Protein AF-A0A7X7MQQ0-F1 (afdb_monomer_lite)

Structure (mmCIF, N/CA/C/O backbone):
data_AF-A0A7X7MQQ0-F1
#
_entry.id   AF-A0A7X7MQQ0-F1
#
loop_
_atom_site.group_PDB
_atom_site.id
_atom_site.type_symbol
_atom_site.label_atom_id
_atom_site.label_alt_id
_atom_site.label_comp_id
_atom_site.label_asym_id
_atom_site.label_entity_id
_atom_site.label_seq_id
_atom_site.pdbx_PDB_ins_code
_atom_site.Cartn_x
_atom_site.Cartn_y
_atom_site.Cartn_z
_atom_site.occupancy
_atom_site.B_iso_or_equiv
_atom_site.auth_seq_id
_atom_site.auth_comp_id
_atom_site.auth_asym_id
_atom_site.auth_atom_id
_atom_site.pdbx_PDB_model_num
ATOM 1 N N . ALA A 1 1 ? -3.704 1.666 -28.938 1.00 82.69 1 ALA A N 1
ATOM 2 C CA . ALA A 1 1 ? -3.281 2.000 -30.309 1.00 82.69 1 ALA A CA 1
ATOM 3 C C . ALA A 1 1 ? -4.364 2.803 -31.024 1.00 82.69 1 ALA A C 1
ATOM 5 O O . ALA A 1 1 ? -5.468 2.305 -31.227 1.00 82.69 1 ALA A O 1
ATOM 6 N N . GLN A 1 2 ? -4.058 4.047 -31.368 1.00 89.06 2 GLN A N 1
ATOM 7 C CA . GLN A 1 2 ? -4.846 4.929 -32.228 1.00 89.06 2 GLN A CA 1
ATOM 8 C C . GLN A 1 2 ? -4.188 5.029 -33.611 1.00 89.06 2 GLN A C 1
ATOM 10 O O . GLN A 1 2 ? -2.982 4.825 -33.748 1.00 89.06 2 GLN A O 1
ATOM 15 N N . THR A 1 3 ? -4.960 5.360 -34.647 1.00 94.00 3 THR A N 1
ATOM 16 C CA . THR A 1 3 ? -4.417 5.617 -35.990 1.00 94.00 3 THR A CA 1
ATOM 17 C C . THR A 1 3 ? -4.877 6.972 -36.496 1.00 94.00 3 THR A C 1
ATOM 19 O O . THR A 1 3 ? -6.075 7.226 -36.605 1.00 94.00 3 THR A O 1
ATOM 22 N N . VAL A 1 4 ? -3.920 7.832 -36.834 1.00 94.88 4 VAL A N 1
ATOM 23 C CA . VAL A 1 4 ? -4.172 9.116 -37.494 1.00 94.88 4 VAL A CA 1
ATOM 24 C C . VAL A 1 4 ? -4.028 8.934 -38.999 1.00 94.88 4 VAL A C 1
ATOM 26 O O . VAL A 1 4 ? -3.077 8.308 -39.457 1.00 94.88 4 VAL A O 1
ATOM 29 N N . THR A 1 5 ? -4.955 9.481 -39.784 1.00 96.69 5 THR A N 1
ATOM 30 C CA . THR A 1 5 ? -4.912 9.396 -41.251 1.00 96.69 5 THR A CA 1
ATOM 31 C C . THR A 1 5 ? -4.538 10.732 -41.889 1.00 96.69 5 THR A C 1
ATOM 33 O O . THR A 1 5 ? -5.113 11.755 -41.521 1.00 96.69 5 THR A O 1
ATOM 36 N N . ALA A 1 6 ? -3.657 10.722 -42.889 1.00 96.38 6 ALA A N 1
ATOM 37 C CA . ALA A 1 6 ? -3.277 11.897 -43.678 1.00 96.38 6 ALA A CA 1
ATOM 38 C C . ALA A 1 6 ? -3.317 11.596 -45.186 1.00 96.38 6 ALA A C 1
ATOM 40 O O . ALA A 1 6 ? -3.135 10.455 -45.598 1.00 96.38 6 ALA A O 1
ATOM 41 N N . SER A 1 7 ? -3.544 12.609 -46.026 1.00 96.94 7 SER A N 1
ATOM 42 C CA . SER A 1 7 ? -3.535 12.441 -47.491 1.00 96.94 7 SER A CA 1
ATOM 43 C C . SER A 1 7 ? -2.137 12.493 -48.111 1.00 96.94 7 SER A C 1
ATOM 45 O O . SER A 1 7 ? -1.930 11.961 -49.192 1.00 96.94 7 SER A O 1
ATOM 47 N N . ALA A 1 8 ? -1.194 13.151 -47.441 1.00 96.62 8 ALA A N 1
ATOM 48 C CA . ALA A 1 8 ? 0.235 13.199 -47.742 1.00 96.62 8 ALA A CA 1
ATOM 49 C C . ALA A 1 8 ? 0.970 13.616 -46.458 1.00 96.62 8 ALA A C 1
ATOM 51 O O . ALA A 1 8 ? 0.350 14.225 -45.578 1.00 96.62 8 ALA A O 1
ATOM 52 N N . LEU A 1 9 ? 2.261 13.304 -46.337 1.00 96.81 9 LEU A N 1
ATOM 53 C CA . LEU A 1 9 ? 3.051 13.646 -45.152 1.00 96.81 9 LEU A CA 1
ATOM 54 C C . LEU A 1 9 ? 4.480 14.048 -45.532 1.00 96.81 9 LEU A C 1
ATOM 56 O O . LEU A 1 9 ? 5.204 13.265 -46.137 1.00 96.81 9 LEU A O 1
ATOM 60 N N . THR A 1 10 ? 4.906 15.236 -45.109 1.00 95.62 10 THR A N 1
ATOM 61 C CA . THR A 1 10 ? 6.304 15.676 -45.205 1.00 95.62 10 THR A CA 1
ATOM 62 C C . THR A 1 10 ? 6.862 15.864 -43.799 1.00 95.62 10 THR A C 1
ATOM 64 O O . THR A 1 10 ? 6.270 16.587 -42.999 1.00 95.62 10 THR A O 1
ATOM 67 N N . LEU A 1 11 ? 7.985 15.211 -43.496 1.00 95.12 11 LEU A N 1
ATOM 68 C CA . LEU A 1 11 ? 8.671 15.273 -42.207 1.00 95.12 11 LEU A CA 1
ATOM 69 C C . LEU A 1 11 ? 10.053 15.917 -42.373 1.00 95.12 11 LEU A C 1
ATOM 71 O O . LEU A 1 11 ? 10.972 15.318 -42.937 1.00 95.12 11 LEU A O 1
ATOM 75 N N . GLY A 1 12 ? 10.185 17.134 -41.850 1.00 91.69 12 GLY A N 1
ATOM 76 C CA . GLY A 1 12 ? 11.399 17.944 -41.941 1.00 91.69 12 GLY A CA 1
ATOM 77 C C . GLY A 1 12 ? 11.562 18.623 -43.303 1.00 91.69 12 GLY A C 1
ATOM 78 O O . GLY A 1 12 ? 10.682 18.553 -44.162 1.00 91.69 12 GLY A O 1
ATOM 79 N N . ASP A 1 13 ? 12.705 19.274 -43.491 1.00 89.56 13 ASP A N 1
ATOM 80 C CA . ASP A 1 13 ? 13.108 19.953 -44.726 1.00 89.56 13 ASP A CA 1
ATOM 81 C C . ASP A 1 13 ? 14.509 19.457 -45.131 1.00 89.56 13 ASP A C 1
ATOM 83 O O . ASP A 1 13 ? 15.316 19.096 -44.280 1.00 89.56 13 ASP A O 1
ATOM 87 N N . ALA A 1 14 ? 14.810 19.405 -46.430 1.00 86.00 14 ALA A N 1
ATOM 88 C CA . ALA A 1 14 ? 16.118 18.976 -46.930 1.00 86.00 14 ALA A CA 1
ATOM 89 C C . ALA A 1 14 ? 17.255 19.965 -46.601 1.00 86.00 14 ALA A C 1
ATOM 91 O O . ALA A 1 14 ? 18.427 19.591 -46.646 1.00 86.00 14 ALA A O 1
ATOM 92 N N . LEU A 1 15 ? 16.920 21.230 -46.339 1.00 89.94 15 LEU A N 1
ATOM 93 C CA . LEU A 1 15 ? 17.858 22.319 -46.070 1.00 89.94 15 LEU A CA 1
ATOM 94 C C . LEU A 1 15 ? 17.912 22.715 -44.586 1.00 89.94 15 LEU A C 1
ATOM 96 O O . LEU A 1 15 ? 18.807 23.472 -44.207 1.00 89.94 15 LEU A O 1
ATOM 100 N N . ASP A 1 16 ? 16.987 22.219 -43.759 1.00 87.12 16 ASP A N 1
ATOM 101 C CA . ASP A 1 16 ? 16.933 22.471 -42.315 1.00 87.12 16 ASP A CA 1
ATOM 102 C C . ASP A 1 16 ? 17.266 21.190 -41.542 1.00 87.12 16 ASP A C 1
ATOM 104 O O . ASP A 1 16 ? 16.622 20.156 -41.698 1.00 87.12 16 ASP A O 1
ATOM 108 N N . THR A 1 17 ? 18.278 21.262 -40.680 1.00 85.50 17 THR A N 1
ATOM 109 C CA . THR A 1 17 ? 18.683 20.134 -39.831 1.00 85.50 17 THR A CA 1
ATOM 110 C C . THR A 1 17 ? 17.803 19.972 -38.592 1.00 85.50 17 THR A C 1
ATOM 112 O O . THR A 1 17 ? 17.996 19.023 -37.832 1.00 85.50 17 THR A O 1
ATOM 115 N N . THR A 1 18 ? 16.879 20.903 -38.342 1.00 92.25 18 THR A N 1
ATOM 116 C CA . THR A 1 18 ? 15.917 20.813 -37.241 1.00 92.25 18 THR A CA 1
ATOM 117 C C . THR A 1 18 ? 14.952 19.659 -37.515 1.00 92.25 18 THR A C 1
ATOM 119 O O . THR A 1 18 ? 14.263 19.670 -38.538 1.00 92.25 18 THR A O 1
ATOM 122 N N . PRO A 1 19 ? 14.887 18.640 -36.642 1.00 93.00 19 PRO A N 1
ATOM 123 C CA . PRO A 1 19 ? 14.064 17.477 -36.915 1.00 93.00 19 PRO A CA 1
ATOM 124 C C . PRO A 1 19 ? 12.572 17.793 -36.771 1.00 93.00 19 PRO A C 1
ATOM 126 O O . PRO A 1 19 ? 12.159 18.537 -35.883 1.00 93.00 19 PRO A O 1
ATOM 129 N N . ALA A 1 20 ? 11.744 17.158 -37.600 1.00 94.94 20 ALA A N 1
ATOM 130 C CA . ALA A 1 20 ? 10.319 17.041 -37.320 1.00 94.94 20 ALA A CA 1
ATOM 131 C C . ALA A 1 20 ? 10.100 16.062 -36.160 1.00 94.94 20 ALA A C 1
ATOM 133 O O . ALA A 1 20 ? 10.592 14.934 -36.198 1.00 94.94 20 ALA A O 1
ATOM 134 N N . GLU A 1 21 ? 9.345 16.476 -35.146 1.00 95.12 21 GLU A N 1
ATOM 135 C CA . GLU A 1 21 ? 9.120 15.685 -33.935 1.00 95.12 21 GLU A CA 1
ATOM 136 C C . GLU A 1 21 ? 7.756 14.993 -33.956 1.00 95.12 21 GLU A C 1
ATOM 138 O O . GLU A 1 21 ? 6.725 15.605 -34.247 1.00 95.12 21 GLU A O 1
ATOM 143 N N . LEU A 1 22 ? 7.749 13.703 -33.616 1.00 93.69 22 LEU A N 1
ATOM 144 C CA . LEU A 1 22 ? 6.551 12.876 -33.586 1.00 93.69 22 LEU A CA 1
ATOM 145 C C . LEU A 1 22 ? 6.312 12.221 -32.217 1.00 93.69 22 LEU A C 1
ATOM 147 O O . LEU A 1 22 ? 7.133 11.474 -31.692 1.00 93.69 22 LEU A O 1
ATOM 151 N N . VAL A 1 23 ? 5.118 12.513 -31.704 1.00 91.69 23 VAL A N 1
ATOM 152 C CA . VAL A 1 23 ? 4.389 12.021 -30.521 1.00 91.69 23 VAL A CA 1
ATOM 153 C C . VAL A 1 23 ? 3.842 10.584 -30.543 1.00 91.69 23 VAL A C 1
ATOM 155 O O . VAL A 1 23 ? 2.726 10.455 -31.038 1.00 91.69 23 VAL A O 1
ATOM 158 N N . PHE A 1 24 ? 4.502 9.522 -30.055 1.00 90.69 24 PHE A N 1
ATOM 159 C CA . PHE A 1 24 ? 3.933 8.158 -30.126 1.00 90.69 24 PHE A CA 1
ATOM 160 C C . PHE A 1 24 ? 3.724 7.483 -28.761 1.00 90.69 24 PHE A C 1
ATOM 162 O O . PHE A 1 24 ? 4.649 7.367 -27.956 1.00 90.69 24 PHE A O 1
ATOM 169 N N . GLY A 1 25 ? 2.503 6.985 -28.532 1.00 90.25 25 GLY A N 1
ATOM 170 C CA . GLY A 1 25 ? 2.163 6.120 -27.404 1.00 90.25 25 GLY A CA 1
ATOM 171 C C . GLY A 1 25 ? 2.444 4.641 -27.694 1.00 90.25 25 GLY A C 1
ATOM 172 O O . GLY A 1 25 ? 2.063 4.125 -28.748 1.00 90.25 25 GLY A O 1
ATOM 173 N N . ILE A 1 26 ? 3.076 3.955 -26.739 1.00 89.19 26 ILE A N 1
ATOM 174 C CA . ILE A 1 26 ? 3.373 2.517 -26.745 1.00 89.19 26 ILE A CA 1
ATOM 175 C C . ILE A 1 26 ? 2.622 1.818 -25.605 1.00 89.19 26 ILE A C 1
ATOM 177 O O . ILE A 1 26 ? 2.741 2.176 -24.430 1.00 89.19 26 ILE A O 1
ATOM 181 N N . ASP A 1 27 ? 1.875 0.776 -25.949 1.00 85.56 27 ASP A N 1
ATOM 182 C CA . ASP A 1 27 ? 1.227 -0.147 -25.022 1.00 85.56 27 ASP A CA 1
ATOM 183 C C . ASP A 1 27 ? 2.164 -1.323 -24.726 1.00 85.56 27 ASP A C 1
ATOM 185 O O . ASP A 1 27 ? 2.187 -2.334 -25.432 1.00 85.56 27 ASP A O 1
ATOM 189 N N . THR A 1 28 ? 2.973 -1.156 -23.684 1.00 74.38 28 THR A N 1
ATOM 190 C CA . THR A 1 28 ? 4.052 -2.073 -23.305 1.00 74.38 28 THR A CA 1
ATOM 191 C C . THR A 1 28 ? 3.611 -3.511 -22.994 1.00 74.38 28 THR A C 1
ATOM 193 O O . THR A 1 28 ? 4.309 -4.409 -23.454 1.00 74.38 28 THR A O 1
ATOM 196 N N . PRO A 1 29 ? 2.474 -3.800 -22.321 1.00 68.44 29 PRO A N 1
ATOM 197 C CA . PRO A 1 29 ? 2.042 -5.187 -22.135 1.00 68.44 29 PRO A CA 1
ATOM 198 C C . PRO A 1 29 ? 1.673 -5.921 -23.430 1.00 68.44 29 PRO A C 1
ATOM 200 O O . PRO A 1 29 ? 1.697 -7.147 -23.448 1.00 68.44 29 PRO A O 1
ATOM 203 N N . ASN A 1 30 ? 1.303 -5.198 -24.492 1.00 74.56 30 ASN A N 1
ATOM 204 C CA . ASN A 1 30 ? 0.773 -5.798 -25.721 1.00 74.56 30 ASN A CA 1
ATOM 205 C C . ASN A 1 30 ? 1.675 -5.586 -26.945 1.00 74.56 30 ASN A C 1
ATOM 207 O O . ASN A 1 30 ? 1.306 -6.009 -28.039 1.00 74.56 30 ASN A O 1
ATOM 211 N N . ALA A 1 31 ? 2.810 -4.897 -26.781 1.00 76.94 31 ALA A N 1
ATOM 212 C CA . ALA A 1 31 ? 3.683 -4.460 -27.871 1.00 76.94 31 ALA A CA 1
ATOM 213 C C . ALA A 1 31 ? 2.908 -3.783 -29.025 1.00 76.94 31 ALA A C 1
ATOM 215 O O . ALA A 1 31 ? 3.219 -3.963 -30.202 1.00 76.94 31 ALA A O 1
ATOM 216 N N . THR A 1 32 ? 1.873 -2.999 -28.696 1.00 87.00 32 THR A N 1
ATOM 217 C CA . THR A 1 32 ? 1.128 -2.206 -29.689 1.00 87.00 32 THR A CA 1
ATOM 218 C C . THR A 1 32 ? 1.475 -0.730 -29.574 1.00 87.00 32 THR A C 1
ATOM 220 O O . THR A 1 32 ? 1.936 -0.267 -28.534 1.00 87.00 32 THR A O 1
ATOM 223 N N . ASN A 1 33 ? 1.264 0.028 -30.647 1.00 92.62 33 ASN A N 1
ATOM 224 C CA . ASN A 1 33 ? 1.614 1.442 -30.703 1.00 92.62 33 ASN A CA 1
ATOM 225 C C . ASN A 1 33 ? 0.582 2.260 -31.478 1.00 92.62 33 ASN A C 1
ATOM 227 O O . ASN A 1 33 ? -0.178 1.720 -32.284 1.00 92.62 33 ASN A O 1
ATOM 231 N N . ASP A 1 34 ? 0.571 3.568 -31.239 1.00 93.00 34 ASP A N 1
ATOM 232 C CA . ASP A 1 34 ? -0.137 4.525 -32.091 1.00 93.00 34 ASP A CA 1
ATOM 233 C C . ASP A 1 34 ? 0.525 4.620 -33.472 1.00 93.00 34 ASP A C 1
ATOM 235 O O . ASP A 1 34 ? 1.710 4.338 -33.607 1.00 93.00 34 ASP A O 1
ATOM 239 N N . GLN A 1 35 ? -0.233 4.953 -34.519 1.00 94.75 35 GLN A N 1
ATOM 240 C CA . GLN A 1 35 ? 0.219 4.849 -35.914 1.00 94.75 35 GLN A CA 1
ATOM 241 C C . GLN A 1 35 ? -0.243 6.041 -36.753 1.00 94.75 35 GLN A C 1
ATOM 243 O O . GLN A 1 35 ? -1.293 6.629 -36.485 1.00 94.75 35 GLN A O 1
ATOM 248 N N . ILE A 1 36 ? 0.487 6.345 -37.829 1.00 96.69 36 ILE A N 1
ATOM 249 C CA . ILE A 1 36 ? 0.027 7.263 -38.880 1.00 96.69 36 ILE A CA 1
ATOM 250 C C . ILE A 1 36 ? -0.136 6.485 -40.189 1.00 96.69 36 ILE A C 1
ATOM 252 O O . ILE A 1 36 ? 0.784 5.810 -40.649 1.00 96.69 36 ILE A O 1
ATOM 256 N N . ALA A 1 37 ? -1.310 6.589 -40.802 1.00 97.44 37 ALA A N 1
ATOM 257 C CA . ALA A 1 37 ? -1.619 6.021 -42.108 1.00 97.44 37 ALA A CA 1
ATOM 258 C C . ALA A 1 37 ? -1.755 7.139 -43.151 1.00 97.44 37 ALA A C 1
ATOM 260 O O . ALA A 1 37 ? -2.551 8.062 -42.988 1.00 97.44 37 ALA A O 1
ATOM 261 N N . VAL A 1 38 ? -0.994 7.055 -44.237 1.00 98.12 38 VAL A N 1
ATOM 262 C CA . VAL A 1 38 ? -0.916 8.080 -45.281 1.00 98.12 38 VAL A CA 1
ATOM 263 C C . VAL A 1 38 ? -1.476 7.525 -46.590 1.00 98.12 38 VAL A C 1
ATOM 265 O O . VAL A 1 38 ? -0.971 6.544 -47.123 1.00 98.12 38 VAL A O 1
ATOM 268 N N . SER A 1 39 ? -2.531 8.128 -47.136 1.00 97.56 39 SER A N 1
ATOM 269 C CA . SER A 1 39 ? -3.151 7.651 -48.385 1.00 97.56 39 SER A CA 1
ATOM 270 C C . SER A 1 39 ? -2.449 8.133 -49.665 1.00 97.56 39 SER A C 1
ATOM 272 O O . SER A 1 39 ? -2.859 7.776 -50.771 1.00 97.56 39 SER A O 1
ATOM 274 N N . GLY A 1 40 ? -1.378 8.913 -49.531 1.00 96.19 40 GLY A N 1
ATOM 275 C CA . GLY A 1 40 ? -0.560 9.428 -50.628 1.00 96.19 40 GLY A CA 1
ATOM 276 C C . GLY A 1 40 ? 0.930 9.345 -50.319 1.00 96.19 40 GLY A C 1
ATOM 277 O O . GLY A 1 40 ? 1.375 8.395 -49.671 1.00 96.19 40 GLY A O 1
ATOM 278 N N . ASP A 1 41 ? 1.693 10.317 -50.814 1.00 97.56 41 ASP A N 1
ATOM 279 C CA . ASP A 1 41 ? 3.153 10.318 -50.716 1.00 97.56 41 ASP A CA 1
ATOM 280 C C . ASP A 1 41 ? 3.653 10.678 -49.304 1.00 97.56 41 ASP A C 1
ATOM 282 O O . ASP A 1 41 ? 3.053 11.496 -48.595 1.00 97.56 41 ASP A O 1
ATOM 286 N N . VAL A 1 42 ? 4.789 10.087 -48.925 1.00 97.69 42 VAL A N 1
ATOM 287 C CA . VAL A 1 42 ? 5.565 10.417 -47.727 1.00 97.69 42 VAL A CA 1
ATOM 288 C C . VAL A 1 42 ? 6.954 10.895 -48.135 1.00 97.69 42 VAL A C 1
ATOM 290 O O . VAL A 1 42 ? 7.683 10.194 -48.831 1.00 97.69 42 VAL A O 1
ATOM 293 N N . THR A 1 43 ? 7.362 12.052 -47.629 1.00 95.88 43 THR A N 1
ATOM 294 C CA . THR A 1 43 ? 8.736 12.552 -47.753 1.00 95.88 43 THR A CA 1
ATOM 295 C C . THR A 1 43 ? 9.308 12.746 -46.355 1.00 95.88 43 THR A C 1
ATOM 297 O O . THR A 1 43 ? 8.670 13.374 -45.515 1.00 95.88 43 THR A O 1
ATOM 300 N N . ALA A 1 44 ? 10.502 12.220 -46.084 1.00 94.88 44 ALA A N 1
ATOM 301 C CA . ALA A 1 44 ? 11.180 12.397 -44.803 1.00 94.88 44 ALA A CA 1
ATOM 302 C C . ALA A 1 44 ? 12.637 12.807 -45.024 1.00 94.88 44 ALA A C 1
ATOM 304 O O . ALA A 1 44 ? 13.337 12.195 -45.831 1.00 94.88 44 ALA A O 1
ATOM 305 N N . HIS A 1 45 ? 13.071 13.838 -44.302 1.00 93.12 45 HIS A N 1
ATOM 306 C CA . HIS A 1 45 ? 14.439 14.353 -44.342 1.00 93.12 45 HIS A CA 1
ATOM 307 C C . HIS A 1 45 ? 15.135 14.143 -42.998 1.00 93.12 45 HIS A C 1
ATOM 309 O O . HIS A 1 45 ? 16.077 13.363 -42.909 1.00 93.12 45 HIS A O 1
ATOM 315 N N . HIS A 1 46 ? 14.629 14.790 -41.949 1.00 92.00 46 HIS A N 1
ATOM 316 C CA . HIS A 1 46 ? 15.095 14.640 -40.573 1.00 92.00 46 HIS A CA 1
ATOM 317 C C . HIS A 1 46 ? 13.870 14.536 -39.667 1.00 92.00 46 HIS A C 1
ATOM 319 O O . HIS A 1 46 ? 13.134 15.508 -39.497 1.00 92.00 46 HIS A O 1
ATOM 325 N N . ALA A 1 47 ? 13.625 13.353 -39.110 1.00 95.38 47 ALA A N 1
ATOM 326 C CA . ALA A 1 47 ? 12.465 13.077 -38.278 1.00 95.38 47 ALA A CA 1
ATOM 327 C C . ALA A 1 47 ? 12.864 12.293 -37.026 1.00 95.38 47 ALA A C 1
ATOM 329 O O . ALA A 1 47 ? 13.645 11.339 -37.081 1.00 95.38 47 ALA A O 1
ATOM 330 N N . VAL A 1 48 ? 12.303 12.686 -35.888 1.00 95.88 48 VAL A N 1
ATOM 331 C CA . VAL A 1 48 ? 12.549 12.027 -34.608 1.00 95.88 48 VAL A CA 1
ATOM 332 C C . VAL A 1 48 ? 11.249 11.607 -33.945 1.00 95.88 48 VAL A C 1
ATOM 334 O O . VAL A 1 48 ? 10.256 12.334 -33.950 1.00 95.88 48 VAL A O 1
ATOM 337 N N . PHE A 1 49 ? 11.264 10.417 -33.355 1.00 95.00 49 PHE A N 1
ATOM 338 C CA . PHE A 1 49 ? 10.135 9.865 -32.618 1.00 95.00 49 PHE A CA 1
ATOM 339 C C . PHE A 1 49 ? 10.395 9.943 -31.118 1.00 95.00 49 PHE A C 1
ATOM 341 O O . PHE A 1 49 ? 11.416 9.456 -30.630 1.00 95.00 49 PHE A O 1
ATOM 348 N N . HIS A 1 50 ? 9.445 10.516 -30.386 1.00 93.81 50 HIS A N 1
ATOM 349 C CA . HIS A 1 50 ? 9.363 10.385 -28.941 1.00 93.81 50 HIS A CA 1
ATOM 350 C C . HIS A 1 50 ? 8.416 9.236 -28.610 1.00 93.81 50 HIS A C 1
ATOM 352 O O . HIS A 1 50 ? 7.234 9.273 -28.956 1.00 93.81 50 HIS A O 1
ATOM 358 N N . LEU A 1 51 ? 8.946 8.217 -27.940 1.00 92.75 51 LEU A N 1
ATOM 359 C CA . LEU A 1 51 ? 8.201 7.027 -27.549 1.00 92.75 51 LEU A CA 1
ATOM 360 C C . LEU A 1 51 ? 7.844 7.133 -26.072 1.00 92.75 51 LEU A C 1
ATOM 362 O O . LEU A 1 51 ? 8.736 7.203 -25.226 1.00 92.75 51 LEU A O 1
ATOM 366 N N . PHE A 1 52 ? 6.557 7.150 -25.752 1.00 90.81 52 PHE A N 1
ATOM 367 C CA . PHE A 1 52 ? 6.092 7.183 -24.370 1.00 90.81 52 PHE A CA 1
ATOM 368 C C . PHE A 1 52 ? 5.178 6.012 -24.073 1.00 90.81 52 PHE A C 1
ATOM 370 O O . PHE A 1 52 ? 4.419 5.552 -24.922 1.00 90.81 52 PHE A O 1
ATOM 377 N N . TRP A 1 53 ? 5.225 5.547 -22.833 1.00 88.38 53 TRP A N 1
ATOM 378 C CA . TRP A 1 53 ? 4.269 4.568 -22.347 1.00 88.38 53 TRP A CA 1
ATOM 379 C C . TRP A 1 53 ? 2.845 5.142 -22.412 1.00 88.38 53 TRP A C 1
ATOM 381 O O . TRP A 1 53 ? 2.629 6.289 -22.039 1.00 88.38 53 TRP A O 1
ATOM 391 N N . GLN A 1 54 ? 1.857 4.348 -22.838 1.00 78.50 54 GLN A N 1
ATOM 392 C CA . GLN A 1 54 ? 0.478 4.772 -23.154 1.00 78.50 54 GLN A CA 1
ATOM 393 C C . GLN A 1 54 ? -0.284 5.547 -22.061 1.00 78.50 54 GLN A C 1
ATOM 395 O O . GLN A 1 54 ? -1.365 6.075 -22.306 1.00 78.50 54 GLN A O 1
ATOM 400 N N . SER A 1 55 ? 0.225 5.581 -20.832 1.00 71.38 55 SER A N 1
ATOM 401 C CA . SER A 1 55 ? -0.374 6.300 -19.701 1.00 71.38 55 SER A CA 1
ATOM 402 C C . SER A 1 55 ? 0.586 7.305 -19.064 1.00 71.38 55 SER A C 1
ATOM 404 O O . SER A 1 55 ? 0.372 7.732 -17.932 1.00 71.38 55 SER A O 1
ATOM 406 N N . SER A 1 56 ? 1.644 7.688 -19.778 1.00 79.88 56 SER A N 1
ATOM 407 C CA . SER A 1 56 ? 2.646 8.635 -19.315 1.00 79.88 56 SER A CA 1
ATOM 408 C C . SER A 1 56 ? 3.071 9.579 -20.434 1.00 79.88 56 SER A C 1
ATOM 410 O O . SER A 1 56 ? 3.165 9.195 -21.591 1.00 79.88 56 SER A O 1
ATOM 412 N N . ALA A 1 57 ? 3.351 10.828 -20.073 1.00 75.75 57 ALA A N 1
ATOM 413 C CA . ALA A 1 57 ? 3.972 11.809 -20.965 1.00 75.75 57 ALA A CA 1
ATOM 414 C C . ALA A 1 57 ? 5.468 12.006 -20.657 1.00 75.75 57 ALA A C 1
ATOM 416 O O . ALA A 1 57 ? 6.119 12.862 -21.248 1.00 75.75 57 ALA A O 1
ATOM 417 N N . THR A 1 58 ? 6.002 11.266 -19.682 1.00 80.69 58 THR A N 1
ATOM 418 C CA . THR A 1 58 ? 7.372 11.439 -19.177 1.00 80.69 58 THR A CA 1
ATOM 419 C C . THR A 1 58 ? 8.149 10.132 -19.112 1.00 80.69 58 THR A C 1
ATOM 421 O O . THR A 1 58 ? 9.371 10.148 -19.217 1.00 80.69 58 THR A O 1
ATOM 424 N N . GLU A 1 59 ? 7.467 8.996 -18.962 1.00 84.62 59 GLU A N 1
ATOM 425 C CA . GLU A 1 59 ? 8.100 7.681 -18.919 1.00 84.62 59 GLU A CA 1
ATOM 426 C C . GLU A 1 59 ? 8.152 7.081 -20.325 1.00 84.62 59 GLU A C 1
ATOM 428 O O . GLU A 1 59 ? 7.130 6.790 -20.947 1.00 84.62 59 GLU A O 1
ATOM 433 N N . ASN A 1 60 ? 9.369 6.879 -20.819 1.00 86.88 60 ASN A N 1
ATOM 434 C CA . ASN A 1 60 ? 9.670 6.300 -22.125 1.00 86.88 60 ASN A CA 1
ATOM 435 C C . ASN A 1 60 ? 9.839 4.775 -22.055 1.00 86.88 60 ASN A C 1
ATOM 437 O O . ASN A 1 60 ? 10.772 4.238 -22.639 1.00 86.88 60 ASN A O 1
ATOM 441 N N . ILE A 1 61 ? 8.980 4.080 -21.300 1.00 86.12 61 ILE A N 1
ATOM 442 C CA . ILE A 1 61 ? 9.024 2.614 -21.186 1.00 86.12 61 ILE A CA 1
ATOM 443 C C . ILE A 1 61 ? 8.555 2.014 -22.511 1.00 86.12 61 ILE A C 1
ATOM 445 O O . ILE A 1 61 ? 7.414 2.236 -22.916 1.00 86.12 61 ILE A O 1
ATOM 449 N N . VAL A 1 62 ? 9.430 1.254 -23.171 1.00 85.69 62 VAL A N 1
ATOM 450 C CA . VAL A 1 62 ? 9.163 0.621 -24.467 1.00 85.69 62 VAL A CA 1
ATOM 451 C C . VAL A 1 62 ? 9.572 -0.846 -24.377 1.00 85.69 62 VAL A C 1
ATOM 453 O O . VAL A 1 62 ? 10.738 -1.161 -24.142 1.00 85.69 62 VAL A O 1
ATOM 456 N N . ALA A 1 63 ? 8.600 -1.744 -24.540 1.00 84.94 63 ALA A N 1
ATOM 457 C CA . ALA A 1 63 ? 8.858 -3.178 -24.570 1.00 84.94 63 ALA A CA 1
ATOM 458 C C . ALA A 1 63 ? 9.684 -3.546 -25.812 1.00 84.94 63 ALA A C 1
ATOM 460 O O . ALA A 1 63 ? 9.637 -2.843 -26.826 1.00 84.94 63 ALA A O 1
ATOM 461 N N . ASN A 1 64 ? 10.405 -4.664 -25.748 1.00 89.38 64 ASN A N 1
ATOM 462 C CA . ASN A 1 64 ? 11.078 -5.186 -26.937 1.00 89.38 64 ASN A CA 1
ATOM 463 C C . ASN A 1 64 ? 10.030 -5.669 -27.940 1.00 89.38 64 ASN A C 1
ATOM 465 O O . ASN A 1 64 ? 8.938 -6.093 -27.551 1.00 89.38 64 ASN A O 1
ATOM 469 N N . GLY A 1 65 ? 10.348 -5.562 -29.223 1.00 90.12 65 GLY A N 1
ATOM 470 C CA . GLY A 1 65 ? 9.462 -5.970 -30.300 1.00 90.12 65 GLY A CA 1
ATOM 471 C C . GLY A 1 65 ? 9.499 -5.044 -31.506 1.00 90.12 65 GLY A C 1
ATOM 472 O O . GLY A 1 65 ? 10.289 -4.105 -31.599 1.00 90.12 65 GLY A O 1
ATOM 473 N N . ARG A 1 66 ? 8.602 -5.334 -32.450 1.00 92.81 66 ARG A N 1
ATOM 474 C CA . ARG A 1 66 ? 8.537 -4.679 -33.755 1.00 92.81 66 ARG A CA 1
ATOM 475 C C . ARG A 1 66 ? 7.249 -3.870 -33.897 1.00 92.81 66 ARG A C 1
ATOM 477 O O . ARG A 1 66 ? 6.151 -4.421 -33.859 1.00 92.81 66 ARG A O 1
ATOM 484 N N . TYR A 1 67 ? 7.395 -2.570 -34.119 1.00 94.25 67 TYR A N 1
ATOM 485 C CA . TYR A 1 67 ? 6.318 -1.582 -34.122 1.00 94.25 67 TYR A CA 1
ATOM 486 C C . TYR A 1 67 ? 6.182 -0.927 -35.497 1.00 94.25 67 TYR A C 1
ATOM 488 O O . TYR A 1 67 ? 7.155 -0.412 -36.043 1.00 94.25 67 TYR A O 1
ATOM 496 N N . ALA A 1 68 ? 4.977 -0.912 -36.068 1.00 95.06 68 ALA A N 1
ATOM 497 C CA . ALA A 1 68 ? 4.708 -0.163 -37.299 1.00 95.06 68 ALA A CA 1
ATOM 498 C C . ALA A 1 68 ? 4.351 1.277 -36.946 1.00 95.06 68 ALA A C 1
ATOM 500 O O . ALA A 1 68 ? 3.309 1.496 -36.336 1.00 95.06 68 ALA A O 1
ATOM 501 N N . LEU A 1 69 ? 5.163 2.254 -37.342 1.00 95.81 69 LEU A N 1
ATOM 502 C CA . LEU A 1 69 ? 4.953 3.658 -36.976 1.00 95.81 69 LEU A CA 1
ATOM 503 C C . LEU A 1 69 ? 4.181 4.427 -38.054 1.00 95.81 69 LEU A C 1
ATOM 505 O O . LEU A 1 69 ? 3.190 5.098 -37.757 1.00 95.81 69 LEU A O 1
ATOM 509 N N . LEU A 1 70 ? 4.612 4.298 -39.312 1.00 96.81 70 LEU A N 1
ATOM 510 C CA . LEU A 1 70 ? 4.022 4.971 -40.473 1.00 96.81 70 LEU A CA 1
ATOM 511 C C . LEU A 1 70 ? 3.674 3.941 -41.547 1.00 96.81 70 LEU A C 1
ATOM 513 O O . LEU A 1 70 ? 4.475 3.048 -41.804 1.00 96.81 70 LEU A O 1
ATOM 517 N N . ARG A 1 71 ? 2.531 4.092 -42.219 1.00 97.19 71 ARG A N 1
ATOM 518 C CA . ARG A 1 71 ? 2.182 3.335 -43.436 1.00 97.19 71 ARG A CA 1
ATOM 519 C C . ARG A 1 71 ? 1.774 4.281 -44.548 1.00 97.19 71 ARG A C 1
ATOM 521 O O . ARG A 1 71 ? 1.098 5.264 -44.253 1.00 97.19 71 ARG A O 1
ATOM 528 N N . TRP A 1 72 ? 2.115 3.979 -45.797 1.00 97.94 72 TRP A N 1
ATOM 529 C CA . TRP A 1 72 ? 1.712 4.797 -46.943 1.00 97.94 72 TRP A CA 1
ATOM 530 C C . TRP A 1 72 ? 1.277 3.989 -48.167 1.00 97.94 72 TRP A C 1
ATOM 532 O O . TRP A 1 72 ? 1.618 2.820 -48.316 1.00 97.94 72 TRP A O 1
ATOM 542 N N . SER A 1 73 ? 0.500 4.610 -49.057 1.00 97.50 73 SER A N 1
ATOM 543 C CA . SER A 1 73 ? 0.114 4.007 -50.345 1.00 97.50 73 SER A CA 1
ATOM 544 C C . SER A 1 73 ? 0.733 4.679 -51.572 1.00 97.50 73 SER A C 1
ATOM 546 O O . SER A 1 73 ? 0.678 4.095 -52.652 1.00 97.50 73 SER A O 1
ATOM 548 N N . GLY A 1 74 ? 1.298 5.883 -51.429 1.00 95.12 74 GLY A N 1
ATOM 549 C CA . GLY A 1 74 ? 2.022 6.579 -52.495 1.00 95.12 74 GLY A CA 1
ATOM 550 C C . GLY A 1 74 ? 3.513 6.233 -52.553 1.00 95.12 74 GLY A C 1
ATOM 551 O O . GLY A 1 74 ? 3.952 5.162 -52.137 1.00 95.12 74 GLY A O 1
ATOM 552 N N . SER A 1 75 ? 4.296 7.171 -53.072 1.00 95.88 75 SER A N 1
ATOM 553 C CA . SER A 1 75 ? 5.760 7.192 -53.018 1.00 95.88 75 SER A CA 1
ATOM 554 C C . SER A 1 75 ? 6.216 7.423 -51.575 1.00 95.88 75 SER A C 1
ATOM 556 O O . SER A 1 75 ? 5.593 8.200 -50.858 1.00 95.88 75 SER A O 1
ATOM 558 N N . GLY A 1 76 ? 7.309 6.801 -51.140 1.00 95.81 76 GLY A N 1
ATOM 559 C CA . GLY A 1 76 ? 7.833 6.992 -49.786 1.00 95.81 76 GLY A CA 1
ATOM 560 C C . GLY A 1 76 ? 9.354 6.924 -49.715 1.00 95.81 76 GLY A C 1
ATOM 561 O O . GLY A 1 76 ? 10.001 6.646 -50.731 1.00 95.81 76 GLY A O 1
ATOM 562 N N . PRO A 1 77 ? 9.940 7.142 -48.524 1.00 95.56 77 PRO A N 1
ATOM 563 C CA . PRO A 1 77 ? 11.361 6.918 -48.292 1.00 95.56 77 PRO A CA 1
ATOM 564 C C . PRO A 1 77 ? 11.742 5.479 -48.654 1.00 95.56 77 PRO A C 1
ATOM 566 O O . PRO A 1 77 ? 11.036 4.542 -48.294 1.00 95.56 77 PRO A O 1
ATOM 569 N N . SER A 1 78 ? 12.861 5.294 -49.357 1.00 92.81 78 SER A N 1
ATOM 570 C CA . SER A 1 78 ? 13.386 3.960 -49.690 1.00 92.81 78 SER A CA 1
ATOM 571 C C . SER A 1 78 ? 14.328 3.398 -48.623 1.00 92.81 78 SER A C 1
ATOM 573 O O . SER A 1 78 ? 14.631 2.209 -48.639 1.00 92.81 78 SER A O 1
ATOM 575 N N . THR A 1 79 ? 14.823 4.250 -47.723 1.00 94.81 79 THR A N 1
ATOM 576 C CA . THR A 1 79 ? 15.660 3.882 -46.575 1.00 94.81 79 THR A CA 1
ATOM 577 C C . THR A 1 79 ? 15.118 4.538 -45.311 1.00 94.81 79 THR A C 1
ATOM 579 O O . THR A 1 79 ? 14.261 5.424 -45.367 1.00 94.81 79 THR A O 1
ATOM 582 N N . ALA A 1 80 ? 15.612 4.088 -44.160 1.00 96.50 80 ALA A N 1
ATOM 583 C CA . ALA A 1 80 ? 15.202 4.599 -42.861 1.00 96.50 80 ALA A CA 1
ATOM 584 C C . ALA A 1 80 ? 16.146 5.677 -42.287 1.00 96.50 80 ALA A C 1
ATOM 586 O O . ALA A 1 80 ? 15.968 6.091 -41.145 1.00 96.50 80 ALA A O 1
ATOM 587 N N . ASP A 1 81 ? 17.127 6.150 -43.064 1.00 95.12 81 ASP A N 1
ATOM 588 C CA . ASP A 1 81 ? 18.224 7.008 -42.576 1.00 95.12 81 ASP A CA 1
ATOM 589 C C . ASP A 1 81 ? 17.752 8.369 -42.031 1.00 95.12 81 ASP A C 1
ATOM 591 O O . ASP A 1 81 ? 18.453 9.012 -41.254 1.00 95.12 81 ASP A O 1
ATOM 595 N N . ALA A 1 82 ? 16.552 8.800 -42.425 1.00 94.50 82 ALA A N 1
ATOM 596 C CA . ALA A 1 82 ? 15.924 10.039 -41.974 1.00 94.50 82 ALA A CA 1
ATOM 597 C C . ALA A 1 82 ? 15.324 9.955 -40.556 1.00 94.50 82 ALA A C 1
ATOM 599 O O . ALA A 1 82 ? 14.874 10.977 -40.036 1.00 94.50 82 ALA A O 1
ATOM 600 N N . PHE A 1 83 ? 15.261 8.765 -39.946 1.00 96.69 83 PHE A N 1
ATOM 601 C CA . PHE A 1 83 ? 14.503 8.516 -38.719 1.00 96.69 83 PHE A CA 1
ATOM 602 C C . PHE A 1 83 ? 15.399 8.140 -37.539 1.00 96.69 83 PHE A C 1
ATOM 604 O O . PHE A 1 83 ? 16.310 7.323 -37.655 1.00 96.69 83 PHE A O 1
ATOM 611 N N . SER A 1 84 ? 15.104 8.694 -36.364 1.00 95.75 84 SER A N 1
ATOM 612 C CA . SER A 1 84 ? 15.730 8.273 -35.105 1.00 95.75 84 SER A CA 1
ATOM 613 C C . SER A 1 84 ? 14.778 8.406 -33.911 1.00 95.75 84 SER A C 1
ATOM 615 O O . SER A 1 84 ? 13.692 8.977 -34.021 1.00 95.75 84 SER A O 1
ATOM 617 N N . VAL A 1 85 ? 15.160 7.847 -32.761 1.00 96.12 85 VAL A N 1
ATOM 618 C CA . VAL A 1 85 ? 14.418 7.999 -31.499 1.00 96.12 85 VAL A CA 1
ATOM 619 C C . VAL A 1 85 ? 15.016 9.161 -30.710 1.00 96.12 85 VAL A C 1
ATOM 621 O O . VAL A 1 85 ? 16.215 9.169 -30.440 1.00 96.12 85 VAL A O 1
ATOM 624 N N . ALA A 1 86 ? 14.187 10.131 -30.322 1.00 94.69 86 ALA A N 1
ATOM 625 C CA . ALA A 1 86 ? 14.618 11.319 -29.578 1.00 94.69 86 ALA A CA 1
ATOM 626 C C . ALA A 1 86 ? 14.857 11.047 -28.085 1.00 94.69 86 ALA A C 1
ATOM 628 O O . ALA A 1 86 ? 15.626 11.750 -27.433 1.00 94.69 86 ALA A O 1
ATOM 629 N N . ASN A 1 87 ? 14.188 10.039 -27.526 1.00 93.12 87 ASN A N 1
ATOM 630 C CA . ASN A 1 87 ? 14.236 9.692 -26.108 1.00 93.12 87 ASN A CA 1
ATOM 631 C C . ASN A 1 87 ? 14.640 8.220 -25.882 1.00 93.12 87 ASN A C 1
ATOM 633 O O . ASN A 1 87 ? 13.886 7.473 -25.252 1.00 93.12 87 ASN A O 1
ATOM 637 N N . PRO A 1 88 ? 15.808 7.771 -26.380 1.00 92.38 88 PRO A N 1
ATOM 638 C CA . PRO A 1 88 ? 16.213 6.378 -26.253 1.00 92.38 88 PRO A CA 1
ATOM 639 C C . PRO A 1 88 ? 16.414 6.003 -24.782 1.00 92.38 88 PRO A C 1
ATOM 641 O O . PRO A 1 88 ? 17.052 6.725 -24.013 1.00 92.38 88 PRO A O 1
ATOM 644 N N . GLN A 1 89 ? 15.888 4.848 -24.382 1.00 91.12 89 GLN A N 1
ATOM 645 C CA . GLN A 1 89 ? 16.216 4.275 -23.079 1.00 91.12 89 GLN A CA 1
ATOM 646 C C . GLN A 1 89 ? 17.655 3.731 -23.054 1.00 91.12 89 GLN A C 1
ATOM 648 O O . GLN A 1 89 ? 18.067 3.063 -24.009 1.00 91.12 89 GLN A O 1
ATOM 653 N N . PRO A 1 90 ? 18.412 3.940 -21.960 1.00 90.12 90 PRO A N 1
ATOM 654 C CA . PRO A 1 90 ? 19.722 3.319 -21.790 1.00 90.12 90 PRO A CA 1
ATOM 655 C C . PRO A 1 90 ? 19.638 1.793 -21.902 1.00 90.12 90 PRO A C 1
ATOM 657 O O . PRO A 1 90 ? 18.748 1.174 -21.323 1.00 90.12 90 PRO A O 1
ATOM 660 N N . GLY A 1 91 ? 20.575 1.182 -22.630 1.00 92.00 91 GLY A N 1
ATOM 661 C CA . GLY A 1 91 ? 20.641 -0.273 -22.806 1.00 92.00 91 GLY A CA 1
ATOM 662 C C . GLY A 1 91 ? 19.623 -0.871 -23.783 1.00 92.00 91 GLY A C 1
ATOM 663 O O . GLY A 1 91 ? 19.572 -2.092 -23.897 1.00 92.00 91 GLY A O 1
ATOM 664 N N . LYS A 1 92 ? 18.856 -0.047 -24.507 1.00 93.50 92 LYS A N 1
ATOM 665 C CA . LYS A 1 92 ? 18.036 -0.476 -25.649 1.00 93.50 92 LYS A CA 1
ATOM 666 C C . LYS A 1 92 ? 18.733 -0.175 -26.977 1.00 93.50 92 LYS A C 1
ATOM 668 O O . LYS A 1 92 ? 19.467 0.807 -27.089 1.00 93.50 92 LYS A O 1
ATOM 673 N N . ALA A 1 93 ? 18.459 -0.997 -27.980 1.00 94.38 93 ALA A N 1
ATOM 674 C CA . ALA A 1 93 ? 18.767 -0.753 -29.380 1.00 94.38 93 ALA A CA 1
ATOM 675 C C . ALA A 1 93 ? 17.476 -0.422 -30.139 1.00 94.38 93 ALA A C 1
ATOM 677 O O . ALA A 1 93 ? 16.427 -0.998 -29.864 1.00 94.38 93 ALA A O 1
ATOM 678 N N . TYR A 1 94 ? 17.568 0.514 -31.084 1.00 95.06 94 TYR A N 1
ATOM 679 C CA . TYR A 1 94 ? 16.452 0.976 -31.906 1.00 95.06 94 TYR A CA 1
ATOM 680 C C . TYR A 1 94 ? 16.875 0.907 -33.367 1.00 95.06 94 TYR A C 1
ATOM 682 O O . TYR A 1 94 ? 17.821 1.590 -33.765 1.00 95.06 94 TYR A O 1
ATOM 690 N N . VAL A 1 95 ? 16.193 0.085 -34.159 1.00 96.75 95 VAL A N 1
ATOM 691 C CA . VAL A 1 95 ? 16.507 -0.115 -35.575 1.00 96.75 95 VAL A CA 1
ATOM 692 C C . VAL A 1 95 ? 15.280 0.215 -36.407 1.00 96.75 95 VAL A C 1
ATOM 694 O O . VAL A 1 95 ? 14.244 -0.436 -36.298 1.00 96.75 95 VAL A O 1
ATOM 697 N N . PHE A 1 96 ? 15.395 1.234 -37.257 1.00 97.56 96 PHE A N 1
ATOM 698 C CA . PHE A 1 96 ? 14.346 1.553 -38.216 1.00 97.56 96 PHE A CA 1
ATOM 699 C C . PHE A 1 96 ? 14.561 0.793 -39.523 1.00 97.56 96 PHE A C 1
ATOM 701 O O . PHE A 1 96 ? 15.677 0.713 -40.037 1.00 97.56 96 PHE A O 1
ATOM 708 N N . THR A 1 97 ? 13.477 0.275 -40.092 1.00 98.00 97 THR A N 1
ATOM 709 C CA . THR A 1 97 ? 13.471 -0.366 -41.412 1.00 98.00 97 THR A CA 1
ATOM 710 C C . THR A 1 97 ? 12.274 0.104 -42.225 1.00 98.00 97 THR A C 1
ATOM 712 O O . THR A 1 97 ? 11.222 0.432 -41.676 1.00 98.00 97 THR A O 1
ATOM 715 N N . VAL A 1 98 ? 12.434 0.148 -43.548 1.00 97.81 98 VAL A N 1
ATOM 716 C CA . VAL A 1 98 ? 11.325 0.384 -44.476 1.00 97.81 98 VAL A CA 1
ATOM 717 C C . VAL A 1 98 ? 11.057 -0.902 -45.248 1.00 97.81 98 VAL A C 1
ATOM 719 O O . VAL A 1 98 ? 11.932 -1.393 -45.956 1.00 97.81 98 VAL A O 1
ATOM 722 N N . GLU A 1 99 ? 9.849 -1.439 -45.103 1.00 96.94 99 GLU A N 1
ATOM 723 C CA . GLU A 1 99 ? 9.382 -2.656 -45.776 1.00 96.94 99 GLU A CA 1
ATOM 724 C C . GLU A 1 99 ? 7.915 -2.467 -46.170 1.00 96.94 99 GLU A C 1
ATOM 726 O O . GLU A 1 99 ? 7.130 -1.971 -45.363 1.00 96.94 99 GLU A O 1
ATOM 731 N N . ASP A 1 100 ? 7.548 -2.840 -47.400 1.00 94.69 100 ASP A N 1
ATOM 732 C CA . ASP A 1 100 ? 6.163 -2.824 -47.895 1.00 94.69 100 ASP A CA 1
ATOM 733 C C . ASP A 1 100 ? 5.405 -1.521 -47.578 1.00 94.69 100 ASP A C 1
ATOM 735 O O . ASP A 1 100 ? 4.311 -1.518 -47.007 1.00 94.69 100 ASP A O 1
ATOM 739 N N . ASN A 1 101 ? 6.022 -0.385 -47.924 1.00 96.56 101 ASN A N 1
ATOM 740 C CA . ASN A 1 101 ? 5.509 0.962 -47.653 1.00 96.56 101 ASN A CA 1
ATOM 741 C C . ASN A 1 101 ? 5.143 1.219 -46.177 1.00 96.56 101 ASN A C 1
ATOM 743 O O . ASN A 1 101 ? 4.196 1.947 -45.861 1.00 96.56 101 ASN A O 1
ATOM 747 N N . THR A 1 102 ? 5.883 0.602 -45.260 1.00 97.69 102 THR A N 1
ATOM 748 C CA . THR A 1 102 ? 5.735 0.777 -43.818 1.00 97.69 102 THR A CA 1
ATOM 749 C C . THR A 1 102 ? 7.087 1.108 -43.198 1.00 97.69 102 THR A C 1
ATOM 751 O O . THR A 1 102 ? 8.081 0.431 -43.461 1.00 97.69 102 THR A O 1
ATOM 754 N N . LEU A 1 103 ? 7.115 2.134 -42.345 1.00 97.88 103 LEU A N 1
ATOM 755 C CA . LEU A 1 103 ? 8.235 2.395 -41.449 1.00 97.88 103 LEU A CA 1
ATOM 756 C C . LEU A 1 103 ? 8.045 1.555 -40.188 1.00 97.88 103 LEU A C 1
ATOM 758 O O . LEU A 1 103 ? 7.120 1.791 -39.402 1.00 97.88 103 LEU A O 1
ATOM 762 N N . TRP A 1 104 ? 8.942 0.600 -40.001 1.00 97.00 104 TRP A N 1
ATOM 763 C CA . TRP A 1 104 ? 9.019 -0.240 -38.821 1.00 97.00 104 TRP A CA 1
ATOM 764 C C . TRP A 1 104 ? 10.116 0.252 -37.886 1.00 97.00 104 TRP A C 1
ATOM 766 O O . TRP A 1 104 ? 11.165 0.712 -38.333 1.00 97.00 104 TRP A O 1
ATOM 776 N N . LEU A 1 105 ? 9.877 0.097 -36.590 1.00 96.06 105 LEU A N 1
ATOM 777 C CA . LEU A 1 105 ? 10.865 0.233 -35.534 1.00 96.06 105 LEU A CA 1
ATOM 778 C C . LEU A 1 105 ? 10.980 -1.104 -34.807 1.00 96.06 105 LEU A C 1
ATOM 780 O O . LEU A 1 105 ? 10.004 -1.580 -34.233 1.00 96.06 105 LEU A O 1
ATOM 784 N N . GLU A 1 106 ? 12.165 -1.692 -34.824 1.00 95.25 106 GLU A N 1
ATOM 785 C CA . GLU A 1 106 ? 12.529 -2.825 -33.980 1.00 95.25 106 GLU A CA 1
ATOM 786 C C . GLU A 1 106 ? 13.258 -2.305 -32.738 1.00 95.25 106 GLU A C 1
ATOM 788 O O . GLU A 1 106 ? 14.158 -1.464 -32.834 1.00 95.25 106 GLU A O 1
ATOM 793 N N . VAL A 1 107 ? 12.802 -2.752 -31.570 1.00 93.81 107 VAL A N 1
ATOM 794 C CA . VAL A 1 107 ? 13.347 -2.390 -30.263 1.00 93.81 107 VAL A CA 1
ATOM 795 C C . VAL A 1 107 ? 13.820 -3.657 -29.579 1.00 93.81 107 VAL A C 1
ATOM 797 O O . VAL A 1 107 ? 13.013 -4.550 -29.338 1.00 93.81 107 VAL A O 1
ATOM 800 N N . ASP A 1 108 ? 15.094 -3.689 -29.210 1.00 93.00 108 ASP A N 1
ATOM 801 C CA . ASP A 1 108 ? 15.726 -4.828 -28.544 1.00 93.00 108 ASP A CA 1
ATOM 802 C C . ASP A 1 108 ? 16.608 -4.376 -27.378 1.00 93.00 108 ASP A C 1
ATOM 804 O O . ASP A 1 108 ? 16.924 -3.193 -27.212 1.00 93.00 108 ASP A O 1
ATOM 808 N N . GLY A 1 109 ? 17.070 -5.337 -26.577 1.00 92.75 109 GLY A N 1
ATOM 809 C CA . GLY A 1 109 ? 18.207 -5.116 -25.689 1.00 92.75 109 GLY A CA 1
ATOM 810 C C . GLY A 1 109 ? 19.485 -4.854 -26.495 1.00 92.75 109 GLY A C 1
ATOM 811 O O . GLY A 1 109 ? 19.760 -5.523 -27.491 1.00 92.75 109 GLY A O 1
ATOM 812 N N . ALA A 1 110 ? 20.299 -3.887 -26.072 1.00 93.56 110 ALA A N 1
ATOM 813 C CA . ALA A 1 110 ? 21.568 -3.608 -26.738 1.00 93.56 110 ALA A CA 1
ATOM 814 C C . ALA A 1 110 ? 22.507 -4.830 -26.690 1.00 93.56 110 ALA A C 1
ATOM 816 O O . ALA A 1 110 ? 22.761 -5.386 -25.622 1.00 93.56 110 ALA A O 1
ATOM 817 N N . SER A 1 111 ? 23.071 -5.216 -27.840 1.00 91.50 111 SER A N 1
ATOM 818 C CA . SER A 1 111 ? 23.973 -6.374 -27.954 1.00 91.50 111 SER A CA 1
ATOM 819 C C . SER A 1 111 ? 25.426 -6.079 -27.567 1.00 91.50 111 SER A C 1
ATOM 821 O O . SER A 1 111 ? 26.228 -6.999 -27.421 1.00 91.50 111 SER A O 1
ATOM 823 N N . SER A 1 112 ? 25.787 -4.803 -27.394 1.00 93.00 112 SER A N 1
ATOM 824 C CA . SER A 1 112 ? 27.125 -4.372 -26.980 1.00 93.00 112 SER A CA 1
ATOM 825 C C . SER A 1 112 ? 27.086 -3.009 -26.284 1.00 93.00 112 SER A C 1
ATOM 827 O O . SER A 1 112 ? 26.126 -2.253 -26.426 1.00 93.00 112 SER A O 1
ATOM 829 N N . GLY A 1 113 ? 28.130 -2.691 -25.514 1.00 92.75 113 GLY A N 1
ATOM 830 C CA . GLY A 1 113 ? 28.341 -1.351 -24.947 1.00 92.75 113 GLY A CA 1
ATOM 831 C C . GLY A 1 113 ? 27.411 -0.949 -23.794 1.00 92.75 113 GLY A C 1
ATOM 832 O O . GLY A 1 113 ? 27.559 0.149 -23.267 1.00 92.75 113 GLY A O 1
ATOM 833 N N . ALA A 1 114 ? 26.494 -1.822 -23.367 1.00 95.94 114 ALA A N 1
ATOM 834 C CA . ALA A 1 114 ? 25.572 -1.581 -22.258 1.00 95.94 114 ALA A CA 1
ATOM 835 C C . ALA A 1 114 ? 25.427 -2.816 -21.358 1.00 95.94 114 ALA A C 1
ATOM 837 O O . ALA A 1 114 ? 25.595 -3.947 -21.817 1.00 95.94 114 ALA A O 1
ATOM 838 N N . HIS A 1 115 ? 25.096 -2.616 -20.079 1.00 97.62 115 HIS A N 1
ATOM 839 C CA . HIS A 1 115 ? 24.956 -3.706 -19.106 1.00 97.62 115 HIS A CA 1
ATOM 840 C C . HIS A 1 115 ? 23.615 -4.435 -19.255 1.00 97.62 115 HIS A C 1
ATOM 842 O O . HIS A 1 115 ? 22.723 -4.320 -18.416 1.00 97.62 115 HIS A O 1
ATOM 848 N N . VAL A 1 116 ? 23.472 -5.171 -20.354 1.00 97.94 116 VAL A N 1
ATOM 849 C CA . VAL A 1 116 ? 22.298 -5.989 -20.677 1.00 97.94 116 VAL A CA 1
ATOM 850 C C . VAL A 1 116 ? 22.664 -7.460 -20.533 1.00 97.94 116 VAL A C 1
ATOM 852 O O . VAL A 1 116 ? 23.677 -7.899 -21.082 1.00 97.94 116 VAL A O 1
ATOM 855 N N . TRP A 1 117 ? 21.863 -8.213 -19.783 1.00 98.00 117 TRP A N 1
ATOM 856 C CA . TRP A 1 117 ? 22.014 -9.659 -19.652 1.00 98.00 117 TRP A CA 1
ATOM 857 C C . TRP A 1 117 ? 21.594 -10.367 -20.945 1.00 98.00 117 TRP A C 1
ATOM 859 O O . TRP A 1 117 ? 20.477 -10.178 -21.429 1.00 98.00 117 TRP A O 1
ATOM 869 N N . THR A 1 118 ? 22.469 -11.206 -21.497 1.00 96.62 118 THR A N 1
ATOM 870 C CA . THR A 1 118 ? 22.281 -11.855 -22.809 1.00 96.62 118 THR A CA 1
ATOM 871 C C . THR A 1 118 ? 22.159 -13.377 -22.730 1.00 96.62 118 THR A C 1
ATOM 873 O O . THR A 1 118 ? 21.959 -14.030 -23.752 1.00 96.62 118 THR A O 1
ATOM 876 N N . ALA A 1 119 ? 22.278 -13.973 -21.541 1.00 97.12 119 ALA A N 1
ATOM 877 C CA . ALA A 1 119 ? 22.250 -15.426 -21.387 1.00 97.12 119 ALA A CA 1
ATOM 878 C C . ALA A 1 119 ? 20.830 -15.992 -21.299 1.00 97.12 119 ALA A C 1
ATOM 880 O O . ALA A 1 119 ? 20.060 -15.551 -20.450 1.00 97.12 119 ALA A O 1
ATOM 881 N N . ALA A 1 120 ? 20.551 -17.056 -22.058 1.00 97.12 120 ALA A N 1
ATOM 882 C CA . ALA A 1 120 ? 19.223 -17.669 -22.125 1.00 97.12 120 ALA A CA 1
ATOM 883 C C . ALA A 1 120 ? 18.833 -18.578 -20.946 1.00 97.12 120 ALA A C 1
ATOM 885 O O . ALA A 1 120 ? 17.645 -18.762 -20.691 1.00 97.12 120 ALA A O 1
ATOM 886 N N . ASP A 1 121 ? 19.813 -19.105 -20.209 1.00 96.69 121 ASP A N 1
ATOM 887 C CA . ASP A 1 121 ? 19.597 -20.130 -19.172 1.00 96.69 121 ASP A CA 1
ATOM 888 C C . ASP A 1 121 ? 19.979 -19.642 -17.759 1.00 96.69 121 ASP A C 1
ATOM 890 O O . ASP A 1 121 ? 20.235 -20.436 -16.853 1.00 96.69 121 ASP A O 1
ATOM 894 N N . GLY A 1 122 ? 20.096 -18.324 -17.567 1.00 97.12 122 GLY A N 1
ATOM 895 C CA . GLY A 1 122 ? 20.664 -17.739 -16.349 1.00 97.12 122 GLY A CA 1
ATOM 896 C C . GLY A 1 122 ? 22.186 -17.915 -16.251 1.00 97.12 122 GLY A C 1
ATOM 897 O O . GLY A 1 122 ? 22.891 -18.047 -17.263 1.00 97.12 122 GLY A O 1
ATOM 898 N N . GLY A 1 123 ? 22.722 -17.842 -15.030 1.00 97.81 123 GLY A N 1
ATOM 899 C CA . GLY A 1 123 ? 24.161 -17.967 -14.776 1.00 97.81 123 GLY A CA 1
ATOM 900 C C . GLY A 1 123 ? 24.671 -17.108 -13.622 1.00 97.81 123 GLY A C 1
ATOM 901 O O . GLY A 1 123 ? 23.928 -16.764 -12.709 1.00 97.81 123 GLY A O 1
ATOM 902 N N . THR A 1 124 ? 25.957 -16.773 -13.661 1.00 97.44 124 THR A N 1
ATOM 903 C CA . THR A 1 124 ? 26.643 -16.008 -12.612 1.00 97.44 124 THR A CA 1
ATOM 904 C C . THR A 1 124 ? 26.827 -14.553 -13.032 1.00 97.44 124 THR A C 1
ATOM 906 O O . THR A 1 124 ? 27.221 -14.288 -14.164 1.00 97.44 124 THR A O 1
ATOM 909 N N . TRP A 1 125 ? 26.576 -13.609 -12.123 1.00 97.88 125 TRP A N 1
ATOM 910 C CA . TRP A 1 125 ? 26.669 -12.170 -12.381 1.00 97.88 125 TRP A CA 1
ATOM 911 C C . TRP A 1 125 ? 28.059 -11.744 -12.868 1.00 97.88 125 TRP A C 1
ATOM 913 O O . TRP A 1 125 ? 28.161 -10.949 -13.800 1.00 97.88 125 TRP A O 1
ATOM 923 N N . SER A 1 126 ? 29.130 -12.264 -12.263 1.00 96.75 126 SER A N 1
ATOM 924 C CA . SER A 1 126 ? 30.510 -11.910 -12.626 1.00 96.75 126 SER A CA 1
ATOM 925 C C . SER A 1 126 ? 30.992 -12.463 -13.979 1.00 96.75 126 SER A C 1
ATOM 927 O O . SER A 1 126 ? 32.043 -12.036 -14.464 1.00 96.75 126 SER A O 1
ATOM 929 N N . ASP A 1 127 ? 30.248 -13.377 -14.617 1.00 97.62 127 ASP A N 1
ATOM 930 C CA . ASP A 1 127 ? 30.633 -13.970 -15.901 1.00 97.62 127 ASP A CA 1
ATOM 931 C C . ASP A 1 127 ? 30.405 -12.980 -17.051 1.00 97.62 127 ASP A C 1
ATOM 933 O O . ASP A 1 127 ? 29.284 -12.768 -17.517 1.00 97.62 127 ASP A O 1
ATOM 937 N N . ALA A 1 128 ? 31.496 -12.392 -17.544 1.00 96.81 128 ALA A N 1
ATOM 938 C CA . ALA A 1 128 ? 31.453 -11.405 -18.615 1.00 96.81 128 ALA A CA 1
ATOM 939 C C . ALA A 1 128 ? 30.846 -11.934 -19.927 1.00 96.81 128 ALA A C 1
ATOM 941 O O . ALA A 1 128 ? 30.322 -11.138 -20.701 1.00 96.81 128 ALA A O 1
ATOM 942 N N . GLY A 1 129 ? 30.868 -13.251 -20.167 1.00 96.88 129 GLY A N 1
ATOM 943 C CA . GLY A 1 129 ? 30.267 -13.864 -21.355 1.00 96.88 129 GLY A CA 1
ATOM 944 C C . GLY A 1 129 ? 28.735 -13.867 -21.351 1.00 96.88 129 GLY A C 1
ATOM 945 O O . GLY A 1 129 ? 28.128 -14.212 -22.362 1.00 96.88 129 GLY A O 1
ATOM 946 N N . LYS A 1 130 ? 28.103 -13.496 -20.230 1.00 97.56 130 LYS A N 1
ATOM 947 C CA . LYS A 1 130 ? 26.642 -13.425 -20.073 1.00 97.56 130 LYS A CA 1
ATOM 948 C C . LYS A 1 130 ? 26.066 -12.017 -20.239 1.00 97.56 130 LYS A C 1
ATOM 950 O O . LYS A 1 130 ? 24.864 -11.826 -20.056 1.00 97.56 130 LYS A O 1
ATOM 955 N N . TRP A 1 131 ? 26.910 -11.041 -20.570 1.00 98.06 131 TRP A N 1
ATOM 956 C CA . TRP A 1 131 ? 26.532 -9.639 -20.707 1.00 98.06 131 TRP A CA 1
ATOM 957 C C . TRP A 1 131 ? 26.942 -9.080 -22.069 1.00 98.06 131 TRP A C 1
ATOM 959 O O . TRP A 1 131 ? 28.004 -9.411 -22.589 1.00 98.06 131 TRP A O 1
ATOM 969 N N . ALA A 1 132 ? 26.156 -8.142 -22.595 1.00 97.44 132 ALA A N 1
ATOM 970 C CA . ALA A 1 132 ? 26.567 -7.287 -23.713 1.00 97.44 132 ALA A CA 1
ATOM 971 C C . ALA A 1 132 ? 27.776 -6.397 -23.344 1.00 97.44 132 ALA A C 1
ATOM 973 O O . ALA A 1 132 ? 28.666 -6.142 -24.157 1.00 97.44 132 ALA A O 1
ATOM 974 N N . LEU A 1 133 ? 27.820 -5.941 -22.091 1.00 97.25 133 LEU A N 1
ATOM 975 C CA . LEU A 1 133 ? 28.977 -5.351 -21.426 1.00 97.25 133 LEU A CA 1
ATOM 976 C C . LEU A 1 133 ? 28.877 -5.669 -19.933 1.00 97.25 133 LEU A C 1
ATOM 978 O O . LEU A 1 133 ? 27.940 -5.229 -19.269 1.00 97.25 133 LEU A O 1
ATOM 982 N N . ALA A 1 134 ? 29.835 -6.411 -19.386 1.00 96.44 134 ALA A N 1
ATOM 983 C CA . ALA A 1 134 ? 29.787 -6.817 -17.984 1.00 96.44 134 ALA A CA 1
ATOM 984 C C . ALA A 1 134 ? 29.795 -5.599 -17.035 1.00 96.44 134 ALA A C 1
ATOM 986 O O . ALA A 1 134 ? 30.674 -4.743 -17.169 1.00 96.44 134 ALA A O 1
ATOM 987 N N . PRO A 1 135 ? 28.871 -5.509 -16.059 1.00 95.62 135 PRO A N 1
ATOM 988 C CA . PRO A 1 135 ? 28.876 -4.430 -15.070 1.00 95.62 135 PRO A CA 1
ATOM 989 C C . PRO A 1 135 ? 29.982 -4.594 -14.014 1.00 95.62 135 PRO A C 1
ATOM 991 O O . PRO A 1 135 ? 30.305 -3.643 -13.306 1.00 95.62 135 PRO A O 1
ATOM 994 N N . GLY A 1 136 ? 30.576 -5.787 -13.878 1.00 95.00 136 GLY A N 1
ATOM 995 C CA . GLY A 1 136 ? 31.540 -6.083 -12.817 1.00 95.00 136 GLY A CA 1
ATOM 996 C C . GLY A 1 136 ? 30.918 -5.891 -11.429 1.00 95.00 136 GLY A C 1
ATOM 997 O O . GLY A 1 136 ? 29.799 -6.344 -11.182 1.00 95.00 136 GLY A O 1
ATOM 998 N N . ALA A 1 137 ? 31.632 -5.201 -10.535 1.00 95.50 137 ALA A N 1
ATOM 999 C CA . ALA A 1 137 ? 31.105 -4.772 -9.233 1.00 95.50 137 ALA A CA 1
ATOM 1000 C C . ALA A 1 137 ? 30.120 -3.587 -9.339 1.00 95.50 137 ALA A C 1
ATOM 1002 O O . ALA A 1 137 ? 29.540 -3.167 -8.341 1.00 95.50 137 ALA A O 1
ATOM 1003 N N . GLY A 1 138 ? 29.913 -3.043 -10.539 1.00 95.38 138 GLY A N 1
ATOM 1004 C CA . GLY A 1 138 ? 29.037 -1.907 -10.773 1.00 95.38 138 GLY A CA 1
ATOM 1005 C C . GLY A 1 138 ? 29.570 -0.589 -10.205 1.00 95.38 138 GLY A C 1
ATOM 1006 O O . GLY A 1 138 ? 30.692 -0.497 -9.703 1.00 95.38 138 GLY A O 1
ATOM 1007 N N . ALA A 1 139 ? 28.761 0.457 -10.333 1.00 95.81 139 ALA A N 1
ATOM 1008 C CA . ALA A 1 139 ? 29.075 1.806 -9.880 1.00 95.81 139 ALA A CA 1
ATOM 1009 C C . ALA A 1 139 ? 27.781 2.593 -9.643 1.00 95.81 139 ALA A C 1
ATOM 1011 O O . ALA A 1 139 ? 26.716 2.226 -10.146 1.00 95.81 139 ALA A O 1
ATOM 1012 N N . ALA A 1 140 ? 27.880 3.695 -8.902 1.00 96.38 140 ALA A N 1
ATOM 1013 C CA . ALA A 1 140 ? 26.759 4.605 -8.731 1.00 96.38 140 ALA A CA 1
ATOM 1014 C C . ALA A 1 140 ? 26.284 5.139 -10.098 1.00 96.38 140 ALA A C 1
ATOM 1016 O O . ALA A 1 140 ? 27.101 5.488 -10.952 1.00 96.38 140 ALA A O 1
ATOM 1017 N N . GLY A 1 141 ? 24.970 5.153 -10.325 1.00 95.25 141 GLY A N 1
ATOM 1018 C CA . GLY A 1 141 ? 24.363 5.558 -11.599 1.00 95.25 141 GLY A CA 1
ATOM 1019 C C . GLY A 1 141 ? 24.438 4.509 -12.718 1.00 95.25 141 GLY A C 1
ATOM 1020 O O . GLY A 1 141 ? 23.902 4.736 -13.803 1.00 95.25 141 GLY A O 1
ATOM 1021 N N . ALA A 1 142 ? 25.063 3.346 -12.485 1.00 96.12 142 ALA A N 1
ATOM 1022 C CA . ALA A 1 142 ? 25.113 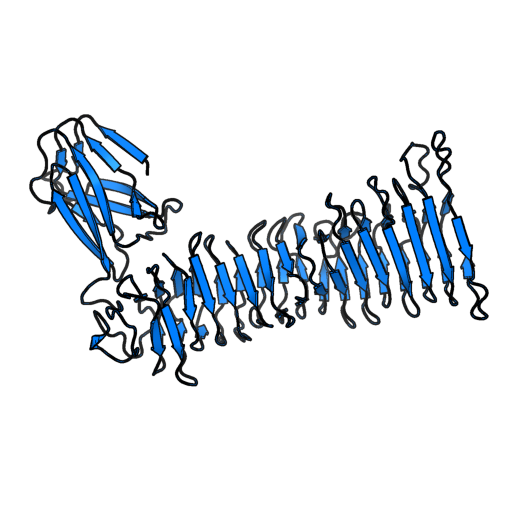2.283 -13.487 1.00 96.12 142 ALA A CA 1
ATOM 1023 C C . ALA A 1 142 ? 23.701 1.767 -13.805 1.00 96.12 142 ALA A C 1
ATOM 1025 O O . ALA A 1 142 ? 22.905 1.501 -12.904 1.00 96.12 142 ALA A O 1
ATOM 1026 N N . THR A 1 143 ? 23.396 1.608 -15.093 1.00 96.12 143 THR A N 1
ATOM 1027 C CA . THR A 1 143 ? 22.126 1.030 -15.549 1.00 96.12 143 THR A CA 1
ATOM 1028 C C . THR A 1 143 ? 22.328 -0.422 -15.931 1.00 96.12 143 THR A C 1
ATOM 1030 O O . THR A 1 143 ? 23.160 -0.701 -16.788 1.00 96.12 143 THR A O 1
ATOM 1033 N N . VAL A 1 144 ? 21.550 -1.322 -15.335 1.00 97.94 144 VAL A N 1
ATOM 1034 C CA . VAL A 1 144 ? 21.565 -2.763 -15.605 1.00 97.94 144 VAL A CA 1
ATOM 1035 C C . VAL A 1 144 ? 20.203 -3.199 -16.139 1.00 97.94 144 VAL A C 1
ATOM 1037 O O . VAL A 1 144 ? 19.164 -2.767 -15.636 1.00 97.94 144 VAL A O 1
ATOM 1040 N N . ARG A 1 145 ? 20.192 -4.063 -17.156 1.00 97.12 145 ARG A N 1
ATOM 1041 C CA . ARG A 1 145 ? 18.966 -4.573 -17.774 1.00 97.12 145 ARG A CA 1
ATOM 1042 C C . ARG A 1 145 ? 18.935 -6.095 -17.839 1.00 97.12 145 ARG A C 1
ATOM 1044 O O . ARG A 1 145 ? 19.881 -6.729 -18.302 1.00 97.12 145 ARG A O 1
ATOM 1051 N N . PHE A 1 146 ? 17.801 -6.645 -17.435 1.00 97.00 146 PHE A N 1
ATOM 1052 C CA . PHE A 1 146 ? 17.395 -8.029 -17.624 1.00 97.00 146 PHE A CA 1
ATOM 1053 C C . PHE A 1 146 ? 16.232 -8.053 -18.619 1.00 97.00 146 PHE A C 1
ATOM 1055 O O . PHE A 1 146 ? 15.065 -7.946 -18.240 1.00 97.00 146 PHE A O 1
ATOM 1062 N N . ASP A 1 147 ? 16.564 -8.136 -19.902 1.00 94.44 147 ASP A N 1
ATOM 1063 C CA . ASP A 1 147 ? 15.590 -8.134 -20.996 1.00 94.44 147 ASP A CA 1
ATOM 1064 C C . ASP A 1 147 ? 15.175 -9.580 -21.359 1.00 94.44 147 ASP A C 1
ATOM 1066 O O . ASP A 1 147 ? 15.388 -10.520 -20.591 1.00 94.44 147 ASP A O 1
ATOM 1070 N N . ASP A 1 148 ? 14.554 -9.790 -22.508 1.00 90.88 148 ASP A N 1
ATOM 1071 C CA . ASP A 1 148 ? 13.907 -11.027 -22.961 1.00 90.88 148 ASP A CA 1
ATOM 1072 C C . ASP A 1 148 ? 14.871 -12.118 -23.467 1.00 90.88 148 ASP A C 1
ATOM 1074 O O . ASP A 1 148 ? 14.488 -12.985 -24.247 1.00 90.88 148 ASP A O 1
ATOM 1078 N N . SER A 1 149 ? 16.121 -12.129 -22.989 1.00 92.88 149 SER A N 1
ATOM 1079 C CA . SER A 1 149 ? 17.117 -13.128 -23.397 1.00 92.88 149 SER A CA 1
ATOM 1080 C C . SER A 1 149 ? 16.851 -14.530 -22.841 1.00 92.88 149 SER A C 1
ATOM 1082 O O . SER A 1 149 ? 17.270 -15.506 -23.462 1.00 92.88 149 SER A O 1
ATOM 1084 N N . LEU A 1 150 ? 16.154 -14.653 -21.703 1.00 96.19 150 LEU A N 1
ATOM 1085 C CA . LEU A 1 150 ? 15.818 -15.945 -21.097 1.00 96.19 150 LEU A CA 1
ATOM 1086 C C . LEU A 1 150 ? 14.867 -16.775 -21.962 1.00 96.19 150 LEU A C 1
ATOM 1088 O O . LEU A 1 150 ? 13.800 -16.301 -22.343 1.00 96.19 150 LEU A O 1
ATOM 1092 N N . ALA A 1 151 ? 15.188 -18.057 -22.148 1.00 96.88 151 ALA A N 1
ATOM 1093 C CA . ALA A 1 151 ? 14.307 -19.025 -22.805 1.00 96.88 151 ALA A CA 1
ATOM 1094 C C . ALA A 1 151 ? 13.238 -19.612 -21.858 1.00 96.88 151 ALA A C 1
ATOM 1096 O O . ALA A 1 151 ? 12.189 -20.065 -22.316 1.00 96.88 151 ALA A O 1
ATOM 1097 N N . ALA A 1 152 ? 13.497 -19.600 -20.548 1.00 97.88 152 ALA A N 1
ATOM 1098 C CA . ALA A 1 152 ? 12.587 -20.002 -19.475 1.00 97.88 152 ALA A CA 1
ATOM 1099 C C . ALA A 1 152 ? 12.971 -19.283 -18.168 1.00 97.88 152 ALA A C 1
ATOM 1101 O O . ALA A 1 152 ? 14.036 -18.670 -18.096 1.00 97.88 152 ALA A O 1
ATOM 1102 N N . ASP A 1 153 ? 12.127 -19.365 -17.135 1.00 98.50 153 ASP A N 1
ATOM 1103 C CA . ASP A 1 153 ? 12.437 -18.839 -15.798 1.00 98.50 153 ASP A CA 1
ATOM 1104 C C . ASP A 1 153 ? 13.816 -19.321 -15.316 1.00 98.50 153 ASP A C 1
ATOM 1106 O O . ASP A 1 153 ? 14.096 -20.523 -15.306 1.00 98.50 153 ASP A O 1
ATOM 1110 N N . ALA A 1 154 ? 14.680 -18.394 -14.899 1.00 98.44 154 ALA A N 1
ATOM 1111 C CA . ALA A 1 154 ? 16.053 -18.718 -14.522 1.00 98.44 154 ALA A CA 1
ATOM 1112 C C . ALA A 1 154 ? 16.627 -17.772 -13.461 1.00 98.44 154 ALA A C 1
ATOM 1114 O O . ALA A 1 154 ? 16.134 -16.665 -13.215 1.00 98.44 154 ALA A O 1
ATOM 1115 N N . SER A 1 155 ? 17.720 -18.218 -12.840 1.00 98.06 155 SER A N 1
ATOM 1116 C CA . SER A 1 155 ? 18.423 -17.462 -11.807 1.00 98.06 155 SER A CA 1
ATOM 1117 C C . SER A 1 155 ? 19.706 -16.825 -12.327 1.00 98.06 155 SER A C 1
ATOM 1119 O O . SER A 1 155 ? 20.475 -17.440 -13.069 1.00 98.06 155 SER A O 1
ATOM 1121 N N . VAL A 1 156 ? 19.967 -15.611 -11.853 1.00 98.38 156 VAL A N 1
ATOM 1122 C CA . VAL A 1 156 ? 21.263 -14.942 -11.946 1.00 98.38 156 VAL A CA 1
ATOM 1123 C C . VAL A 1 156 ? 21.858 -14.911 -10.542 1.00 98.38 156 VAL A C 1
ATOM 1125 O O . VAL A 1 156 ? 21.275 -14.345 -9.618 1.00 98.38 156 VAL A O 1
ATOM 1128 N N . LEU A 1 157 ? 22.996 -15.572 -10.351 1.00 97.81 157 LEU A N 1
ATOM 1129 C CA . LEU A 1 157 ? 23.686 -15.637 -9.068 1.00 97.81 157 LEU A CA 1
ATOM 1130 C C . LEU A 1 157 ? 24.541 -14.388 -8.867 1.00 97.81 157 LEU A C 1
ATOM 1132 O O . LEU A 1 157 ? 25.533 -14.198 -9.565 1.00 97.81 157 LEU A O 1
ATOM 1136 N N . LEU A 1 158 ? 24.188 -13.575 -7.874 1.00 97.75 158 LEU A N 1
ATOM 1137 C CA . LEU A 1 158 ? 25.000 -12.476 -7.374 1.00 97.75 158 LEU A CA 1
ATOM 1138 C C . LEU A 1 158 ? 26.135 -13.038 -6.499 1.00 97.75 158 LEU A C 1
ATOM 1140 O O . LEU A 1 158 ? 26.028 -13.187 -5.277 1.00 97.75 158 LEU A O 1
ATOM 1144 N N . ASP A 1 159 ? 27.226 -13.411 -7.159 1.00 96.88 159 ASP A N 1
ATOM 1145 C CA . ASP A 1 159 ? 28.404 -14.056 -6.575 1.00 96.88 159 ASP A CA 1
ATOM 1146 C C . ASP A 1 159 ? 29.434 -13.076 -5.994 1.00 96.88 159 ASP A C 1
ATOM 1148 O O . ASP A 1 159 ? 30.381 -13.497 -5.329 1.00 96.88 159 ASP A O 1
ATOM 1152 N N . GLN A 1 160 ? 29.190 -11.776 -6.149 1.00 95.81 160 GLN A N 1
ATOM 1153 C CA . GLN A 1 160 ? 29.944 -10.682 -5.542 1.00 95.81 160 GLN A CA 1
ATOM 1154 C C . GLN A 1 160 ? 29.013 -9.517 -5.190 1.00 95.81 160 GLN A C 1
ATOM 1156 O O . GLN A 1 160 ? 27.915 -9.420 -5.731 1.00 95.81 160 GLN A O 1
ATOM 1161 N N . ASN A 1 161 ? 29.454 -8.601 -4.325 1.00 96.81 161 ASN A N 1
ATOM 1162 C CA . ASN A 1 161 ? 28.750 -7.328 -4.144 1.00 96.81 161 ASN A CA 1
ATOM 1163 C C . ASN A 1 161 ? 28.679 -6.564 -5.473 1.00 96.81 161 ASN A C 1
ATOM 1165 O O . ASN A 1 161 ? 29.673 -6.504 -6.203 1.00 96.81 161 ASN A O 1
ATOM 1169 N N . ALA A 1 162 ? 27.531 -5.951 -5.751 1.00 97.56 162 ALA A N 1
ATOM 1170 C CA . ALA A 1 162 ? 27.342 -5.112 -6.929 1.00 97.56 162 ALA A CA 1
ATOM 1171 C C . ALA A 1 162 ? 26.622 -3.806 -6.579 1.00 97.56 162 ALA A C 1
ATOM 1173 O O . ALA A 1 162 ? 25.837 -3.767 -5.632 1.00 97.56 162 ALA A O 1
ATOM 1174 N N . THR A 1 163 ? 26.851 -2.761 -7.372 1.00 97.75 163 THR A N 1
ATOM 1175 C CA . THR A 1 163 ? 26.151 -1.473 -7.270 1.00 97.75 163 THR A CA 1
ATOM 1176 C C . THR A 1 163 ? 25.469 -1.123 -8.589 1.00 97.75 163 THR A C 1
ATOM 1178 O O . THR A 1 163 ? 26.101 -1.156 -9.644 1.00 97.75 163 THR A O 1
ATOM 1181 N N . ALA A 1 164 ? 24.194 -0.747 -8.536 1.00 97.50 164 ALA A N 1
ATOM 1182 C CA . ALA A 1 164 ? 23.452 -0.233 -9.684 1.00 97.50 164 ALA A CA 1
ATOM 1183 C C . ALA A 1 164 ? 22.636 1.002 -9.284 1.00 97.50 164 ALA A C 1
ATOM 1185 O O . ALA A 1 164 ? 22.100 1.065 -8.182 1.00 97.50 164 ALA A O 1
ATOM 1186 N N . GLY A 1 165 ? 22.514 1.974 -10.185 1.00 97.31 165 GLY A N 1
ATOM 1187 C CA . GLY A 1 165 ? 21.594 3.101 -10.026 1.00 97.31 165 GLY A CA 1
ATOM 1188 C C . GLY A 1 165 ? 20.202 2.785 -10.545 1.00 97.31 165 GLY A C 1
ATOM 1189 O O . GLY A 1 165 ? 19.207 3.067 -9.877 1.00 97.31 165 GLY A O 1
ATOM 1190 N N . LEU A 1 166 ? 20.137 2.151 -11.717 1.00 96.56 166 LEU A N 1
ATOM 1191 C CA . LEU A 1 166 ? 18.892 1.790 -12.384 1.00 96.56 166 LEU A CA 1
ATOM 1192 C C . LEU A 1 166 ? 18.910 0.310 -12.760 1.00 96.56 166 LEU A C 1
ATOM 1194 O O . LEU A 1 166 ? 19.893 -0.188 -13.309 1.00 96.56 166 LEU A O 1
ATOM 1198 N N . LEU A 1 167 ? 17.806 -0.379 -12.498 1.00 97.88 167 LEU A N 1
ATOM 1199 C CA . LEU A 1 167 ? 17.610 -1.779 -12.833 1.00 97.88 167 LEU A CA 1
ATOM 1200 C C . LEU A 1 167 ? 16.302 -1.949 -13.603 1.00 97.88 167 LEU A C 1
ATOM 1202 O O . LEU A 1 167 ? 15.257 -1.477 -13.162 1.00 97.88 167 LEU A O 1
ATOM 1206 N N . PHE A 1 168 ? 16.348 -2.644 -14.734 1.00 96.88 168 PHE A N 1
ATOM 1207 C CA . PHE A 1 168 ? 15.174 -2.898 -15.565 1.00 96.88 168 PHE A CA 1
ATOM 1208 C C . PHE A 1 168 ? 14.957 -4.393 -15.751 1.00 96.88 168 PHE A C 1
ATOM 1210 O O . PHE A 1 168 ? 15.913 -5.130 -15.989 1.00 96.88 168 PHE A O 1
ATOM 1217 N N . PHE A 1 169 ? 13.697 -4.817 -15.691 1.00 96.56 169 PHE A N 1
ATOM 1218 C CA . PHE A 1 169 ? 13.266 -6.159 -16.059 1.00 96.56 169 PHE A CA 1
ATOM 1219 C C . PHE A 1 169 ? 12.213 -6.078 -17.159 1.00 96.56 169 PHE A C 1
ATOM 1221 O O . PHE A 1 169 ? 11.163 -5.463 -16.975 1.00 96.56 169 PHE A O 1
ATOM 1228 N N . ASN A 1 170 ? 12.499 -6.703 -18.293 1.00 93.50 170 ASN A N 1
ATOM 1229 C CA . ASN A 1 170 ? 11.657 -6.694 -19.480 1.00 93.50 170 ASN A CA 1
ATOM 1230 C C . ASN A 1 170 ? 11.599 -8.094 -20.087 1.00 93.50 170 ASN A C 1
ATOM 1232 O O . ASN A 1 170 ? 12.089 -8.329 -21.187 1.00 93.50 170 ASN A O 1
ATOM 1236 N N . SER A 1 171 ? 11.055 -9.042 -19.332 1.00 93.25 171 SER A N 1
ATOM 1237 C CA . SER A 1 171 ? 10.897 -10.417 -19.791 1.00 93.25 171 SER A CA 1
ATOM 1238 C C . SER A 1 171 ? 9.623 -11.013 -19.225 1.00 93.25 171 SER A C 1
ATOM 1240 O O . SER A 1 171 ? 9.260 -10.752 -18.081 1.00 93.25 171 SER A O 1
ATOM 1242 N N . THR A 1 172 ? 8.941 -11.836 -20.014 1.00 93.50 172 THR A N 1
ATOM 1243 C CA . THR A 1 172 ? 7.828 -12.654 -19.521 1.00 93.50 172 THR A CA 1
ATOM 1244 C C . THR A 1 172 ? 8.315 -13.823 -18.671 1.00 93.50 172 THR A C 1
ATOM 1246 O O . THR A 1 172 ? 7.574 -14.283 -17.804 1.00 93.50 172 THR A O 1
ATOM 1249 N N . ASN A 1 173 ? 9.550 -14.278 -18.903 1.00 97.25 173 ASN A N 1
ATOM 1250 C CA . ASN A 1 173 ? 10.211 -15.297 -18.099 1.00 97.25 173 ASN A CA 1
ATOM 1251 C C . ASN A 1 173 ? 10.782 -14.659 -16.828 1.00 97.25 173 ASN A C 1
ATOM 1253 O O . ASN A 1 173 ? 11.421 -13.600 -16.863 1.00 97.25 173 ASN A O 1
ATOM 1257 N N . ALA A 1 174 ? 10.553 -15.303 -15.690 1.00 98.12 174 ALA A N 1
ATOM 1258 C CA . ALA A 1 174 ? 10.972 -14.796 -14.399 1.00 98.12 174 ALA A CA 1
ATOM 1259 C C . ALA A 1 174 ? 12.500 -14.822 -14.274 1.00 98.12 174 ALA A C 1
ATOM 1261 O O . ALA A 1 174 ? 13.155 -15.855 -14.408 1.00 98.12 174 ALA A O 1
ATOM 1262 N N . TYR A 1 175 ? 13.049 -13.667 -13.915 1.00 98.62 175 TYR A N 1
ATOM 1263 C CA . TYR A 1 175 ? 14.416 -13.566 -13.421 1.00 98.62 175 TYR A CA 1
ATOM 1264 C C . TYR A 1 175 ? 14.392 -13.689 -11.905 1.00 98.62 175 TYR A C 1
ATOM 1266 O O . TYR A 1 175 ? 13.648 -12.966 -11.233 1.00 98.62 175 TYR A O 1
ATOM 1274 N N . THR A 1 176 ? 15.251 -14.553 -11.375 1.00 98.50 176 THR A N 1
ATOM 1275 C CA . THR A 1 176 ? 15.580 -14.583 -9.950 1.00 98.50 176 THR A CA 1
ATOM 1276 C C . THR A 1 176 ? 17.014 -14.110 -9.746 1.00 98.50 176 THR A C 1
ATOM 1278 O O . THR A 1 176 ? 17.956 -14.851 -10.013 1.00 98.50 176 THR A O 1
ATOM 1281 N N . LEU A 1 177 ? 17.211 -12.892 -9.241 1.00 98.06 177 LEU A N 1
ATOM 1282 C CA . LEU A 1 177 ? 18.534 -12.455 -8.792 1.00 98.06 177 LEU A CA 1
ATOM 1283 C C . LEU A 1 177 ? 18.792 -13.045 -7.401 1.00 98.06 177 LEU A C 1
ATOM 1285 O O . LEU A 1 177 ? 18.315 -12.526 -6.390 1.00 98.06 177 LEU A O 1
ATOM 1289 N N . SER A 1 178 ? 19.487 -14.177 -7.354 1.00 96.62 178 SER A N 1
ATOM 1290 C CA . SER A 1 178 ? 19.791 -14.912 -6.121 1.00 96.62 178 SER A CA 1
ATOM 1291 C C . SER A 1 178 ? 21.099 -14.435 -5.496 1.00 96.62 178 SER A C 1
ATOM 1293 O O . SER A 1 178 ? 22.065 -14.213 -6.218 1.00 96.62 178 SER A O 1
ATOM 1295 N N . GLY A 1 179 ? 21.161 -14.308 -4.169 1.00 91.25 179 GLY A N 1
ATOM 1296 C CA . GLY A 1 179 ? 22.404 -13.974 -3.466 1.00 91.25 179 GLY A CA 1
ATOM 1297 C C . GLY A 1 179 ? 23.296 -15.191 -3.215 1.00 91.25 179 GLY A C 1
ATOM 1298 O O . GLY A 1 179 ? 22.804 -16.303 -3.030 1.00 91.25 179 GLY A O 1
ATOM 1299 N N . ASN A 1 180 ? 24.610 -14.971 -3.144 1.00 88.50 180 ASN A N 1
ATOM 1300 C CA . ASN A 1 180 ? 25.562 -15.921 -2.569 1.00 88.50 180 ASN A CA 1
ATOM 1301 C C . ASN A 1 180 ? 26.001 -15.430 -1.177 1.00 88.50 180 ASN A C 1
ATOM 1303 O O . ASN A 1 180 ? 26.820 -14.520 -1.051 1.00 88.50 180 ASN A O 1
ATOM 1307 N N . GLY A 1 181 ? 25.419 -15.992 -0.115 1.00 87.25 181 GLY A N 1
ATOM 1308 C CA . GLY A 1 181 ? 25.695 -15.553 1.255 1.00 87.25 181 GLY A CA 1
ATOM 1309 C C . GLY A 1 181 ? 25.253 -14.106 1.515 1.00 87.25 181 GLY A C 1
ATOM 1310 O O . GLY A 1 181 ? 24.089 -13.769 1.329 1.00 87.25 181 GLY A O 1
ATOM 1311 N N . MET A 1 182 ? 26.184 -13.263 1.974 1.00 85.19 182 MET A N 1
ATOM 1312 C CA . MET A 1 182 ? 25.942 -11.858 2.350 1.00 85.19 182 MET A CA 1
ATOM 1313 C C . MET A 1 182 ? 26.178 -10.862 1.203 1.00 85.19 182 MET A C 1
ATOM 1315 O O . MET A 1 182 ? 26.165 -9.655 1.442 1.00 85.19 182 MET A O 1
ATOM 1319 N N . ASN A 1 183 ? 26.421 -11.341 -0.022 1.00 94.00 183 ASN A N 1
ATOM 1320 C CA . ASN A 1 183 ? 26.609 -10.459 -1.170 1.00 94.00 183 ASN A CA 1
ATOM 1321 C C . ASN A 1 183 ? 25.347 -9.636 -1.426 1.00 94.00 183 ASN A C 1
ATOM 1323 O O . ASN A 1 183 ? 24.273 -10.202 -1.636 1.00 94.00 183 ASN A O 1
ATOM 1327 N N . ALA A 1 184 ? 25.488 -8.314 -1.421 1.00 95.31 184 ALA A N 1
ATOM 1328 C CA . ALA A 1 184 ? 24.375 -7.389 -1.554 1.00 95.31 184 ALA A CA 1
ATOM 1329 C C . ALA A 1 184 ? 24.395 -6.654 -2.898 1.00 95.31 184 ALA A C 1
ATOM 1331 O O . ALA A 1 184 ? 25.459 -6.323 -3.431 1.00 95.31 184 ALA A O 1
ATOM 1332 N N . LEU A 1 185 ? 23.199 -6.347 -3.403 1.00 97.81 185 LEU A N 1
ATOM 1333 C CA . LEU A 1 185 ? 23.003 -5.355 -4.453 1.00 97.81 185 LEU A CA 1
ATOM 1334 C C . LEU A 1 185 ? 22.771 -3.988 -3.795 1.00 97.81 185 LEU A C 1
ATOM 1336 O O . LEU A 1 185 ? 21.745 -3.762 -3.154 1.00 97.81 185 LEU A O 1
ATOM 1340 N N . SER A 1 186 ? 23.725 -3.076 -3.948 1.00 97.62 186 SER A N 1
ATOM 1341 C CA . SER A 1 186 ? 23.576 -1.684 -3.524 1.00 97.62 186 SER A CA 1
ATOM 1342 C C . SER A 1 186 ? 22.839 -0.890 -4.598 1.00 97.62 186 SER A C 1
ATOM 1344 O O . SER A 1 186 ? 23.233 -0.912 -5.764 1.00 97.62 186 SER A O 1
ATOM 1346 N N . LEU A 1 187 ? 21.783 -0.179 -4.205 1.00 98.00 187 LEU A N 1
ATOM 1347 C CA . LEU A 1 187 ? 21.045 0.728 -5.077 1.00 98.00 187 LEU A CA 1
ATOM 1348 C C . LEU A 1 187 ? 21.497 2.164 -4.809 1.00 98.00 187 LEU A C 1
ATOM 1350 O O . LEU A 1 187 ? 21.243 2.718 -3.734 1.00 98.00 187 LEU A O 1
ATOM 1354 N N . ASP A 1 188 ? 22.205 2.729 -5.785 1.00 96.25 188 ASP A N 1
ATOM 1355 C CA . ASP A 1 188 ? 22.811 4.057 -5.721 1.00 96.25 188 ASP A CA 1
ATOM 1356 C C . ASP A 1 188 ? 22.879 4.692 -7.109 1.00 96.25 188 ASP A C 1
ATOM 1358 O O . ASP A 1 188 ? 23.593 4.221 -7.995 1.00 96.25 188 ASP A O 1
ATOM 1362 N N . ASN A 1 189 ? 22.149 5.788 -7.300 1.00 95.62 189 ASN A N 1
ATOM 1363 C CA . ASN A 1 189 ? 22.145 6.524 -8.560 1.00 95.62 189 ASN A CA 1
ATOM 1364 C C . ASN A 1 189 ? 23.205 7.640 -8.620 1.00 95.62 189 ASN A C 1
ATOM 1366 O O . ASN A 1 189 ? 23.290 8.349 -9.618 1.00 95.62 189 ASN A O 1
ATOM 1370 N N . GLY A 1 190 ? 24.014 7.811 -7.566 1.00 87.00 190 GLY A N 1
ATOM 1371 C CA . GLY A 1 190 ? 25.171 8.711 -7.543 1.00 87.00 190 GLY A CA 1
ATOM 1372 C C . GLY A 1 190 ? 24.849 10.206 -7.612 1.00 87.00 190 GLY A C 1
ATOM 1373 O O . GLY A 1 190 ? 25.749 11.011 -7.851 1.00 87.00 190 GLY A O 1
ATOM 1374 N N . GLY A 1 191 ? 23.586 10.599 -7.427 1.00 82.94 191 GLY A N 1
ATOM 1375 C CA . GLY A 1 191 ? 23.121 11.970 -7.625 1.00 82.94 191 GLY A CA 1
ATOM 1376 C C . GLY A 1 191 ? 21.851 12.307 -6.845 1.00 82.94 191 GLY A C 1
ATOM 1377 O O . GLY A 1 191 ? 21.496 11.643 -5.877 1.00 82.94 191 GLY A O 1
ATOM 1378 N N . THR A 1 192 ? 21.171 13.379 -7.259 1.00 85.88 192 THR A N 1
ATOM 1379 C CA . THR A 1 192 ? 19.934 13.869 -6.622 1.00 85.88 192 THR A CA 1
ATOM 1380 C C . THR A 1 192 ? 18.668 13.196 -7.148 1.00 85.88 192 THR A C 1
ATOM 1382 O O . THR A 1 192 ? 17.607 13.337 -6.544 1.00 85.88 192 THR A O 1
ATOM 1385 N N . THR A 1 193 ? 18.756 12.489 -8.275 1.00 92.25 193 THR A N 1
ATOM 1386 C CA . THR A 1 193 ? 17.653 11.705 -8.828 1.00 92.25 193 THR A CA 1
ATOM 1387 C C . THR A 1 193 ? 17.597 10.335 -8.154 1.00 92.25 193 THR A C 1
ATOM 1389 O O . THR A 1 193 ? 18.641 9.690 -8.022 1.00 92.25 193 THR A O 1
ATOM 1392 N N . PRO A 1 194 ? 16.403 9.857 -7.760 1.00 95.31 194 PRO A N 1
ATOM 1393 C CA . PRO A 1 194 ? 16.253 8.525 -7.189 1.00 95.31 194 PRO A CA 1
ATOM 1394 C C . PRO A 1 194 ? 16.822 7.431 -8.095 1.00 95.31 194 PRO A C 1
ATOM 1396 O O . PRO A 1 194 ? 16.744 7.527 -9.324 1.00 95.31 194 PRO A O 1
ATOM 1399 N N . GLY A 1 195 ? 17.352 6.373 -7.480 1.00 96.81 195 GLY A N 1
ATOM 1400 C CA . GLY A 1 195 ? 17.554 5.106 -8.181 1.00 96.81 195 GLY A CA 1
ATOM 1401 C C . GLY A 1 195 ? 16.212 4.486 -8.559 1.00 96.81 195 GLY A C 1
ATOM 1402 O O . GLY A 1 195 ? 15.160 4.936 -8.099 1.00 96.81 195 GLY A O 1
ATOM 1403 N N . ALA A 1 196 ? 16.218 3.449 -9.390 1.00 97.00 196 ALA A N 1
ATOM 1404 C CA . ALA A 1 196 ? 14.971 2.795 -9.772 1.00 97.00 196 ALA A CA 1
ATOM 1405 C C . ALA A 1 196 ? 15.124 1.302 -10.048 1.00 97.00 196 ALA A C 1
ATOM 1407 O O . ALA A 1 196 ? 16.116 0.866 -10.625 1.00 97.00 196 ALA A O 1
ATOM 1408 N N . ILE A 1 197 ? 14.080 0.543 -9.711 1.00 98.50 197 ILE A N 1
ATOM 1409 C CA . ILE A 1 197 ? 13.821 -0.782 -10.273 1.00 98.50 197 ILE A CA 1
ATOM 1410 C C . ILE A 1 197 ? 12.516 -0.714 -11.066 1.00 98.50 197 ILE A C 1
ATOM 1412 O O . ILE A 1 197 ? 11.433 -0.552 -10.499 1.00 98.50 197 ILE A O 1
ATOM 1416 N N . GLN A 1 198 ? 12.622 -0.848 -12.380 1.00 96.12 198 GLN A N 1
ATOM 1417 C CA . GLN A 1 198 ? 11.511 -0.811 -13.321 1.00 96.12 198 GLN A CA 1
ATOM 1418 C C . GLN A 1 198 ? 11.162 -2.232 -13.767 1.00 96.12 198 GLN A C 1
ATOM 1420 O O . GLN A 1 198 ? 12.025 -2.951 -14.267 1.00 96.12 198 GLN A O 1
ATOM 1425 N N . ILE A 1 199 ? 9.891 -2.619 -13.621 1.00 96.19 199 ILE A N 1
ATOM 1426 C CA . ILE A 1 199 ? 9.378 -3.876 -14.182 1.00 96.19 199 ILE A CA 1
ATOM 1427 C C . ILE A 1 199 ? 8.472 -3.527 -15.355 1.00 96.19 199 ILE A C 1
ATOM 1429 O O . ILE A 1 199 ? 7.411 -2.927 -15.176 1.00 96.19 199 ILE A O 1
ATOM 1433 N N . GLU A 1 200 ? 8.943 -3.838 -16.556 1.00 92.50 200 GLU A N 1
ATOM 1434 C CA . GLU A 1 200 ? 8.279 -3.562 -17.830 1.00 92.50 200 GLU A CA 1
ATOM 1435 C C . GLU A 1 200 ? 7.376 -4.731 -18.235 1.00 92.50 200 GLU A C 1
ATOM 1437 O O . GLU A 1 200 ? 6.324 -4.507 -18.821 1.00 92.50 200 GLU A O 1
ATOM 1442 N N . GLN A 1 201 ? 7.745 -5.966 -17.880 1.00 91.31 201 GLN A N 1
ATOM 1443 C CA . GLN A 1 201 ? 6.979 -7.187 -18.148 1.00 91.31 201 GLN A CA 1
ATOM 1444 C C . GLN A 1 201 ? 7.217 -8.226 -17.047 1.00 91.31 201 GLN A C 1
ATOM 1446 O O . GLN A 1 201 ? 8.138 -8.076 -16.254 1.00 91.31 201 GLN A O 1
ATOM 1451 N N . GLY A 1 202 ? 6.378 -9.262 -16.994 1.00 94.50 202 GLY A N 1
ATOM 1452 C CA . GLY A 1 202 ? 6.607 -10.433 -16.148 1.00 94.50 202 GLY A CA 1
ATOM 1453 C C . GLY A 1 202 ? 6.520 -10.199 -14.638 1.00 94.50 202 GLY A C 1
ATOM 1454 O O . GLY A 1 202 ? 5.957 -9.223 -14.132 1.00 94.50 202 GLY A O 1
ATOM 1455 N N . ARG A 1 203 ? 7.024 -11.185 -13.896 1.00 97.94 203 ARG A N 1
ATOM 1456 C CA . ARG A 1 203 ? 7.073 -11.198 -12.432 1.00 97.94 203 ARG A CA 1
ATOM 1457 C C . ARG A 1 203 ? 8.457 -11.671 -12.011 1.00 97.94 203 ARG A C 1
ATOM 1459 O O . ARG A 1 203 ? 8.830 -12.800 -12.311 1.00 97.94 203 ARG A O 1
ATOM 1466 N N . HIS A 1 204 ? 9.213 -10.817 -11.328 1.00 98.75 204 HIS A N 1
ATOM 1467 C CA . HIS A 1 204 ? 10.629 -11.064 -11.034 1.00 98.75 204 HIS A CA 1
ATOM 1468 C C . HIS A 1 204 ? 10.897 -11.091 -9.536 1.00 98.75 204 HIS A C 1
ATOM 1470 O O . HIS A 1 204 ? 10.155 -10.513 -8.739 1.00 98.75 204 HIS A O 1
ATOM 1476 N N . THR A 1 205 ? 11.983 -11.759 -9.155 1.00 98.62 205 THR A N 1
ATOM 1477 C CA . THR A 1 205 ? 12.366 -11.940 -7.757 1.00 98.62 205 THR A CA 1
ATOM 1478 C C . THR A 1 205 ? 13.802 -11.491 -7.522 1.00 98.62 205 THR A C 1
ATOM 1480 O O . THR A 1 205 ? 14.720 -11.903 -8.226 1.00 98.62 205 THR A O 1
ATOM 1483 N N . LEU A 1 206 ? 14.021 -10.701 -6.474 1.00 98.31 206 LEU A N 1
ATOM 1484 C CA . LEU A 1 206 ? 15.340 -10.439 -5.908 1.00 98.31 206 LEU A CA 1
ATOM 1485 C C . LEU A 1 206 ? 15.411 -11.168 -4.566 1.00 98.31 206 LEU A C 1
ATOM 1487 O O . LEU A 1 206 ? 14.696 -10.843 -3.620 1.00 98.31 206 LEU A O 1
ATOM 1491 N N . SER A 1 207 ? 16.261 -12.189 -4.506 1.00 96.62 207 SER A N 1
ATOM 1492 C CA . SER A 1 207 ? 16.562 -12.964 -3.294 1.00 96.62 207 SER A CA 1
ATOM 1493 C C . SER A 1 207 ? 18.000 -12.742 -2.808 1.00 96.62 207 SER A C 1
ATOM 1495 O O . SER A 1 207 ? 18.480 -13.472 -1.945 1.00 96.62 207 SER A O 1
ATOM 1497 N N . ALA A 1 208 ? 18.707 -11.756 -3.363 1.00 96.69 208 ALA A N 1
ATOM 1498 C CA . ALA A 1 208 ? 19.932 -11.209 -2.788 1.00 96.69 208 ALA A CA 1
ATOM 1499 C C . ALA A 1 208 ? 19.588 -10.043 -1.839 1.00 96.69 208 ALA A C 1
ATOM 1501 O O . ALA A 1 208 ? 18.668 -9.283 -2.158 1.00 96.69 208 ALA A O 1
ATOM 1502 N N . PRO A 1 209 ? 20.295 -9.872 -0.704 1.00 97.12 209 PRO A N 1
ATOM 1503 C CA . PRO A 1 209 ? 20.160 -8.683 0.133 1.00 97.12 209 PRO A CA 1
ATOM 1504 C C . PRO A 1 209 ? 20.302 -7.385 -0.672 1.00 97.12 209 PRO A C 1
ATOM 1506 O O . PRO A 1 209 ? 21.130 -7.298 -1.582 1.00 97.12 209 PRO A O 1
ATOM 1509 N N . ILE A 1 210 ? 19.519 -6.367 -0.318 1.00 98.12 210 ILE A N 1
ATOM 1510 C CA . ILE A 1 210 ? 19.554 -5.052 -0.975 1.00 98.12 210 ILE A CA 1
ATOM 1511 C C . ILE A 1 210 ? 20.001 -3.995 0.029 1.00 98.12 210 ILE A C 1
ATOM 1513 O O . ILE A 1 210 ? 19.495 -3.948 1.150 1.00 98.12 210 ILE A O 1
ATOM 1517 N N . ALA A 1 211 ? 20.916 -3.120 -0.382 1.00 97.75 211 ALA A N 1
ATOM 1518 C CA . ALA A 1 211 ? 21.324 -1.949 0.389 1.00 97.75 211 ALA A CA 1
ATOM 1519 C C . ALA A 1 211 ? 20.869 -0.661 -0.313 1.00 97.75 211 ALA A C 1
ATOM 1521 O O . ALA A 1 211 ? 21.316 -0.357 -1.414 1.00 97.75 211 ALA A O 1
ATOM 1522 N N . LEU A 1 212 ? 19.991 0.111 0.328 1.00 98.25 212 LEU A N 1
ATOM 1523 C CA . LEU A 1 212 ? 19.523 1.406 -0.163 1.00 98.25 212 LEU A CA 1
ATOM 1524 C C . LEU A 1 212 ? 20.470 2.515 0.303 1.00 98.25 212 LEU A C 1
ATOM 1526 O O . LEU A 1 212 ? 20.540 2.811 1.502 1.00 98.25 212 LEU A O 1
ATOM 1530 N N . LEU A 1 213 ? 21.183 3.142 -0.636 1.00 96.44 213 LEU A N 1
ATOM 1531 C CA . LEU A 1 213 ? 22.073 4.274 -0.337 1.00 96.44 213 LEU A CA 1
ATOM 1532 C C . LEU A 1 213 ? 21.379 5.638 -0.507 1.00 96.44 213 LEU A C 1
ATOM 1534 O O . LEU A 1 213 ? 21.835 6.631 0.053 1.00 96.44 213 LEU A O 1
ATOM 1538 N N . GLY A 1 214 ? 20.238 5.671 -1.200 1.00 95.75 214 GLY A N 1
ATOM 1539 C CA . GLY A 1 214 ? 19.373 6.839 -1.375 1.00 95.75 214 GLY A CA 1
ATOM 1540 C C . GLY A 1 214 ? 17.924 6.433 -1.666 1.00 95.75 214 GLY A C 1
ATOM 1541 O O . GLY A 1 214 ? 17.568 5.261 -1.535 1.00 95.75 214 GLY A O 1
ATOM 1542 N N . GLU A 1 215 ? 17.077 7.392 -2.049 1.00 97.75 215 GLU A N 1
ATOM 1543 C CA . GLU A 1 215 ? 15.707 7.089 -2.492 1.00 97.75 215 GLU A CA 1
ATOM 1544 C C . GLU A 1 215 ? 15.734 6.183 -3.731 1.00 97.75 215 GLU A C 1
ATOM 1546 O O . GLU A 1 215 ? 16.491 6.423 -4.674 1.00 97.75 215 GLU A O 1
ATOM 1551 N N . THR A 1 216 ? 14.910 5.136 -3.723 1.00 98.50 216 THR A N 1
ATOM 1552 C CA . THR A 1 216 ? 14.738 4.219 -4.853 1.00 98.50 216 THR A CA 1
ATOM 1553 C C . THR A 1 216 ? 13.263 4.083 -5.215 1.00 98.50 216 THR A C 1
ATOM 1555 O O . THR A 1 216 ? 12.436 3.662 -4.401 1.00 98.50 216 THR A O 1
ATOM 1558 N N . ASP A 1 217 ? 12.940 4.378 -6.469 1.00 98.25 217 ASP A N 1
ATOM 1559 C CA . ASP A 1 217 ? 11.630 4.128 -7.052 1.00 98.25 217 ASP A CA 1
ATOM 1560 C C . ASP A 1 217 ? 11.477 2.645 -7.428 1.00 98.25 217 ASP A C 1
ATOM 1562 O O . ASP A 1 217 ? 12.274 2.086 -8.177 1.00 98.25 217 ASP A O 1
ATOM 1566 N N . ILE A 1 218 ? 10.398 2.007 -6.985 1.00 98.69 218 ILE A N 1
ATOM 1567 C CA . ILE A 1 218 ? 10.008 0.667 -7.428 1.00 98.69 218 ILE A CA 1
ATOM 1568 C C . ILE A 1 218 ? 8.784 0.805 -8.324 1.00 98.69 218 ILE A C 1
ATOM 1570 O O . ILE A 1 218 ? 7.720 1.228 -7.865 1.00 98.69 218 ILE A O 1
ATOM 1574 N N . LYS A 1 219 ? 8.937 0.471 -9.607 1.00 96.56 219 LYS A N 1
ATOM 1575 C CA . LYS A 1 219 ? 8.014 0.873 -10.675 1.00 96.56 219 LYS A CA 1
ATOM 1576 C C . LYS A 1 219 ? 7.448 -0.295 -11.501 1.00 96.56 219 LYS A C 1
ATOM 1578 O O . LYS A 1 219 ? 7.596 -0.306 -12.722 1.00 96.56 219 LYS A O 1
ATOM 1583 N N . PRO A 1 220 ? 6.781 -1.292 -10.903 1.00 96.06 220 PRO A N 1
ATOM 1584 C CA . PRO A 1 220 ? 6.114 -2.324 -11.686 1.00 96.06 220 PRO A CA 1
ATOM 1585 C C . PRO A 1 220 ? 4.877 -1.767 -12.401 1.00 96.06 220 PRO A C 1
ATOM 1587 O O . PRO A 1 220 ? 4.018 -1.146 -11.768 1.00 96.06 220 PRO A O 1
ATOM 1590 N N . ILE A 1 221 ? 4.761 -1.979 -13.715 1.00 92.50 221 ILE A N 1
ATOM 1591 C CA . ILE A 1 221 ? 3.559 -1.599 -14.476 1.00 92.50 221 ILE A CA 1
ATOM 1592 C C . ILE A 1 221 ? 2.381 -2.547 -14.193 1.00 92.50 221 ILE A C 1
ATOM 1594 O O . ILE A 1 221 ? 2.541 -3.597 -13.567 1.00 92.50 221 ILE A O 1
ATOM 1598 N N . ALA A 1 222 ? 1.177 -2.187 -14.645 1.00 91.44 222 ALA A N 1
ATOM 1599 C CA . ALA A 1 222 ? -0.021 -3.010 -14.461 1.00 91.44 222 ALA A CA 1
ATOM 1600 C C . ALA A 1 222 ? 0.195 -4.463 -14.935 1.00 91.44 222 ALA A C 1
ATOM 1602 O O . ALA A 1 222 ? 0.743 -4.697 -16.007 1.00 91.44 222 ALA A O 1
ATOM 1603 N N . GLY A 1 223 ? -0.232 -5.439 -14.128 1.00 92.38 223 GLY A N 1
ATOM 1604 C CA . GLY A 1 223 ? -0.079 -6.873 -14.420 1.00 92.38 223 GLY A CA 1
ATOM 1605 C C . GLY A 1 223 ? 1.281 -7.481 -14.045 1.00 92.38 223 GLY A C 1
ATOM 1606 O O . GLY A 1 223 ? 1.383 -8.704 -13.945 1.00 92.38 223 GLY A O 1
ATOM 1607 N N . THR A 1 224 ? 2.288 -6.653 -13.756 1.00 95.88 224 THR A N 1
ATOM 1608 C CA . THR A 1 224 ? 3.641 -7.091 -13.369 1.00 95.88 224 THR A CA 1
ATOM 1609 C C . THR A 1 224 ? 3.858 -7.050 -11.857 1.00 95.88 224 THR A C 1
ATOM 1611 O O . THR A 1 224 ? 3.092 -6.417 -11.118 1.00 95.88 224 THR A O 1
ATOM 1614 N N . ALA A 1 225 ? 4.901 -7.734 -11.380 1.00 98.38 225 ALA A N 1
ATOM 1615 C CA . ALA A 1 225 ? 5.259 -7.733 -9.964 1.00 98.38 225 ALA A CA 1
ATOM 1616 C C . ALA A 1 225 ? 6.769 -7.837 -9.718 1.00 98.38 225 ALA A C 1
ATOM 1618 O O . ALA A 1 225 ? 7.498 -8.469 -10.485 1.00 98.38 225 ALA A O 1
ATOM 1619 N N . LEU A 1 226 ? 7.207 -7.271 -8.592 1.00 98.88 226 LEU A N 1
ATOM 1620 C CA . LEU A 1 226 ? 8.542 -7.466 -8.032 1.00 98.88 226 LEU A CA 1
ATOM 1621 C C . LEU A 1 226 ? 8.450 -8.061 -6.628 1.00 98.88 226 LEU A C 1
ATOM 1623 O O . LEU A 1 226 ? 7.811 -7.475 -5.754 1.00 98.88 226 LEU A O 1
ATOM 1627 N N . SER A 1 227 ? 9.125 -9.182 -6.392 1.00 98.69 227 SER A N 1
ATOM 1628 C CA . SER A 1 227 ? 9.278 -9.776 -5.062 1.00 98.69 227 SER A CA 1
ATOM 1629 C C . SER A 1 227 ? 10.681 -9.546 -4.512 1.00 98.69 227 SER A C 1
ATOM 1631 O O . SER A 1 227 ? 11.664 -9.959 -5.123 1.00 98.69 227 SER A O 1
ATOM 1633 N N . LEU A 1 228 ? 10.776 -8.909 -3.345 1.00 98.38 228 LEU A N 1
ATOM 1634 C CA . LEU A 1 228 ? 12.011 -8.753 -2.577 1.00 98.38 228 LEU A CA 1
ATOM 1635 C C . LEU A 1 228 ? 11.981 -9.758 -1.420 1.00 98.38 228 LEU A C 1
ATOM 1637 O O . LEU A 1 228 ? 11.326 -9.537 -0.398 1.00 98.38 228 LEU A O 1
ATOM 1641 N N . ASN A 1 229 ? 12.656 -10.890 -1.613 1.00 96.00 229 ASN A N 1
ATOM 1642 C CA . ASN A 1 229 ? 12.592 -12.058 -0.724 1.00 96.00 229 ASN A CA 1
ATOM 1643 C C . ASN A 1 229 ? 13.821 -12.200 0.187 1.00 96.00 229 ASN A C 1
ATOM 1645 O O . ASN A 1 229 ? 13.923 -13.162 0.944 1.00 96.00 229 ASN A O 1
ATOM 1649 N N . ALA A 1 230 ? 14.739 -11.237 0.138 1.00 95.81 230 ALA A N 1
ATOM 1650 C CA . ALA A 1 230 ? 15.849 -11.095 1.072 1.00 95.81 230 ALA A CA 1
ATOM 1651 C C . ALA A 1 230 ? 15.795 -9.717 1.754 1.00 95.81 230 ALA A C 1
ATOM 1653 O O . ALA A 1 230 ? 15.126 -8.818 1.236 1.00 95.81 230 ALA A O 1
ATOM 1654 N N . PRO A 1 231 ? 16.466 -9.535 2.908 1.00 95.69 231 PRO A N 1
ATOM 1655 C CA . PRO A 1 231 ? 16.416 -8.281 3.650 1.00 95.69 231 PRO A CA 1
ATOM 1656 C C . PRO A 1 231 ? 16.840 -7.073 2.812 1.00 95.69 231 PRO A C 1
ATOM 1658 O O . PRO A 1 231 ? 17.906 -7.070 2.189 1.00 95.69 231 PRO A O 1
ATOM 1661 N N . VAL A 1 232 ? 16.022 -6.025 2.860 1.00 98.12 232 VAL A N 1
ATOM 1662 C CA . VAL A 1 232 ? 16.357 -4.687 2.372 1.00 98.12 232 VAL A CA 1
ATOM 1663 C C . VAL A 1 232 ? 16.810 -3.842 3.562 1.00 98.12 232 VAL A C 1
ATOM 1665 O O . VAL A 1 232 ? 16.077 -3.693 4.542 1.00 98.12 232 VAL A O 1
ATOM 1668 N N . GLY A 1 233 ? 18.017 -3.288 3.492 1.00 97.81 233 GLY A N 1
ATOM 1669 C CA . GLY A 1 233 ? 18.606 -2.430 4.522 1.00 97.81 233 GLY A CA 1
ATOM 1670 C C . GLY A 1 233 ? 19.122 -1.110 3.954 1.00 97.81 233 GLY A C 1
ATOM 1671 O O . GLY A 1 233 ? 18.983 -0.837 2.766 1.00 97.81 233 GLY A O 1
ATOM 1672 N N . GLY A 1 234 ? 19.750 -0.296 4.802 1.00 97.62 234 GLY A N 1
ATOM 1673 C CA . GLY A 1 234 ? 20.368 0.975 4.408 1.00 97.62 234 GLY A CA 1
ATOM 1674 C C . GLY A 1 234 ? 19.598 2.214 4.870 1.00 97.62 234 GLY A C 1
ATOM 1675 O O . GLY A 1 234 ? 18.570 2.125 5.535 1.00 97.62 234 GLY A O 1
ATOM 1676 N N . ILE A 1 235 ? 20.135 3.389 4.554 1.00 96.12 235 ILE A N 1
ATOM 1677 C CA . ILE A 1 235 ? 19.564 4.676 4.988 1.00 96.12 235 ILE A CA 1
ATOM 1678 C C . ILE A 1 235 ? 18.520 5.227 4.010 1.00 96.12 235 ILE A C 1
ATOM 1680 O O . ILE A 1 235 ? 17.784 6.149 4.353 1.00 96.12 235 ILE A O 1
ATOM 1684 N N . GLY A 1 236 ? 18.478 4.685 2.791 1.00 97.06 236 GLY A N 1
ATOM 1685 C CA . GLY A 1 236 ? 17.579 5.129 1.735 1.00 97.06 236 GLY A CA 1
ATOM 1686 C C . GLY A 1 236 ? 16.106 4.802 1.988 1.00 97.06 236 GLY A C 1
ATOM 1687 O O . GLY A 1 236 ? 15.752 4.012 2.869 1.00 97.06 236 GLY A O 1
ATOM 1688 N N . SER A 1 237 ? 15.247 5.434 1.191 1.00 98.00 237 SER A N 1
ATOM 1689 C CA . SER A 1 237 ? 13.797 5.230 1.171 1.00 98.00 237 SER A CA 1
ATOM 1690 C C . SER A 1 237 ? 13.366 4.418 -0.052 1.00 98.00 237 SER A C 1
ATOM 1692 O O . SER A 1 237 ? 14.068 4.359 -1.063 1.00 98.00 237 SER A O 1
ATOM 1694 N N . LEU A 1 238 ? 12.179 3.816 0.026 1.00 98.75 238 LEU A N 1
ATOM 1695 C CA . LEU A 1 238 ? 11.504 3.206 -1.120 1.00 98.75 238 LEU A CA 1
ATOM 1696 C C . LEU A 1 238 ? 10.275 4.020 -1.520 1.00 98.75 238 LEU A C 1
ATOM 1698 O O . LEU A 1 238 ? 9.469 4.405 -0.673 1.00 98.75 238 LEU A O 1
ATOM 1702 N N . VAL A 1 239 ? 10.065 4.213 -2.818 1.00 98.62 239 VAL A N 1
ATOM 1703 C CA . VAL A 1 239 ? 8.828 4.799 -3.346 1.00 98.62 239 VAL A CA 1
ATOM 1704 C C . VAL A 1 239 ? 8.183 3.811 -4.302 1.00 98.62 239 VAL A C 1
ATOM 1706 O O . VAL A 1 239 ? 8.665 3.567 -5.406 1.00 98.62 239 VAL A O 1
ATOM 1709 N N . LYS A 1 240 ? 7.062 3.227 -3.885 1.00 98.50 240 LYS A N 1
ATOM 1710 C CA . LYS A 1 240 ? 6.285 2.316 -4.719 1.00 98.50 240 LYS A CA 1
ATOM 1711 C C . LYS A 1 240 ? 5.392 3.116 -5.666 1.00 98.50 240 LYS A C 1
ATOM 1713 O O . LYS A 1 240 ? 4.438 3.766 -5.236 1.00 98.50 240 LYS A O 1
ATOM 1718 N N . ARG A 1 241 ? 5.693 3.035 -6.961 1.00 95.94 241 ARG A N 1
ATOM 1719 C CA . ARG A 1 241 ? 4.971 3.682 -8.066 1.00 95.94 241 ARG A CA 1
ATOM 1720 C C . ARG A 1 241 ? 4.394 2.646 -9.024 1.00 95.94 241 ARG A C 1
ATOM 1722 O O . ARG A 1 241 ? 4.640 1.447 -8.877 1.00 95.94 241 ARG A O 1
ATOM 1729 N N . ASN A 1 242 ? 3.656 3.144 -10.012 1.00 93.81 242 ASN A N 1
ATOM 1730 C CA . ASN A 1 242 ? 2.982 2.382 -11.058 1.00 93.81 242 ASN A CA 1
ATOM 1731 C C . ASN A 1 242 ? 1.987 1.338 -10.514 1.00 93.81 242 ASN A C 1
ATOM 1733 O O . ASN A 1 242 ? 1.957 1.006 -9.327 1.00 93.81 242 ASN A O 1
ATOM 1737 N N . ALA A 1 243 ? 1.094 0.868 -11.381 1.00 93.25 243 ALA A N 1
ATOM 1738 C CA . ALA A 1 243 ? -0.074 0.091 -10.967 1.00 93.25 243 ALA A CA 1
ATOM 1739 C C . ALA A 1 243 ? 0.233 -1.366 -10.564 1.00 93.25 243 ALA A C 1
ATOM 1741 O O . ALA A 1 243 ? -0.637 -2.028 -10.005 1.00 93.25 243 ALA A O 1
ATOM 1742 N N . GLY A 1 244 ? 1.437 -1.876 -10.843 1.00 95.94 244 GLY A N 1
ATOM 1743 C CA . GLY A 1 244 ? 1.845 -3.242 -10.508 1.00 95.94 244 GLY A CA 1
ATOM 1744 C C . GLY A 1 244 ? 2.083 -3.465 -9.014 1.00 95.94 244 GLY A C 1
ATOM 1745 O O . GLY A 1 244 ? 1.863 -2.581 -8.180 1.00 95.94 244 GLY A O 1
ATOM 1746 N N . GLU A 1 245 ? 2.564 -4.653 -8.663 1.00 98.38 245 GLU A N 1
ATOM 1747 C CA . GLU A 1 245 ? 2.710 -5.095 -7.271 1.00 98.38 245 GLU A CA 1
ATOM 1748 C C . GLU A 1 245 ? 4.178 -5.089 -6.810 1.00 98.38 245 GLU A C 1
ATOM 1750 O O . GLU A 1 245 ? 5.065 -5.569 -7.513 1.00 98.38 245 GLU A O 1
ATOM 1755 N N . LEU A 1 246 ? 4.437 -4.572 -5.606 1.00 98.81 246 LEU A N 1
ATOM 1756 C CA . LEU A 1 246 ? 5.681 -4.820 -4.870 1.00 98.81 246 LEU A CA 1
ATOM 1757 C C . LEU A 1 246 ? 5.375 -5.742 -3.695 1.00 98.81 246 LEU A C 1
ATOM 1759 O O . LEU A 1 246 ? 4.519 -5.425 -2.874 1.00 98.81 246 LEU A O 1
ATOM 1763 N N . ILE A 1 247 ? 6.098 -6.851 -3.600 1.00 98.62 247 ILE A N 1
ATOM 1764 C CA . ILE A 1 247 ? 5.975 -7.833 -2.528 1.00 98.62 247 ILE A CA 1
ATOM 1765 C C . ILE A 1 247 ? 7.248 -7.782 -1.684 1.00 98.62 247 ILE A C 1
ATOM 1767 O O . ILE A 1 247 ? 8.340 -8.023 -2.196 1.00 98.62 247 ILE A O 1
ATOM 1771 N N . LEU A 1 248 ? 7.109 -7.496 -0.391 1.00 98.56 248 LEU A N 1
ATOM 1772 C CA . LEU A 1 248 ? 8.170 -7.663 0.599 1.00 98.56 248 LEU A CA 1
ATOM 1773 C C . LEU A 1 248 ? 7.950 -9.001 1.314 1.00 98.56 248 LEU A C 1
ATOM 1775 O O . LEU A 1 248 ? 6.895 -9.234 1.913 1.00 98.56 248 LEU A O 1
ATOM 1779 N N . GLY A 1 249 ? 8.935 -9.892 1.208 1.00 96.38 249 GLY A N 1
ATOM 1780 C CA . GLY A 1 249 ? 8.892 -11.248 1.764 1.00 96.38 249 GLY A CA 1
ATOM 1781 C C . GLY A 1 249 ? 9.851 -11.493 2.929 1.00 96.38 249 GLY A C 1
ATOM 1782 O O . GLY A 1 249 ? 9.855 -12.587 3.484 1.00 96.38 249 GLY A O 1
ATOM 1783 N N . ALA A 1 250 ? 10.661 -10.498 3.303 1.00 95.12 250 ALA A N 1
ATOM 1784 C CA . ALA A 1 250 ? 11.673 -10.599 4.352 1.00 95.12 250 ALA A CA 1
ATOM 1785 C C . ALA A 1 250 ? 11.533 -9.496 5.414 1.00 95.12 250 ALA A C 1
ATOM 1787 O O . ALA A 1 250 ? 10.849 -8.489 5.215 1.00 95.12 250 ALA A O 1
ATOM 1788 N N . ALA A 1 251 ? 12.213 -9.678 6.549 1.00 94.88 251 ALA A N 1
ATOM 1789 C CA . ALA A 1 251 ? 12.376 -8.633 7.552 1.00 94.88 251 ALA A CA 1
ATOM 1790 C C . ALA A 1 251 ? 13.349 -7.565 7.029 1.00 94.88 251 ALA A C 1
ATOM 1792 O O . ALA A 1 251 ? 14.520 -7.855 6.778 1.00 94.88 251 ALA A O 1
ATOM 1793 N N . ASN A 1 252 ? 12.862 -6.338 6.866 1.00 97.62 252 ASN A N 1
ATOM 1794 C CA . ASN A 1 252 ? 13.632 -5.219 6.340 1.00 97.62 252 ASN A CA 1
ATOM 1795 C C . ASN A 1 252 ? 14.079 -4.283 7.470 1.00 97.62 252 ASN A C 1
ATOM 1797 O O . ASN A 1 252 ? 13.463 -4.214 8.536 1.00 97.62 252 ASN A O 1
ATOM 1801 N N . THR A 1 253 ? 15.175 -3.568 7.232 1.00 97.19 253 THR A N 1
ATOM 1802 C CA . THR A 1 253 ? 15.841 -2.699 8.217 1.00 97.19 253 THR A CA 1
ATOM 1803 C C . THR A 1 253 ? 16.182 -1.318 7.667 1.00 97.19 253 THR A C 1
ATOM 1805 O O . THR A 1 253 ? 16.858 -0.543 8.343 1.00 97.19 253 THR A O 1
ATOM 1808 N N . PHE A 1 254 ? 15.733 -0.985 6.452 1.00 98.06 254 PHE A N 1
ATOM 1809 C CA . PHE A 1 254 ? 15.962 0.345 5.898 1.00 98.06 254 PHE A CA 1
ATOM 1810 C C . PHE A 1 254 ? 15.232 1.424 6.709 1.00 98.06 254 PHE A C 1
ATOM 1812 O O . PHE A 1 254 ? 14.113 1.217 7.192 1.00 98.06 254 PHE A O 1
ATOM 1819 N N . THR A 1 255 ? 15.875 2.580 6.874 1.00 97.56 255 THR A N 1
ATOM 1820 C CA . THR A 1 255 ? 15.418 3.621 7.810 1.00 97.56 255 THR A CA 1
ATOM 1821 C C . THR A 1 255 ? 14.752 4.818 7.131 1.00 97.56 255 THR A C 1
ATOM 1823 O O . THR A 1 255 ? 14.025 5.551 7.799 1.00 97.56 255 THR A O 1
ATOM 1826 N N . GLY A 1 256 ? 14.936 5.009 5.818 1.00 97.62 256 GLY A N 1
ATOM 1827 C CA . GLY A 1 256 ? 14.396 6.158 5.079 1.00 97.62 256 GLY A CA 1
ATOM 1828 C C . GLY A 1 256 ? 12.874 6.145 4.880 1.00 97.62 256 GLY A C 1
ATOM 1829 O O . GLY A 1 256 ? 12.304 7.147 4.455 1.00 97.62 256 GLY A O 1
ATOM 1830 N N . GLY A 1 257 ? 12.206 5.036 5.211 1.00 98.25 257 GLY A N 1
ATOM 1831 C CA . GLY A 1 257 ? 10.758 4.865 5.074 1.00 98.25 257 GLY A CA 1
ATOM 1832 C C . GLY A 1 257 ? 10.316 4.396 3.687 1.00 98.25 257 GLY A C 1
ATOM 1833 O O . GLY A 1 257 ? 11.126 4.206 2.777 1.00 98.25 257 GLY A O 1
ATOM 1834 N N . LEU A 1 258 ? 9.009 4.177 3.542 1.00 98.75 258 LEU A N 1
ATOM 1835 C CA . LEU A 1 258 ? 8.381 3.715 2.307 1.00 98.75 258 LEU A CA 1
ATOM 1836 C C . LEU A 1 258 ? 7.159 4.576 1.980 1.00 98.75 258 LEU A C 1
ATOM 1838 O O . LEU A 1 258 ? 6.279 4.758 2.818 1.00 98.75 258 LEU A O 1
ATOM 1842 N N . ARG A 1 259 ? 7.066 5.072 0.744 1.00 98.62 259 ARG A N 1
ATOM 1843 C CA . ARG A 1 259 ? 5.879 5.776 0.229 1.00 98.62 259 ARG A CA 1
ATOM 1844 C C . ARG A 1 259 ? 5.136 4.913 -0.785 1.00 98.62 259 ARG A C 1
ATOM 1846 O O . ARG A 1 259 ? 5.703 4.533 -1.808 1.00 98.62 259 ARG A O 1
ATOM 1853 N N . LEU A 1 260 ? 3.870 4.601 -0.516 1.00 98.62 260 LEU A N 1
ATOM 1854 C CA . LEU A 1 260 ? 2.974 3.907 -1.440 1.00 98.62 260 LEU A CA 1
ATOM 1855 C C . LEU A 1 260 ? 2.198 4.939 -2.263 1.00 98.62 260 LEU A C 1
ATOM 1857 O O . LEU A 1 260 ? 1.150 5.422 -1.838 1.00 98.62 260 LEU A O 1
ATOM 1861 N N . VAL A 1 261 ? 2.737 5.274 -3.437 1.00 97.81 261 VAL A N 1
ATOM 1862 C CA . VAL A 1 261 ? 2.192 6.292 -4.352 1.00 97.81 261 VAL A CA 1
ATOM 1863 C C . VAL A 1 261 ? 1.243 5.682 -5.384 1.00 97.81 261 VAL A C 1
ATOM 1865 O O . VAL A 1 261 ? 0.369 6.370 -5.895 1.00 97.81 261 VAL A O 1
ATOM 1868 N N . SER A 1 262 ? 1.399 4.403 -5.740 1.00 95.50 262 SER A N 1
ATOM 1869 C CA . SER A 1 262 ? 0.464 3.713 -6.639 1.00 95.50 262 SER A CA 1
ATOM 1870 C C . SER A 1 262 ? 0.603 2.187 -6.590 1.00 95.50 262 SER A C 1
ATOM 1872 O O . SER A 1 262 ? 1.615 1.645 -6.132 1.00 95.50 262 SER A O 1
ATOM 1874 N N . GLY A 1 263 ? -0.408 1.492 -7.114 1.00 96.31 263 GLY A N 1
ATOM 1875 C CA . GLY A 1 263 ? -0.472 0.033 -7.167 1.00 96.31 263 GLY A CA 1
ATOM 1876 C C . GLY A 1 263 ? -0.623 -0.599 -5.786 1.00 96.31 263 GLY A C 1
ATOM 1877 O O . GLY A 1 263 ? -1.220 -0.012 -4.886 1.00 96.31 263 GLY A O 1
ATOM 1878 N N . THR A 1 264 ? -0.080 -1.802 -5.623 1.00 98.00 264 THR A N 1
ATOM 1879 C CA . THR A 1 264 ? -0.182 -2.570 -4.375 1.00 98.00 264 THR A CA 1
ATOM 1880 C C . THR A 1 264 ? 1.191 -2.775 -3.750 1.00 98.00 264 THR A C 1
ATOM 1882 O O . THR A 1 264 ? 2.154 -3.120 -4.441 1.00 98.00 264 THR A O 1
ATOM 1885 N N . LEU A 1 265 ? 1.266 -2.584 -2.432 1.00 98.69 265 LEU A N 1
ATOM 1886 C CA . LEU A 1 265 ? 2.353 -3.091 -1.599 1.00 98.69 265 LEU A CA 1
ATOM 1887 C C . LEU A 1 265 ? 1.830 -4.288 -0.812 1.00 98.69 265 LEU A C 1
ATOM 1889 O O . LEU A 1 265 ? 0.878 -4.138 -0.051 1.00 98.69 265 LEU A O 1
ATOM 1893 N N . THR A 1 266 ? 2.475 -5.439 -0.950 1.00 98.50 266 THR A N 1
ATOM 1894 C CA . THR A 1 266 ? 2.140 -6.653 -0.208 1.00 98.50 266 THR A CA 1
ATOM 1895 C C . THR A 1 266 ? 3.257 -6.989 0.776 1.00 98.50 266 THR A C 1
ATOM 1897 O O . THR A 1 266 ? 4.405 -7.175 0.380 1.00 98.50 266 THR A O 1
ATOM 1900 N N . LEU A 1 267 ? 2.923 -7.109 2.059 1.00 98.25 267 LEU A N 1
ATOM 1901 C CA . LEU A 1 267 ? 3.786 -7.680 3.092 1.00 98.25 267 LEU A CA 1
ATOM 1902 C C . LEU A 1 267 ? 3.369 -9.133 3.312 1.00 98.25 267 LEU A C 1
ATOM 1904 O O . LEU A 1 267 ? 2.191 -9.413 3.549 1.00 98.25 267 LEU A O 1
ATOM 1908 N N . THR A 1 268 ? 4.318 -10.062 3.213 1.00 94.81 268 THR A N 1
ATOM 1909 C CA . THR A 1 268 ? 4.046 -11.494 3.395 1.00 94.81 268 THR A CA 1
ATOM 1910 C C . THR A 1 268 ? 4.929 -12.108 4.465 1.00 94.81 268 THR A C 1
ATOM 1912 O O . THR A 1 268 ? 6.061 -11.678 4.658 1.00 94.81 268 THR A O 1
ATOM 1915 N N . ASN A 1 269 ? 4.426 -13.142 5.144 1.00 85.12 269 ASN A N 1
ATOM 1916 C CA . ASN A 1 269 ? 5.227 -14.007 6.020 1.00 85.12 269 ASN A CA 1
ATOM 1917 C C . ASN A 1 269 ? 6.002 -13.250 7.119 1.00 85.12 269 ASN A C 1
ATOM 1919 O O . ASN A 1 269 ? 7.150 -13.575 7.410 1.00 85.12 269 ASN A O 1
ATOM 1923 N N . GLY A 1 270 ? 5.382 -12.236 7.730 1.00 90.06 270 GLY A N 1
ATOM 1924 C CA . GLY A 1 270 ? 6.018 -11.418 8.769 1.00 90.06 270 GLY A CA 1
ATOM 1925 C C . GLY A 1 270 ? 7.004 -10.365 8.253 1.00 90.06 270 GLY A C 1
ATOM 1926 O O . GLY A 1 270 ? 7.723 -9.760 9.046 1.00 90.06 270 GLY A O 1
ATOM 1927 N N . ALA A 1 271 ? 7.040 -10.111 6.941 1.00 96.00 271 ALA A N 1
ATOM 1928 C CA . ALA A 1 271 ? 7.782 -8.989 6.376 1.00 96.00 271 ALA A CA 1
ATOM 1929 C C . ALA A 1 271 ? 7.279 -7.641 6.913 1.00 96.00 271 ALA A C 1
ATOM 1931 O O . ALA A 1 271 ? 6.112 -7.497 7.284 1.00 96.00 271 ALA A O 1
ATOM 1932 N N . ASN A 1 272 ? 8.152 -6.637 6.890 1.00 95.81 272 ASN A N 1
ATOM 1933 C CA . ASN A 1 272 ? 7.856 -5.271 7.320 1.00 95.81 272 ASN A CA 1
ATOM 1934 C C . ASN A 1 272 ? 8.226 -4.251 6.226 1.00 95.81 272 ASN A C 1
ATOM 1936 O O . ASN A 1 272 ? 8.797 -4.610 5.196 1.00 95.81 272 ASN A O 1
ATOM 1940 N N . ALA A 1 273 ? 7.923 -2.974 6.458 1.00 96.88 273 ALA A N 1
ATOM 1941 C CA . ALA A 1 273 ? 8.265 -1.869 5.557 1.00 96.88 273 ALA A CA 1
ATOM 1942 C C . ALA A 1 273 ? 9.509 -1.083 6.028 1.00 96.88 273 ALA A C 1
ATOM 1944 O O . ALA A 1 273 ? 9.580 0.129 5.833 1.00 96.88 273 ALA A O 1
ATOM 1945 N N . GLY A 1 274 ? 10.470 -1.763 6.666 1.00 97.25 274 GLY A N 1
ATOM 1946 C CA . GLY A 1 274 ? 11.619 -1.124 7.309 1.00 97.25 274 GLY A CA 1
ATOM 1947 C C . GLY A 1 274 ? 11.264 -0.506 8.665 1.00 97.25 274 GLY A C 1
ATOM 1948 O O . GLY A 1 274 ? 10.227 -0.815 9.258 1.00 97.25 274 GLY A O 1
ATOM 1949 N N . THR A 1 275 ? 12.144 0.357 9.176 1.00 96.12 275 THR A N 1
ATOM 1950 C CA . THR A 1 275 ? 11.962 1.032 10.478 1.00 96.12 275 THR A CA 1
ATOM 1951 C C . THR A 1 275 ? 11.550 2.499 10.346 1.00 96.12 275 THR A C 1
ATOM 1953 O O . THR A 1 275 ? 11.269 3.145 11.352 1.00 96.12 275 THR A O 1
ATOM 1956 N N . GLY A 1 276 ? 11.553 3.043 9.125 1.00 96.31 276 GLY A N 1
ATOM 1957 C CA . GLY A 1 276 ? 11.025 4.375 8.825 1.00 96.31 276 GLY A CA 1
ATOM 1958 C C . GLY A 1 276 ? 9.495 4.386 8.671 1.00 96.31 276 GLY A C 1
ATOM 1959 O O . GLY A 1 276 ? 8.858 3.334 8.749 1.00 96.31 276 GLY A O 1
ATOM 1960 N N . PRO A 1 277 ? 8.885 5.563 8.444 1.00 97.12 277 PRO A N 1
ATOM 1961 C CA . PRO A 1 277 ? 7.441 5.677 8.245 1.00 97.12 277 PRO A CA 1
ATOM 1962 C C . PRO A 1 277 ? 6.980 4.950 6.973 1.00 97.12 277 PRO A C 1
ATOM 1964 O O . PRO A 1 277 ? 7.663 4.988 5.948 1.00 97.12 277 PRO A O 1
ATOM 1967 N N . LEU A 1 278 ? 5.785 4.357 7.018 1.00 98.56 278 LEU A N 1
ATOM 1968 C CA . LEU A 1 278 ? 5.065 3.866 5.842 1.00 98.56 278 LEU A CA 1
ATOM 1969 C C . LEU A 1 278 ? 3.953 4.859 5.489 1.00 98.56 278 LEU A C 1
ATOM 1971 O O . LEU A 1 278 ? 2.970 4.967 6.213 1.00 98.56 278 LEU A O 1
ATOM 1975 N N . SER A 1 279 ? 4.087 5.583 4.380 1.00 98.56 279 SER A N 1
ATOM 1976 C CA . SER A 1 279 ? 3.115 6.590 3.935 1.00 98.56 279 SER A CA 1
ATOM 1977 C C . SER A 1 279 ? 2.182 6.050 2.854 1.00 98.56 279 SER A C 1
ATOM 1979 O O . SER A 1 279 ? 2.640 5.579 1.814 1.00 98.56 279 SER A O 1
ATOM 1981 N N . LEU A 1 280 ? 0.871 6.156 3.077 1.00 98.56 280 LEU A N 1
ATOM 1982 C CA . LEU A 1 280 ? -0.171 5.823 2.105 1.00 98.56 280 LEU A CA 1
ATOM 1983 C C . LEU A 1 280 ? -0.568 7.095 1.345 1.00 98.56 280 LEU A C 1
ATOM 1985 O O . LEU A 1 280 ? -1.167 8.003 1.926 1.00 98.56 280 LEU A O 1
ATOM 1989 N N . GLU A 1 281 ? -0.218 7.162 0.059 1.00 98.12 281 GLU A N 1
ATOM 1990 C CA . GLU A 1 281 ? -0.338 8.361 -0.787 1.00 98.12 281 GLU A CA 1
ATOM 1991 C C . GLU A 1 281 ? -1.250 8.162 -2.005 1.00 98.12 281 GLU A C 1
ATOM 1993 O O . GLU A 1 281 ? -1.259 8.985 -2.918 1.00 98.12 281 GLU A O 1
ATOM 1998 N N . ASN A 1 282 ? -2.037 7.085 -2.024 1.00 95.19 282 ASN A N 1
ATOM 1999 C CA . ASN A 1 282 ? -3.001 6.833 -3.087 1.00 95.19 282 ASN A CA 1
ATOM 2000 C C . ASN A 1 282 ? -4.305 6.260 -2.547 1.00 95.19 282 ASN A C 1
ATOM 2002 O O . ASN A 1 282 ? -4.306 5.291 -1.782 1.00 95.19 282 ASN A O 1
ATOM 2006 N N . ASP A 1 283 ? -5.414 6.866 -2.959 1.00 96.12 283 ASP A N 1
ATOM 2007 C CA . ASP A 1 283 ? -6.735 6.409 -2.562 1.00 96.12 283 ASP A CA 1
ATOM 2008 C C . ASP A 1 283 ? -6.996 5.021 -3.137 1.00 96.12 283 ASP A C 1
ATOM 2010 O O . ASP A 1 283 ? -6.671 4.719 -4.287 1.00 96.12 283 ASP A O 1
ATOM 2014 N N . TYR A 1 284 ? -7.576 4.161 -2.304 1.00 92.38 284 TYR A N 1
ATOM 2015 C CA . TYR A 1 284 ? -7.955 2.790 -2.643 1.00 92.38 284 TYR A CA 1
ATOM 2016 C C . TYR A 1 284 ? -6.823 1.832 -3.047 1.00 92.38 284 TYR A C 1
ATOM 2018 O O . TYR A 1 284 ? -7.092 0.638 -3.182 1.00 92.38 284 TYR A O 1
ATOM 2026 N N . ALA A 1 285 ? -5.573 2.288 -3.181 1.00 89.25 285 ALA A N 1
ATOM 2027 C CA . ALA A 1 285 ? -4.425 1.393 -3.294 1.00 89.25 285 ALA A CA 1
ATOM 2028 C C . ALA A 1 285 ? -4.220 0.644 -1.971 1.00 89.25 285 ALA A C 1
ATOM 2030 O O . ALA A 1 285 ? -4.051 1.286 -0.928 1.00 89.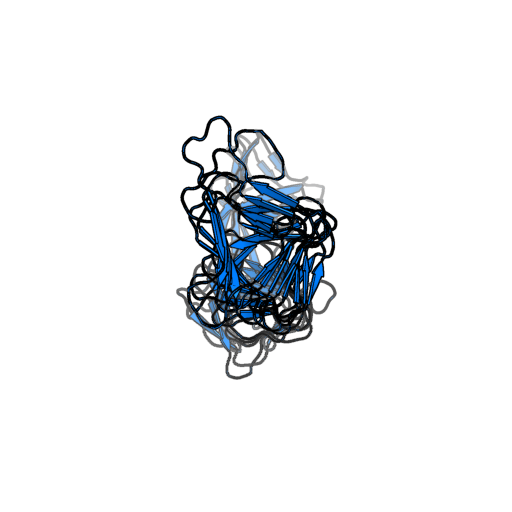25 285 ALA A O 1
ATOM 2031 N N . PRO A 1 286 ? -4.228 -0.699 -1.984 1.00 93.06 286 PRO A N 1
ATOM 2032 C CA . PRO A 1 286 ? -4.076 -1.453 -0.758 1.00 93.06 286 PRO A CA 1
ATOM 2033 C C . PRO A 1 286 ? -2.602 -1.566 -0.361 1.00 93.06 286 PRO A C 1
ATOM 2035 O O . PRO A 1 286 ? -1.752 -2.005 -1.143 1.00 93.06 286 PRO A O 1
ATOM 2038 N N . LEU A 1 287 ? -2.329 -1.266 0.909 1.00 98.12 287 LEU A N 1
ATOM 2039 C CA . LEU A 1 287 ? -1.356 -2.039 1.670 1.00 98.12 287 LEU A CA 1
ATOM 2040 C C . LEU A 1 287 ? -2.002 -3.393 1.978 1.00 98.12 287 LEU A C 1
ATOM 2042 O O . LEU A 1 287 ? -2.969 -3.457 2.738 1.00 98.12 287 LEU A O 1
ATOM 2046 N N . ARG A 1 288 ? -1.479 -4.470 1.399 1.00 98.12 288 ARG A N 1
ATOM 2047 C CA . ARG A 1 288 ? -1.936 -5.835 1.648 1.00 98.12 288 ARG A CA 1
ATOM 2048 C C . ARG A 1 288 ? -1.003 -6.535 2.629 1.00 98.12 288 ARG A C 1
ATOM 2050 O O . ARG A 1 288 ? 0.208 -6.528 2.448 1.00 98.12 288 ARG A O 1
ATOM 2057 N N . VAL A 1 289 ? -1.561 -7.191 3.637 1.00 98.12 289 VAL A N 1
ATOM 2058 C CA . VAL A 1 289 ? -0.825 -8.050 4.572 1.00 98.12 289 VAL A CA 1
ATOM 2059 C C . VAL A 1 289 ? -1.359 -9.470 4.455 1.00 98.12 289 VAL A C 1
ATOM 2061 O O . VAL A 1 289 ? -2.567 -9.695 4.554 1.00 98.12 289 VAL A O 1
ATOM 2064 N N . ALA A 1 290 ? -0.469 -10.426 4.197 1.00 96.00 290 ALA A N 1
ATOM 2065 C CA . ALA A 1 290 ? -0.820 -11.818 3.942 1.00 96.00 290 ALA A CA 1
ATOM 2066 C C . ALA A 1 290 ? 0.171 -12.811 4.574 1.00 96.00 290 ALA A C 1
ATOM 2068 O O . ALA A 1 290 ? 1.274 -12.459 4.988 1.00 96.00 290 ALA A O 1
ATOM 2069 N N . GL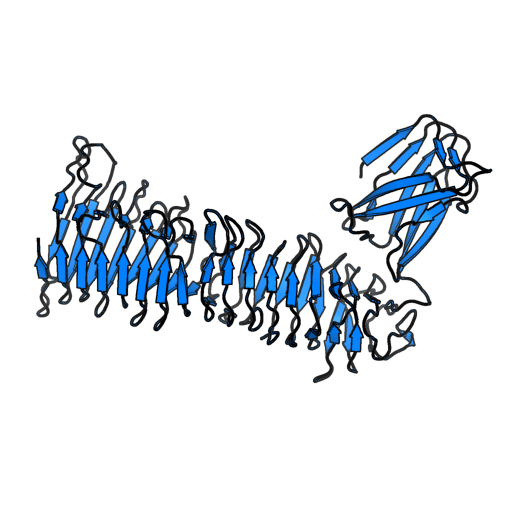Y A 1 291 ? -0.223 -14.084 4.614 1.00 90.75 291 GLY A N 1
ATOM 2070 C CA . GLY A 1 291 ? 0.520 -15.137 5.310 1.00 90.75 291 GLY A CA 1
ATOM 2071 C C . GLY A 1 291 ? 0.139 -15.236 6.788 1.00 90.75 291 GLY A C 1
ATOM 2072 O O . GLY A 1 291 ? -0.670 -14.463 7.290 1.00 90.75 291 GLY A O 1
ATOM 2073 N N . THR A 1 292 ? 0.690 -16.231 7.480 1.00 83.38 292 THR A N 1
ATOM 2074 C CA . THR A 1 292 ? 0.285 -16.586 8.854 1.00 83.38 292 THR A CA 1
ATOM 2075 C C . THR A 1 292 ? 1.108 -15.894 9.944 1.00 83.38 292 THR A C 1
ATOM 2077 O O . THR A 1 292 ? 0.768 -15.994 11.118 1.00 83.38 292 THR A O 1
ATOM 2080 N N . GLY A 1 293 ? 2.213 -15.234 9.584 1.00 86.31 293 GLY A N 1
ATOM 2081 C CA . GLY A 1 293 ? 3.036 -14.454 10.512 1.00 86.31 293 GLY A CA 1
ATOM 2082 C C . GLY A 1 293 ? 2.594 -12.987 10.552 1.00 86.31 293 GLY A C 1
ATOM 2083 O O . GLY A 1 293 ? 2.314 -12.436 9.484 1.00 86.31 293 GLY A O 1
ATOM 2084 N N . PRO A 1 294 ? 2.534 -12.340 11.733 1.00 91.25 294 PRO A N 1
ATOM 2085 C CA . PRO A 1 294 ? 2.183 -10.930 11.818 1.00 91.25 294 PRO A CA 1
ATOM 2086 C C . PRO A 1 294 ? 3.278 -10.053 11.197 1.00 91.25 294 PRO A C 1
ATOM 2088 O O . PRO A 1 294 ? 4.456 -10.208 11.510 1.00 91.25 294 PRO A O 1
ATOM 2091 N N . SER A 1 295 ? 2.882 -9.117 10.339 1.00 97.00 295 SER A N 1
ATOM 2092 C CA . SER A 1 295 ? 3.753 -8.072 9.798 1.00 97.00 295 SER A CA 1
ATOM 2093 C C . SER A 1 295 ? 3.768 -6.874 10.740 1.00 97.00 295 SER A C 1
ATOM 2095 O O . SER A 1 295 ? 2.749 -6.200 10.903 1.00 97.00 295 SER A O 1
ATOM 2097 N N . GLU A 1 296 ? 4.917 -6.603 11.354 1.00 96.44 296 GLU A N 1
ATOM 2098 C CA . GLU A 1 296 ? 5.097 -5.487 12.285 1.00 96.44 296 GLU A CA 1
ATOM 2099 C C . GLU A 1 296 ? 5.690 -4.260 11.587 1.00 96.44 296 GLU A C 1
ATOM 2101 O O . GLU A 1 296 ? 6.744 -4.329 10.959 1.00 96.44 296 GLU A O 1
ATOM 2106 N N . LEU A 1 297 ? 5.016 -3.118 11.706 1.00 96.69 297 LEU A N 1
ATOM 2107 C CA . LEU A 1 297 ? 5.472 -1.821 11.221 1.00 96.69 297 LEU A CA 1
ATOM 2108 C C . LEU A 1 297 ? 6.092 -1.041 12.381 1.00 96.69 297 LEU A C 1
ATOM 2110 O O . LEU A 1 297 ? 5.377 -0.526 13.244 1.00 96.69 297 LEU A O 1
ATOM 2114 N N . GLY A 1 298 ? 7.427 -0.980 12.400 1.00 93.88 298 GLY A N 1
ATOM 2115 C CA . GLY A 1 298 ? 8.185 -0.300 13.454 1.00 93.88 298 GLY A CA 1
ATOM 2116 C C . GLY A 1 298 ? 8.085 1.227 13.391 1.00 93.88 298 GLY A C 1
ATOM 2117 O O . GLY A 1 298 ? 8.038 1.878 14.431 1.00 93.88 298 GLY A O 1
ATOM 2118 N N . GLY A 1 299 ? 8.019 1.800 12.186 1.00 95.50 299 GLY A N 1
ATOM 2119 C CA . GLY A 1 299 ? 7.700 3.215 11.984 1.00 95.50 299 GLY A CA 1
ATOM 2120 C C . GLY A 1 299 ? 6.189 3.472 11.906 1.00 95.50 299 GLY A C 1
ATOM 2121 O O . GLY A 1 299 ? 5.410 2.525 11.763 1.00 95.50 299 GLY A O 1
ATOM 2122 N N . PRO A 1 300 ? 5.746 4.740 12.008 1.00 96.56 300 PRO A N 1
ATOM 2123 C CA . PRO A 1 300 ? 4.328 5.073 11.944 1.00 96.56 300 PRO A CA 1
ATOM 2124 C C . PRO A 1 300 ? 3.739 4.760 10.563 1.00 96.56 300 PRO A C 1
ATOM 2126 O O . PRO A 1 300 ? 4.402 4.921 9.533 1.00 96.56 300 PRO A O 1
ATOM 2129 N N . LEU A 1 301 ? 2.469 4.355 10.544 1.00 98.38 301 LEU A N 1
ATOM 2130 C CA . LEU A 1 301 ? 1.656 4.325 9.330 1.00 98.38 301 LEU A CA 1
ATOM 2131 C C . LEU A 1 301 ? 1.045 5.716 9.113 1.00 98.38 301 LEU A C 1
ATOM 2133 O O . LEU A 1 301 ? 0.196 6.137 9.895 1.00 98.38 301 LEU A O 1
ATOM 2137 N N . SER A 1 302 ? 1.451 6.419 8.059 1.00 98.00 302 SER A N 1
ATOM 2138 C CA . SER A 1 302 ? 0.988 7.775 7.744 1.00 98.00 302 SER A CA 1
ATOM 2139 C C . SER A 1 302 ? -0.117 7.762 6.683 1.00 98.00 302 SER A C 1
ATOM 2141 O O . SER A 1 302 ? 0.077 7.314 5.553 1.00 98.00 302 SER A O 1
ATOM 2143 N N . VAL A 1 303 ? -1.282 8.302 7.029 1.00 98.38 303 VAL A N 1
ATOM 2144 C CA . VAL A 1 303 ? -2.443 8.505 6.152 1.00 98.38 303 VAL A CA 1
ATOM 2145 C C . VAL A 1 303 ? -2.334 9.887 5.507 1.00 98.38 303 VAL A C 1
ATOM 2147 O O . VAL A 1 303 ? -2.556 10.893 6.180 1.00 98.38 303 VAL A O 1
ATOM 2150 N N . ARG A 1 304 ? -1.989 9.954 4.212 1.00 98.00 304 ARG A N 1
ATOM 2151 C CA . ARG A 1 304 ? -1.789 11.224 3.474 1.00 98.00 304 ARG A CA 1
ATOM 2152 C C . ARG A 1 304 ? -2.871 11.525 2.432 1.00 98.00 304 ARG A C 1
ATOM 2154 O O . ARG A 1 304 ? -2.894 12.616 1.861 1.00 98.00 304 ARG A O 1
ATOM 2161 N N . VAL A 1 305 ? -3.788 10.589 2.218 1.00 98.25 305 VAL A N 1
ATOM 2162 C CA . VAL A 1 305 ? -4.915 10.688 1.278 1.00 98.25 305 VAL A CA 1
ATOM 2163 C C . VAL A 1 305 ? -6.243 10.409 1.976 1.00 98.25 305 VAL A C 1
ATOM 2165 O O . VAL A 1 305 ? -6.266 10.029 3.148 1.00 98.25 305 VAL A O 1
ATOM 2168 N N . ALA A 1 306 ? -7.352 10.642 1.278 1.00 98.19 306 ALA A N 1
ATOM 2169 C CA . ALA A 1 306 ? -8.678 10.653 1.879 1.00 98.19 306 ALA A CA 1
ATOM 2170 C C . ALA A 1 306 ? -9.178 9.252 2.263 1.00 98.19 306 ALA A C 1
ATOM 2172 O O . ALA A 1 306 ? -9.919 9.112 3.233 1.00 98.19 306 ALA A O 1
ATOM 2173 N N . GLN A 1 307 ? -8.829 8.214 1.507 1.00 97.69 307 GLN A N 1
ATOM 2174 C CA . GLN A 1 307 ? -9.381 6.864 1.626 1.00 97.69 307 GLN A CA 1
ATOM 2175 C C . GLN A 1 307 ? -8.346 5.769 1.296 1.00 97.69 307 GLN A C 1
ATOM 2177 O O . GLN A 1 307 ? -8.569 4.956 0.389 1.00 97.69 307 GLN A O 1
ATOM 2182 N N . PRO A 1 308 ? -7.209 5.696 2.014 1.00 98.06 308 PRO A N 1
ATOM 2183 C CA . PRO A 1 308 ? -6.273 4.601 1.824 1.00 98.06 308 PRO A CA 1
ATOM 2184 C C . PRO A 1 308 ? -6.793 3.304 2.458 1.00 98.06 308 PRO A C 1
ATOM 2186 O O . PRO A 1 308 ? -7.566 3.319 3.422 1.00 98.06 308 PRO A O 1
ATOM 2189 N N . VAL A 1 309 ? -6.341 2.166 1.926 1.00 98.38 309 VAL A N 1
ATOM 2190 C CA . VAL A 1 309 ? -6.815 0.836 2.328 1.00 98.38 309 VAL A CA 1
ATOM 2191 C C . VAL A 1 309 ? -5.685 0.022 2.954 1.00 98.38 309 VAL A C 1
ATOM 2193 O O . VAL A 1 309 ? -4.600 -0.099 2.389 1.00 98.38 309 VAL A O 1
ATOM 2196 N N . VAL A 1 310 ? -5.978 -0.601 4.095 1.00 98.56 310 VAL A N 1
ATOM 2197 C CA . VAL A 1 310 ? -5.195 -1.699 4.668 1.00 98.56 310 VAL A CA 1
ATOM 2198 C C . VAL A 1 310 ? -6.027 -2.971 4.567 1.00 98.56 310 VAL A C 1
ATOM 2200 O O . VAL A 1 310 ? -7.055 -3.127 5.232 1.00 98.56 310 VAL A O 1
ATOM 2203 N N . GLU A 1 311 ? -5.592 -3.887 3.712 1.00 98.31 311 GLU A N 1
ATOM 2204 C CA . GLU A 1 311 ? -6.220 -5.184 3.505 1.00 98.31 311 GLU A CA 1
ATOM 2205 C C . GLU A 1 311 ? -5.426 -6.259 4.243 1.00 98.31 311 GLU A C 1
ATOM 2207 O O . GLU A 1 311 ? -4.284 -6.549 3.897 1.00 98.31 311 GLU A O 1
ATOM 2212 N N . VAL A 1 312 ? -6.032 -6.876 5.256 1.00 98.12 312 VAL A N 1
ATOM 2213 C CA . VAL A 1 312 ? -5.389 -7.950 6.021 1.00 98.12 312 VAL A CA 1
ATOM 2214 C C . VAL A 1 312 ? -6.086 -9.263 5.701 1.00 98.12 312 VAL A C 1
ATOM 2216 O O . VAL A 1 312 ? -7.263 -9.451 6.023 1.00 98.12 312 VAL A O 1
ATOM 2219 N N . ALA A 1 313 ? -5.364 -10.158 5.031 1.00 97.19 313 ALA A N 1
ATOM 2220 C CA . ALA A 1 313 ? -5.874 -11.453 4.600 1.00 97.19 313 ALA A CA 1
ATOM 2221 C C . ALA A 1 313 ? -6.330 -12.312 5.799 1.00 97.19 313 ALA A C 1
ATOM 2223 O O . ALA A 1 313 ? -5.891 -12.081 6.928 1.00 97.19 313 ALA A O 1
ATOM 2224 N N . PRO A 1 314 ? -7.192 -13.324 5.586 1.00 95.56 314 PRO A N 1
ATOM 2225 C CA . PRO A 1 314 ? -7.566 -14.257 6.646 1.00 95.56 314 PRO A CA 1
ATOM 2226 C C . PRO A 1 314 ? -6.331 -14.843 7.342 1.00 95.56 314 PRO A C 1
ATOM 2228 O O . PRO A 1 314 ? -5.375 -15.219 6.670 1.00 95.56 314 PRO A O 1
ATOM 2231 N N . GLN A 1 315 ? -6.370 -14.926 8.676 1.00 91.81 315 GLN A N 1
ATOM 2232 C CA . GLN A 1 315 ? -5.276 -15.417 9.537 1.00 91.81 315 GLN A CA 1
ATOM 2233 C C . GLN A 1 315 ? -3.991 -14.568 9.541 1.00 91.81 315 GLN A C 1
ATOM 2235 O O . GLN A 1 315 ? -3.069 -14.894 10.285 1.00 91.81 315 GLN A O 1
ATOM 2240 N N . ALA A 1 316 ? -3.928 -13.482 8.767 1.00 96.56 316 ALA A N 1
ATOM 2241 C CA . ALA A 1 316 ? -2.825 -12.533 8.818 1.00 96.56 316 ALA A CA 1
ATOM 2242 C C . ALA A 1 316 ? -3.051 -11.476 9.912 1.00 96.56 316 ALA A C 1
ATOM 2244 O O . ALA A 1 316 ? -4.189 -11.185 10.302 1.00 96.56 316 ALA A O 1
ATOM 2245 N N . GLY A 1 317 ? -1.954 -10.874 10.374 1.00 96.94 317 GLY A N 1
ATOM 2246 C CA . GLY A 1 317 ? -1.959 -9.772 11.334 1.00 96.94 317 GLY A CA 1
ATOM 2247 C C . GLY A 1 317 ? -1.070 -8.626 10.861 1.00 96.94 317 GLY A C 1
ATOM 2248 O O . GLY A 1 317 ? 0.062 -8.858 10.449 1.00 96.94 317 GLY A O 1
ATOM 2249 N N . ALA A 1 318 ? -1.570 -7.395 10.927 1.00 98.06 318 ALA A N 1
ATOM 2250 C CA . ALA A 1 318 ? -0.799 -6.179 10.682 1.00 98.06 318 ALA A CA 1
ATOM 2251 C C . ALA A 1 318 ? -0.639 -5.420 12.003 1.00 98.06 318 ALA A C 1
ATOM 2253 O O . ALA A 1 318 ? -1.641 -5.005 12.580 1.00 98.06 318 ALA A O 1
ATOM 2254 N N . VAL A 1 319 ? 0.588 -5.239 12.491 1.00 98.19 319 VAL A N 1
ATOM 2255 C CA . VAL A 1 319 ? 0.860 -4.588 13.782 1.00 98.19 319 VAL A CA 1
ATOM 2256 C C . VAL A 1 319 ? 1.470 -3.210 13.557 1.00 98.19 319 VAL A C 1
ATOM 2258 O O . VAL A 1 319 ? 2.574 -3.095 13.040 1.00 98.19 319 VAL A O 1
ATOM 2261 N N . LEU A 1 320 ? 0.764 -2.156 13.962 1.00 98.31 320 LEU A N 1
ATOM 2262 C CA . LEU A 1 320 ? 1.228 -0.770 13.915 1.00 98.31 320 LEU A CA 1
ATOM 2263 C C . LEU A 1 320 ? 1.975 -0.435 15.213 1.00 98.31 320 LEU A C 1
ATOM 2265 O O . LEU A 1 320 ? 1.419 0.208 16.109 1.00 98.31 320 LEU A O 1
ATOM 2269 N N . ALA A 1 321 ? 3.217 -0.908 15.338 1.00 97.56 321 ALA A N 1
ATOM 2270 C CA . ALA A 1 321 ? 4.055 -0.659 16.513 1.00 97.56 321 ALA A CA 1
ATOM 2271 C C . ALA A 1 321 ? 4.502 0.810 16.592 1.00 97.56 321 ALA A C 1
ATOM 2273 O O . ALA A 1 321 ? 4.478 1.405 17.667 1.00 97.56 321 ALA A O 1
ATOM 2274 N N . GLY A 1 322 ? 4.805 1.428 15.446 1.00 96.62 322 GLY A N 1
ATOM 2275 C CA . GLY A 1 322 ? 5.125 2.856 15.356 1.00 96.62 322 GLY A CA 1
ATOM 2276 C C . GLY A 1 322 ? 3.922 3.801 15.459 1.00 96.62 322 GLY A C 1
ATOM 2277 O O . GLY A 1 322 ? 4.107 5.015 15.454 1.00 96.62 322 GLY A O 1
ATOM 2278 N N . GLY A 1 323 ? 2.698 3.269 15.562 1.00 96.88 323 GLY A N 1
ATOM 2279 C CA . GLY A 1 323 ? 1.467 4.056 15.648 1.00 96.88 323 GLY A CA 1
ATOM 2280 C C . GLY A 1 323 ? 0.832 4.406 14.298 1.00 96.88 323 GLY A C 1
ATOM 2281 O O . GLY A 1 323 ? 1.289 3.984 13.233 1.00 96.88 323 GLY A O 1
ATOM 2282 N N . LEU A 1 324 ? -0.262 5.166 14.358 1.00 98.00 324 LEU A N 1
ATOM 2283 C CA . LEU A 1 324 ? -1.031 5.639 13.205 1.00 98.00 324 LEU A CA 1
ATOM 2284 C C . LEU A 1 324 ? -1.042 7.173 13.203 1.00 98.00 324 LEU A C 1
ATOM 2286 O O . LEU A 1 324 ? -1.416 7.794 14.196 1.00 98.00 324 LEU A O 1
ATOM 2290 N N . ALA A 1 325 ? -0.662 7.781 12.082 1.00 97.50 325 ALA A N 1
ATOM 2291 C CA . ALA A 1 325 ? -0.611 9.230 11.911 1.00 97.50 325 ALA A CA 1
ATOM 2292 C C . ALA A 1 325 ? -1.552 9.679 10.786 1.00 97.50 325 ALA A C 1
ATOM 2294 O O . ALA A 1 325 ? -1.515 9.139 9.682 1.00 97.50 325 ALA A O 1
ATOM 2295 N N . TYR A 1 326 ? -2.383 10.688 11.051 1.00 97.62 326 TYR A N 1
ATOM 2296 C CA . TYR A 1 326 ? -3.199 11.349 10.029 1.00 97.62 326 TYR A CA 1
ATOM 2297 C C . TYR A 1 326 ? -2.498 12.633 9.595 1.00 97.62 326 TYR A C 1
ATOM 2299 O O . TYR A 1 326 ? -2.411 13.591 10.355 1.00 97.62 326 TYR A O 1
ATOM 2307 N N . GLU A 1 327 ? -1.986 12.631 8.370 1.00 97.25 327 GLU A N 1
ATOM 2308 C CA . GLU A 1 327 ? -1.201 13.727 7.788 1.00 97.25 327 GLU A CA 1
ATOM 2309 C C . GLU A 1 327 ? -1.915 14.375 6.590 1.00 97.25 327 GLU A C 1
ATOM 2311 O O . GLU A 1 327 ? -1.418 15.330 5.992 1.00 97.25 327 GLU A O 1
ATOM 2316 N N . HIS A 1 328 ? -3.094 13.867 6.227 1.00 97.25 328 HIS A N 1
ATOM 2317 C CA . HIS A 1 328 ? -3.964 14.485 5.239 1.00 97.25 328 HIS A CA 1
ATOM 2318 C C . HIS A 1 328 ? -4.560 15.795 5.784 1.00 97.25 328 HIS A C 1
ATOM 2320 O O . HIS A 1 328 ? -5.034 15.849 6.916 1.00 97.25 328 HIS A O 1
ATOM 2326 N N . ALA A 1 329 ? -4.559 16.858 4.972 1.00 93.62 329 ALA A N 1
ATOM 2327 C CA . ALA A 1 329 ? -5.035 18.179 5.397 1.00 93.62 329 ALA A CA 1
ATOM 2328 C C . ALA A 1 329 ? -6.564 18.250 5.590 1.00 93.62 329 ALA A C 1
ATOM 2330 O O . ALA A 1 329 ? -7.057 19.074 6.361 1.00 93.62 329 ALA A O 1
ATOM 2331 N N . GLY A 1 330 ? -7.312 17.416 4.862 1.00 96.00 330 GLY A N 1
ATOM 2332 C CA . GLY A 1 330 ? -8.765 17.300 4.961 1.00 96.00 330 GLY A CA 1
ATOM 2333 C C . GLY A 1 330 ? -9.205 16.067 5.745 1.00 96.00 330 GLY A C 1
ATOM 2334 O O . GLY A 1 330 ? -8.412 15.422 6.426 1.00 96.00 330 GLY A O 1
ATOM 2335 N N . ALA A 1 331 ? -10.481 15.709 5.608 1.00 96.75 331 ALA A N 1
ATOM 2336 C CA . ALA A 1 331 ? -11.000 14.481 6.190 1.00 96.75 331 ALA A CA 1
ATOM 2337 C C . ALA A 1 331 ? -10.419 13.243 5.491 1.00 96.75 331 ALA A C 1
ATOM 2339 O O . ALA A 1 331 ? -10.524 13.100 4.274 1.00 96.75 331 ALA A O 1
ATOM 2340 N N . ALA A 1 332 ? -9.864 12.328 6.277 1.00 98.00 332 ALA A N 1
ATOM 2341 C CA . ALA A 1 332 ? -9.317 11.061 5.837 1.00 98.00 332 ALA A CA 1
ATOM 2342 C C . ALA A 1 332 ? -9.894 9.897 6.647 1.00 98.00 332 ALA A C 1
ATOM 2344 O O . ALA A 1 332 ? -10.053 9.954 7.866 1.00 98.00 332 ALA A O 1
ATOM 2345 N N . THR A 1 333 ? -10.224 8.822 5.942 1.00 98.19 333 THR A N 1
ATOM 2346 C CA . THR A 1 333 ? -10.751 7.578 6.488 1.00 98.19 333 THR A CA 1
ATOM 2347 C C . THR A 1 333 ? -9.800 6.442 6.147 1.00 98.19 333 THR A C 1
ATOM 2349 O O . THR A 1 333 ? -9.760 6.010 4.998 1.00 98.19 333 THR A O 1
ATOM 2352 N N . LEU A 1 334 ? -9.066 5.921 7.132 1.00 98.38 334 LEU A N 1
ATOM 2353 C CA . LEU A 1 334 ? -8.330 4.672 6.956 1.00 98.38 334 LEU A CA 1
ATOM 2354 C C . LEU A 1 334 ? -9.333 3.521 6.845 1.00 98.38 334 LEU A C 1
ATOM 2356 O O . LEU A 1 334 ? -10.131 3.304 7.759 1.00 98.38 334 LEU A O 1
ATOM 2360 N N . ILE A 1 335 ? -9.289 2.777 5.743 1.00 98.56 335 ILE A N 1
ATOM 2361 C CA . ILE A 1 335 ? -10.209 1.666 5.499 1.00 98.56 335 ILE A CA 1
ATOM 2362 C C . ILE A 1 335 ? -9.505 0.344 5.810 1.00 98.56 335 ILE A C 1
ATOM 2364 O O . ILE A 1 335 ? -8.558 -0.044 5.129 1.00 98.56 335 ILE A O 1
ATOM 2368 N N . LYS A 1 336 ? -10.006 -0.389 6.804 1.00 98.19 336 LYS A N 1
ATOM 2369 C CA . LYS A 1 336 ? -9.590 -1.758 7.117 1.00 98.19 336 LYS A CA 1
ATOM 2370 C C . LYS A 1 336 ? -10.505 -2.767 6.420 1.00 98.19 336 LYS A C 1
ATOM 2372 O O . LYS A 1 336 ? -11.704 -2.820 6.698 1.00 98.19 336 LYS A O 1
ATOM 2377 N N . ARG A 1 337 ? -9.922 -3.613 5.565 1.00 96.94 337 ARG A N 1
ATOM 2378 C CA . ARG A 1 337 ? -10.592 -4.726 4.861 1.00 96.94 337 ARG A CA 1
ATOM 2379 C C . ARG A 1 337 ? -9.931 -6.073 5.161 1.00 96.94 337 ARG A C 1
ATOM 2381 O O . ARG A 1 337 ? -8.840 -6.127 5.738 1.00 96.94 337 ARG A O 1
ATOM 2388 N N . GLY A 1 338 ? -10.594 -7.151 4.747 1.00 97.06 338 GLY A N 1
ATOM 2389 C CA . GLY A 1 338 ? -10.128 -8.528 4.891 1.00 97.06 338 GLY A CA 1
ATOM 2390 C C . GLY A 1 338 ? -10.315 -9.090 6.303 1.00 97.06 338 GLY A C 1
ATOM 2391 O O . GLY A 1 338 ? -10.330 -8.352 7.288 1.00 97.06 338 GLY A O 1
ATOM 2392 N N . ALA A 1 339 ? -10.474 -10.410 6.394 1.00 96.88 339 ALA A N 1
ATOM 2393 C CA . ALA A 1 339 ? -10.836 -11.111 7.629 1.00 96.88 339 ALA A CA 1
ATOM 2394 C C . ALA A 1 339 ? -9.738 -11.155 8.707 1.00 96.88 339 ALA A C 1
ATOM 2396 O O . ALA A 1 339 ? -10.014 -11.591 9.821 1.00 96.88 339 ALA A O 1
ATOM 2397 N N . GLY A 1 340 ? -8.509 -10.730 8.400 1.00 97.62 340 GLY A N 1
ATOM 2398 C CA . GLY A 1 340 ? -7.417 -10.681 9.369 1.00 97.62 340 GLY A CA 1
ATOM 2399 C C . GLY A 1 340 ? -7.490 -9.495 10.333 1.00 97.62 340 GLY A C 1
ATOM 2400 O O . GLY A 1 340 ? -8.417 -8.674 10.299 1.00 97.62 340 GLY A O 1
ATOM 2401 N N . GLU A 1 341 ? -6.472 -9.393 11.182 1.00 98.06 341 GLU A N 1
ATOM 2402 C CA . GLU A 1 341 ? -6.412 -8.437 12.289 1.00 98.06 341 GLU A CA 1
ATOM 2403 C C . GLU A 1 341 ? -5.504 -7.235 11.975 1.00 98.06 341 GLU A C 1
ATOM 2405 O O . GLU A 1 341 ? -4.364 -7.397 11.547 1.00 98.06 341 GLU A O 1
ATOM 2410 N N . LEU A 1 342 ? -5.993 -6.018 12.226 1.00 98.69 342 LEU A N 1
ATOM 2411 C CA . LEU A 1 342 ? -5.168 -4.811 12.321 1.00 98.69 342 LEU A CA 1
ATOM 2412 C C . LEU A 1 342 ? -4.992 -4.435 13.793 1.00 98.69 342 LEU A C 1
ATOM 2414 O O . LEU A 1 342 ? -5.974 -4.179 14.486 1.00 98.69 342 LEU A O 1
ATOM 2418 N N . VAL A 1 343 ? -3.751 -4.369 14.256 1.00 98.69 343 VAL A N 1
ATOM 2419 C CA . VAL A 1 343 ? -3.392 -4.108 15.649 1.00 98.69 343 VAL A CA 1
ATOM 2420 C C . VAL A 1 343 ? -2.772 -2.721 15.766 1.00 98.69 343 VAL A C 1
ATOM 2422 O O . VAL A 1 343 ? -1.728 -2.459 15.175 1.00 98.69 343 VAL A O 1
ATOM 2425 N N . LEU A 1 344 ? -3.377 -1.837 16.553 1.00 98.69 344 LEU A N 1
ATOM 2426 C CA . LEU A 1 344 ? -2.787 -0.566 16.962 1.00 98.69 344 LEU A CA 1
ATOM 2427 C C . LEU A 1 344 ? -2.024 -0.803 18.267 1.00 98.69 344 LEU A C 1
ATOM 2429 O O . LEU A 1 344 ? -2.633 -0.991 19.318 1.00 98.69 344 LEU A O 1
ATOM 2433 N N . ALA A 1 345 ? -0.694 -0.857 18.178 1.00 98.19 345 ALA A N 1
ATOM 2434 C CA . ALA A 1 345 ? 0.185 -1.151 19.312 1.00 98.19 345 ALA A CA 1
ATOM 2435 C C . ALA A 1 345 ? 0.978 0.073 19.797 1.00 98.19 345 ALA A C 1
ATOM 2437 O O . ALA A 1 345 ? 1.394 0.107 20.951 1.00 98.19 345 ALA A O 1
ATOM 2438 N N . GLY A 1 346 ? 1.159 1.076 18.935 1.00 96.81 346 GLY A N 1
ATOM 2439 C CA . GLY A 1 346 ? 1.814 2.338 19.271 1.00 96.81 346 GLY A CA 1
ATOM 2440 C C . GLY A 1 346 ? 0.864 3.435 19.757 1.00 96.81 346 GLY A C 1
ATOM 2441 O O . GLY A 1 346 ? -0.234 3.186 20.263 1.00 96.81 346 GLY A O 1
ATOM 2442 N N . VAL A 1 347 ? 1.306 4.678 19.572 1.00 97.31 347 VAL A N 1
ATOM 2443 C CA . VAL A 1 347 ? 0.539 5.889 19.887 1.00 97.31 347 VAL A CA 1
ATOM 2444 C C . VAL A 1 347 ? -0.195 6.389 18.639 1.00 97.31 347 VAL A C 1
ATOM 2446 O O . VAL A 1 347 ? 0.375 6.424 17.552 1.00 97.31 347 VAL A O 1
ATOM 2449 N N . THR A 1 348 ? -1.455 6.792 18.786 1.00 97.44 348 THR A N 1
ATOM 2450 C CA . THR A 1 348 ? -2.248 7.450 17.735 1.00 97.44 348 THR A CA 1
ATOM 2451 C C . THR A 1 348 ? -2.836 8.734 18.301 1.00 97.44 348 THR A C 1
ATOM 2453 O O . THR A 1 348 ? -3.791 8.675 19.064 1.00 97.44 348 THR A O 1
ATOM 2456 N N . GLU A 1 349 ? -2.302 9.893 17.925 1.00 96.62 349 GLU A N 1
ATOM 2457 C CA . GLU A 1 349 ? -2.833 11.196 18.353 1.00 96.62 349 GLU A CA 1
ATOM 2458 C C . GLU A 1 349 ? -3.494 11.908 17.171 1.00 96.62 349 GLU A C 1
ATOM 2460 O O . GLU A 1 349 ? -2.864 12.657 16.429 1.00 96.62 349 GLU A O 1
ATOM 2465 N N . ALA A 1 350 ? -4.784 11.645 16.983 1.00 96.19 350 ALA A N 1
ATOM 2466 C CA . ALA A 1 350 ? -5.597 12.146 15.881 1.00 96.19 350 ALA A CA 1
ATOM 2467 C C . ALA A 1 350 ? -6.908 12.762 16.402 1.00 96.19 350 ALA A C 1
ATOM 2469 O O . ALA A 1 350 ? -8.008 12.408 15.972 1.00 96.19 350 ALA A O 1
ATOM 2470 N N . ALA A 1 351 ? -6.777 13.691 17.355 1.00 94.00 351 ALA A N 1
ATOM 2471 C CA . ALA A 1 351 ? -7.866 14.431 17.997 1.00 94.00 351 ALA A CA 1
ATOM 2472 C C . ALA A 1 351 ? -8.489 15.496 17.071 1.00 94.00 351 ALA A C 1
ATOM 2474 O O . ALA A 1 351 ? -8.428 16.694 17.337 1.00 94.00 351 ALA A O 1
ATOM 2475 N N . THR A 1 352 ? -9.018 15.066 15.930 1.00 95.00 352 THR A N 1
ATOM 2476 C CA . THR A 1 352 ? -9.614 15.930 14.910 1.00 95.00 352 THR A CA 1
ATOM 2477 C C . THR A 1 352 ? -10.730 15.189 14.189 1.00 95.00 352 THR A C 1
ATOM 2479 O O . THR A 1 352 ? -10.588 14.009 13.879 1.00 95.00 352 THR A O 1
ATOM 2482 N N . ASP A 1 353 ? -11.816 15.880 13.846 1.00 93.75 353 ASP A N 1
ATOM 2483 C CA . ASP A 1 353 ? -12.931 15.307 13.070 1.00 93.75 353 ASP A CA 1
ATOM 2484 C C . ASP A 1 353 ? -12.550 14.903 11.640 1.00 93.75 353 ASP A C 1
ATOM 2486 O O . ASP A 1 353 ? -13.298 14.209 10.947 1.00 93.75 353 ASP A O 1
ATOM 2490 N N . ASN A 1 354 ? -11.358 15.303 11.204 1.00 95.50 354 ASN A N 1
ATOM 2491 C CA . ASN A 1 354 ? -10.783 14.857 9.950 1.00 95.50 354 ASN A CA 1
ATOM 2492 C C . ASN A 1 354 ? -10.229 13.427 10.019 1.00 95.50 354 ASN A C 1
ATOM 2494 O O . ASN A 1 354 ? -9.987 12.844 8.970 1.00 95.50 354 ASN A O 1
ATOM 2498 N N . ALA A 1 355 ? -10.029 12.839 11.199 1.00 97.56 355 ALA A N 1
ATOM 2499 C CA . ALA A 1 355 ? -9.462 11.501 11.338 1.00 97.56 355 ALA A CA 1
ATOM 2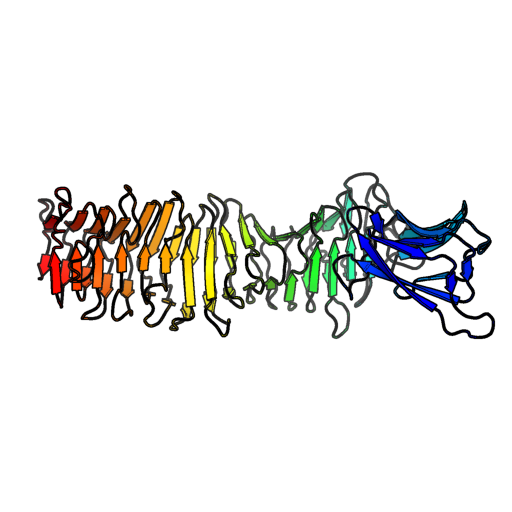500 C C . ALA A 1 355 ? -10.551 10.452 11.586 1.00 97.56 355 ALA A C 1
ATOM 2502 O O . ALA A 1 355 ? -11.279 10.515 12.578 1.00 97.56 355 ALA A O 1
ATOM 2503 N N . ARG A 1 356 ? -10.649 9.461 10.693 1.00 97.94 356 ARG A N 1
ATOM 2504 C CA . ARG A 1 356 ? -11.635 8.378 10.792 1.00 97.94 356 ARG A CA 1
ATOM 2505 C C . ARG A 1 356 ? -11.022 7.019 10.482 1.00 97.94 356 ARG A C 1
ATOM 2507 O O . ARG A 1 356 ? -10.203 6.892 9.579 1.00 97.94 356 ARG A O 1
ATOM 2514 N N . LEU A 1 357 ? -11.506 5.977 11.147 1.00 98.31 357 LEU A N 1
ATOM 2515 C CA . LEU A 1 357 ? -11.215 4.584 10.818 1.00 98.31 357 LEU A CA 1
ATOM 2516 C C . LEU A 1 357 ? -12.520 3.890 10.425 1.00 98.31 357 LEU A C 1
ATOM 2518 O O . LEU A 1 357 ? -13.473 3.843 11.201 1.00 98.31 357 LEU A O 1
ATOM 2522 N N . SER A 1 358 ? -12.571 3.347 9.212 1.00 97.69 358 SER A N 1
ATOM 2523 C CA . SER A 1 358 ? -13.679 2.512 8.755 1.00 97.69 358 SER A CA 1
ATOM 2524 C C . SER A 1 358 ? -13.239 1.064 8.672 1.00 97.69 358 SER A C 1
ATOM 2526 O O . SER A 1 358 ? -12.266 0.720 8.009 1.00 97.69 358 SER A O 1
ATOM 2528 N N . MET A 1 359 ? -13.973 0.207 9.358 1.00 97.62 359 MET A N 1
ATOM 2529 C CA . MET A 1 359 ? -13.782 -1.223 9.339 1.00 97.62 359 MET A CA 1
ATOM 2530 C C . MET A 1 359 ? -14.868 -1.850 8.473 1.00 97.62 359 MET A C 1
ATOM 2532 O O . MET A 1 359 ? -16.063 -1.686 8.734 1.00 97.62 359 MET A O 1
ATOM 2536 N N . GLU A 1 360 ? -14.457 -2.581 7.443 1.00 97.12 360 GLU A N 1
ATOM 2537 C CA . GLU A 1 360 ? -15.377 -3.270 6.536 1.00 97.12 360 GLU A CA 1
ATOM 2538 C C . GLU A 1 360 ? -15.456 -4.779 6.795 1.00 97.12 360 GLU A C 1
ATOM 2540 O O . GLU A 1 360 ? -16.446 -5.403 6.408 1.00 97.12 360 GLU A O 1
ATOM 2545 N N . GLU A 1 361 ? -14.424 -5.356 7.425 1.00 97.12 361 GLU A N 1
ATOM 2546 C CA . GLU A 1 361 ? -14.297 -6.785 7.742 1.00 97.12 361 GLU A CA 1
ATOM 2547 C C . GLU A 1 361 ? -13.148 -7.049 8.742 1.00 97.12 361 GLU A C 1
ATOM 2549 O O . GLU A 1 361 ? -12.156 -6.310 8.782 1.00 97.12 361 GLU A O 1
ATOM 2554 N N . GLY A 1 362 ? -13.263 -8.138 9.509 1.00 98.06 362 GLY A N 1
ATOM 2555 C CA . GLY A 1 362 ? -12.166 -8.747 10.266 1.00 98.06 362 GLY A CA 1
ATOM 2556 C C . GLY A 1 362 ? -12.092 -8.255 11.705 1.00 98.06 362 GLY A C 1
ATOM 2557 O O . GLY A 1 362 ? -13.116 -8.187 12.389 1.00 98.06 362 GLY A O 1
ATOM 2558 N N . GLN A 1 363 ? -10.889 -7.897 12.160 1.00 98.44 363 GLN A N 1
ATOM 2559 C CA . GLN A 1 363 ? -10.659 -7.341 13.496 1.00 98.44 363 GLN A CA 1
ATOM 2560 C C . GLN A 1 363 ? -9.801 -6.070 13.454 1.00 98.44 363 GLN A C 1
ATOM 2562 O O . GLN A 1 363 ? -8.847 -5.974 12.678 1.00 98.44 363 GLN A O 1
ATOM 2567 N N . VAL A 1 364 ? -10.139 -5.108 14.314 1.00 98.88 364 VAL A N 1
ATOM 2568 C CA . VAL A 1 364 ? -9.249 -4.025 14.746 1.00 98.88 364 VAL A CA 1
ATOM 2569 C C . VAL A 1 364 ? -9.029 -4.182 16.246 1.00 98.88 364 VAL A C 1
ATOM 2571 O O . VAL A 1 364 ? -9.998 -4.278 16.999 1.00 98.88 364 VAL A O 1
ATOM 2574 N N . ARG A 1 365 ? -7.774 -4.217 16.689 1.00 98.81 365 ARG A N 1
ATOM 2575 C CA . ARG A 1 365 ? -7.417 -4.385 18.100 1.00 98.81 365 ARG A CA 1
ATOM 2576 C C . ARG A 1 365 ? -6.490 -3.273 18.567 1.00 98.81 365 ARG A C 1
ATOM 2578 O O . ARG A 1 365 ? -5.465 -3.030 17.944 1.00 98.81 365 ARG A O 1
ATOM 2585 N N . PHE A 1 366 ? -6.824 -2.628 19.675 1.00 98.81 366 PHE A N 1
ATOM 2586 C CA . PHE A 1 366 ? -5.915 -1.752 20.409 1.00 98.81 366 PHE A CA 1
ATOM 2587 C C . PHE A 1 366 ? -5.177 -2.597 21.445 1.00 98.81 366 PHE A C 1
ATOM 2589 O O . PHE A 1 366 ? -5.804 -3.131 22.362 1.00 98.81 366 PHE A O 1
ATOM 2596 N N . ALA A 1 367 ? -3.870 -2.778 21.261 1.00 98.69 367 ALA A N 1
ATOM 2597 C CA . ALA A 1 367 ? -3.069 -3.682 22.082 1.00 98.69 367 ALA A CA 1
ATOM 2598 C C . ALA A 1 367 ? -2.709 -3.070 23.443 1.00 98.69 367 ALA A C 1
ATOM 2600 O O . ALA A 1 367 ? -2.716 -1.849 23.618 1.00 98.69 367 ALA A O 1
ATOM 2601 N N . ALA A 1 368 ? -2.344 -3.920 24.405 1.00 98.44 368 ALA A N 1
ATOM 2602 C CA . ALA A 1 368 ? -1.859 -3.491 25.714 1.00 98.44 368 ALA A CA 1
ATOM 2603 C C . ALA A 1 368 ? -0.714 -2.466 25.590 1.00 98.44 368 ALA A C 1
ATOM 2605 O O . ALA A 1 368 ? 0.224 -2.667 24.820 1.00 98.44 368 ALA A O 1
ATOM 2606 N N . GLY A 1 369 ? -0.788 -1.370 26.352 1.00 97.94 369 GLY A N 1
ATOM 2607 C CA . GLY A 1 369 ? 0.194 -0.282 26.311 1.00 97.94 369 GLY A CA 1
ATOM 2608 C C . GLY A 1 369 ? -0.018 0.743 25.191 1.00 97.94 369 GLY A C 1
ATOM 2609 O O . GLY A 1 369 ? 0.622 1.793 25.228 1.00 97.94 369 GLY A O 1
ATOM 2610 N N . SER A 1 370 ? -0.927 0.493 24.241 1.00 98.50 370 SER A N 1
ATOM 2611 C CA . SER A 1 370 ? -1.278 1.482 23.216 1.00 98.50 370 SER A CA 1
ATOM 2612 C C . SER A 1 370 ? -2.046 2.665 23.811 1.00 98.50 370 SER A C 1
ATOM 2614 O O . SER A 1 370 ? -2.835 2.520 24.752 1.00 98.50 370 SER A O 1
ATOM 2616 N N . VAL A 1 371 ? -1.830 3.842 23.223 1.00 98.44 371 VAL A N 1
ATOM 2617 C CA . VAL A 1 371 ? -2.590 5.064 23.511 1.00 98.44 371 VAL A CA 1
ATOM 2618 C C . VAL A 1 371 ? -3.160 5.566 22.199 1.00 98.44 371 VAL A C 1
ATOM 2620 O O . VAL A 1 371 ? -2.436 5.703 21.216 1.00 98.44 371 VAL A O 1
ATOM 2623 N N . SER A 1 372 ? -4.465 5.782 22.127 1.00 98.25 372 SER A N 1
ATOM 2624 C CA . SER A 1 372 ? -5.108 6.213 20.890 1.00 98.25 372 SER A CA 1
ATOM 2625 C C . SER A 1 372 ? -6.209 7.219 21.150 1.00 98.25 372 SER A C 1
ATOM 2627 O O . SER A 1 372 ? -7.118 6.962 21.930 1.00 98.25 372 SER A O 1
ATOM 2629 N N . ARG A 1 373 ? -6.167 8.337 20.434 1.00 97.88 373 ARG A N 1
ATOM 2630 C CA . ARG A 1 373 ? -7.221 9.338 20.354 1.00 97.88 373 ARG A CA 1
ATOM 2631 C C . ARG A 1 373 ? -7.573 9.563 18.887 1.00 97.88 373 ARG A C 1
ATOM 2633 O O . ARG A 1 373 ? -6.731 10.030 18.129 1.00 97.88 373 ARG A O 1
ATOM 2640 N N . ILE A 1 374 ? -8.789 9.204 18.477 1.00 97.75 374 ILE A N 1
ATOM 2641 C CA . ILE A 1 374 ? -9.246 9.301 17.080 1.00 97.75 374 ILE A CA 1
ATOM 2642 C C . ILE A 1 374 ? -10.575 10.056 17.028 1.00 97.75 374 ILE A C 1
ATOM 2644 O O . ILE A 1 374 ? -11.564 9.625 17.627 1.00 97.75 374 ILE A O 1
ATOM 2648 N N . GLY A 1 375 ? -10.606 11.152 16.271 1.00 96.31 375 GLY A N 1
ATOM 2649 C CA . GLY A 1 375 ? -11.741 12.072 16.231 1.00 96.31 375 GLY A CA 1
ATOM 2650 C C . GLY A 1 375 ? -11.688 13.120 17.347 1.00 96.31 375 GLY A C 1
ATOM 2651 O O . GLY A 1 375 ? -10.938 12.968 18.315 1.00 96.31 375 GLY A O 1
ATOM 2652 N N . ASP A 1 376 ? -12.510 14.167 17.237 1.00 93.31 376 ASP A N 1
ATOM 2653 C CA . ASP A 1 376 ? -12.747 15.107 18.340 1.00 93.31 376 ASP A CA 1
ATOM 2654 C C . ASP A 1 376 ? -14.201 15.043 18.834 1.00 93.31 376 ASP A C 1
ATOM 2656 O O . ASP A 1 376 ? -14.455 14.575 19.950 1.00 93.31 376 ASP A O 1
ATOM 2660 N N . VAL A 1 377 ? -15.164 15.397 17.974 1.00 90.94 377 VAL A N 1
ATOM 2661 C CA . VAL A 1 377 ? -16.605 15.406 18.283 1.00 90.94 377 VAL A CA 1
ATOM 2662 C C . VAL A 1 377 ? -17.477 14.633 17.288 1.00 90.94 377 VAL A C 1
ATOM 2664 O O . VAL A 1 377 ? -18.602 14.263 17.638 1.00 90.94 377 VAL A O 1
ATOM 2667 N N . ASP A 1 378 ? -16.998 14.370 16.069 1.00 91.75 378 ASP A N 1
ATOM 2668 C CA . ASP A 1 378 ? -17.764 13.666 15.037 1.00 91.75 378 ASP A CA 1
ATOM 2669 C C . ASP A 1 378 ? -18.046 12.208 15.441 1.00 91.75 378 ASP A C 1
ATOM 2671 O O . ASP A 1 378 ? -17.147 11.386 15.644 1.00 91.75 378 ASP A O 1
ATOM 2675 N N . ARG A 1 379 ? -19.337 11.856 15.483 1.00 91.44 379 ARG A N 1
ATOM 2676 C CA . ARG A 1 379 ? -19.821 10.504 15.800 1.00 91.44 379 ARG A CA 1
ATOM 2677 C C . ARG A 1 379 ? -19.339 9.423 14.827 1.00 91.44 379 ARG A C 1
ATOM 2679 O O . ARG A 1 379 ? -19.484 8.239 15.115 1.00 91.44 379 ARG A O 1
ATOM 2686 N N . GLN A 1 380 ? -18.834 9.811 13.656 1.00 93.56 380 GLN A N 1
ATOM 2687 C CA . GLN A 1 380 ? -18.371 8.908 12.600 1.00 93.56 380 GLN A CA 1
ATOM 2688 C C . GLN A 1 380 ? -16.853 8.654 12.630 1.00 93.56 380 GLN A C 1
ATOM 2690 O O . GLN A 1 380 ? -16.293 8.235 11.615 1.00 93.56 380 GLN A O 1
ATOM 2695 N N . ALA A 1 381 ? -16.185 8.875 13.768 1.00 95.56 381 ALA A N 1
ATOM 2696 C CA . ALA A 1 381 ? -14.751 8.617 13.916 1.00 95.56 381 ALA A CA 1
ATOM 2697 C C . ALA A 1 381 ? -14.377 7.134 13.750 1.00 95.56 381 ALA A C 1
ATOM 2699 O O . ALA A 1 381 ? -13.423 6.831 13.037 1.00 95.56 381 ALA A O 1
ATOM 2700 N N . PHE A 1 382 ? -15.132 6.203 14.342 1.00 97.62 382 PHE A N 1
ATOM 2701 C CA . PHE A 1 382 ? -14.955 4.766 14.116 1.00 97.62 382 PHE A CA 1
ATOM 2702 C C . PHE A 1 382 ? -16.217 4.161 13.506 1.00 97.62 382 PHE A C 1
ATOM 2704 O O . PHE A 1 382 ? -17.292 4.173 14.109 1.00 97.62 382 PHE A O 1
ATOM 2711 N N . ARG A 1 383 ? -16.096 3.609 12.301 1.00 97.50 383 ARG A N 1
ATOM 2712 C CA . ARG A 1 383 ? -17.230 3.134 11.507 1.00 97.50 383 ARG A CA 1
ATOM 2713 C C . ARG A 1 383 ? -17.202 1.627 11.300 1.00 97.50 383 ARG A C 1
ATOM 2715 O O . ARG A 1 383 ? -16.207 1.075 10.844 1.00 97.50 383 ARG A O 1
ATOM 2722 N N . MET A 1 384 ? -18.344 0.993 11.531 1.00 97.38 384 MET A N 1
ATOM 2723 C CA . MET A 1 384 ? -18.657 -0.384 11.153 1.00 97.38 384 MET A CA 1
ATOM 2724 C C . MET A 1 384 ? -20.000 -0.397 10.413 1.00 97.38 384 MET A C 1
ATOM 2726 O O . MET A 1 384 ? -21.003 -0.929 10.887 1.00 97.38 384 MET A O 1
ATOM 2730 N N . ASP A 1 385 ? -20.049 0.288 9.270 1.00 94.44 385 ASP A N 1
ATOM 2731 C CA . ASP A 1 385 ? -21.307 0.639 8.607 1.00 94.44 385 ASP A CA 1
ATOM 2732 C C . ASP A 1 385 ? -21.434 0.182 7.151 1.00 94.44 385 ASP A C 1
ATOM 2734 O O . ASP A 1 385 ? -22.539 0.200 6.609 1.00 94.44 385 ASP A O 1
ATOM 2738 N N . THR A 1 386 ? -20.342 -0.279 6.534 1.00 94.38 386 THR A N 1
ATOM 2739 C CA . THR A 1 386 ? -20.336 -0.854 5.178 1.00 94.38 386 THR A CA 1
ATOM 2740 C C . THR A 1 386 ? -21.481 -1.843 4.978 1.00 94.38 386 THR A C 1
ATOM 2742 O O . THR A 1 386 ? -21.710 -2.708 5.819 1.00 94.38 386 THR A O 1
ATOM 2745 N N . ASN A 1 387 ? -22.219 -1.719 3.877 1.00 93.12 387 ASN A N 1
ATOM 2746 C CA . ASN A 1 387 ? -23.396 -2.542 3.607 1.00 93.12 387 ASN A CA 1
ATOM 2747 C C . ASN A 1 387 ? -23.003 -3.952 3.132 1.00 93.12 387 ASN A C 1
ATOM 2749 O O . ASN A 1 387 ? -22.982 -4.232 1.935 1.00 93.12 387 ASN A O 1
ATOM 2753 N N . ASN A 1 388 ? -22.614 -4.810 4.074 1.00 91.31 388 ASN A N 1
ATOM 2754 C CA . ASN A 1 388 ? -22.261 -6.208 3.852 1.00 91.31 388 ASN A CA 1
ATOM 2755 C C . ASN A 1 388 ? -22.565 -7.042 5.113 1.00 91.31 388 ASN A C 1
ATOM 2757 O O . ASN A 1 388 ? -22.742 -6.482 6.194 1.00 91.31 388 ASN A O 1
ATOM 2761 N N . ASP A 1 389 ? -22.551 -8.369 4.980 1.00 90.25 389 ASP A N 1
ATOM 2762 C CA . ASP A 1 389 ? -22.788 -9.307 6.092 1.00 90.25 389 ASP A CA 1
ATOM 2763 C C . ASP A 1 389 ? -21.499 -9.759 6.800 1.00 90.25 389 ASP A C 1
ATOM 2765 O O . ASP A 1 389 ? -21.506 -10.680 7.619 1.00 90.25 389 ASP A O 1
ATOM 2769 N N . ARG A 1 390 ? -20.362 -9.130 6.482 1.00 93.31 390 ARG A N 1
ATOM 2770 C CA . ARG A 1 390 ? -19.050 -9.535 6.995 1.00 93.31 390 ARG A CA 1
ATOM 2771 C C . ARG A 1 390 ? -18.916 -9.157 8.466 1.00 93.31 390 ARG A C 1
ATOM 2773 O O . ARG A 1 390 ? -19.333 -8.074 8.883 1.00 93.31 390 ARG A O 1
ATOM 2780 N N . ALA A 1 391 ? -18.320 -10.058 9.242 1.00 94.62 391 ALA A N 1
ATOM 2781 C CA . ALA A 1 391 ? -18.113 -9.859 10.669 1.00 94.62 391 ALA A CA 1
ATOM 2782 C C . ALA A 1 391 ? -17.005 -8.837 10.947 1.00 94.62 391 ALA A C 1
ATOM 2784 O O . ALA A 1 391 ? -16.007 -8.769 10.222 1.00 94.62 391 ALA A O 1
ATOM 2785 N N . ARG A 1 392 ? -17.202 -8.046 12.003 1.00 97.81 392 ARG A N 1
ATOM 2786 C CA . ARG A 1 392 ? -16.303 -6.979 12.440 1.00 97.81 392 ARG A CA 1
ATOM 2787 C C . ARG A 1 392 ? -16.215 -6.962 13.952 1.00 97.81 392 ARG A C 1
ATOM 2789 O O . ARG A 1 392 ? -17.233 -6.861 14.633 1.00 97.81 392 ARG A O 1
ATOM 2796 N N . THR A 1 393 ? -14.993 -7.003 14.456 1.00 98.56 393 THR A N 1
ATOM 2797 C CA . THR A 1 393 ? -14.713 -6.901 15.886 1.00 98.56 393 THR A CA 1
ATOM 2798 C C . THR A 1 393 ? -13.759 -5.749 16.162 1.00 98.56 393 THR A C 1
ATOM 2800 O O . THR A 1 393 ? -12.663 -5.703 15.606 1.00 98.56 393 THR A O 1
ATOM 2803 N N . LEU A 1 394 ? -14.152 -4.848 17.058 1.00 98.81 394 LEU A N 1
ATOM 2804 C CA . LEU A 1 394 ? -13.239 -3.927 17.730 1.00 98.81 394 LEU A CA 1
ATOM 2805 C C . LEU A 1 394 ? -12.873 -4.514 19.095 1.00 98.81 394 LEU A C 1
ATOM 2807 O O . LEU A 1 394 ? -13.757 -4.774 19.905 1.00 98.81 394 LEU A O 1
ATOM 2811 N N . ALA A 1 395 ? -11.586 -4.705 19.358 1.00 98.81 395 ALA A N 1
ATOM 2812 C CA . ALA A 1 395 ? -11.076 -5.144 20.652 1.00 98.81 395 ALA A CA 1
ATOM 2813 C C . ALA A 1 395 ? -10.198 -4.058 21.284 1.00 98.81 395 ALA A C 1
ATOM 2815 O O . ALA A 1 395 ? -9.376 -3.442 20.607 1.00 98.81 395 ALA A O 1
ATOM 2816 N N . VAL A 1 396 ? -10.369 -3.830 22.582 1.00 98.88 396 VAL A N 1
ATOM 2817 C CA . VAL A 1 396 ? -9.524 -2.954 23.398 1.00 98.88 396 VAL A CA 1
ATOM 2818 C C . VAL A 1 396 ? -8.939 -3.806 24.513 1.00 98.88 396 VAL A C 1
ATOM 2820 O O . VAL A 1 396 ? -9.645 -4.133 25.467 1.00 98.88 396 VAL A O 1
ATOM 2823 N N . ASP A 1 397 ? -7.673 -4.187 24.372 1.00 98.81 397 ASP A N 1
ATOM 2824 C CA . ASP A 1 397 ? -7.010 -5.111 25.290 1.00 98.81 397 ASP A CA 1
ATOM 2825 C C . ASP A 1 397 ? -6.753 -4.462 26.654 1.00 98.81 397 ASP A C 1
ATOM 2827 O O . ASP A 1 397 ? -6.604 -3.243 26.778 1.00 98.81 397 ASP A O 1
ATOM 2831 N N . ALA A 1 398 ? -6.632 -5.290 27.692 1.00 98.62 398 ALA A N 1
ATOM 2832 C CA . ALA A 1 398 ? -6.232 -4.834 29.017 1.00 98.62 398 ALA A CA 1
ATOM 2833 C C . ALA A 1 398 ? -4.922 -4.025 28.951 1.00 98.62 398 ALA A C 1
ATOM 2835 O O . ALA A 1 398 ? -3.925 -4.460 28.378 1.00 98.62 398 ALA A O 1
ATOM 2836 N N . GLY A 1 399 ? -4.926 -2.830 29.544 1.00 98.12 399 GLY A N 1
ATOM 2837 C CA . GLY A 1 399 ? -3.795 -1.897 29.505 1.00 98.12 399 GLY A CA 1
ATOM 2838 C C . GLY A 1 399 ? -3.761 -0.956 28.293 1.00 98.12 399 GLY A C 1
ATOM 2839 O O . GLY A 1 399 ? -2.909 -0.072 28.274 1.00 98.12 399 GLY A O 1
ATOM 2840 N N . ALA A 1 400 ? -4.661 -1.094 27.314 1.00 98.75 400 ALA A N 1
ATOM 2841 C CA . ALA A 1 400 ? -4.848 -0.104 26.251 1.00 98.75 400 ALA A CA 1
ATOM 2842 C C . ALA A 1 400 ? -5.652 1.115 26.745 1.00 98.75 400 ALA A C 1
ATOM 2844 O O . ALA A 1 400 ? -6.544 0.980 27.591 1.00 98.75 400 ALA A O 1
ATOM 2845 N N . GLN A 1 401 ? -5.347 2.294 26.197 1.00 98.69 401 GLN A N 1
ATOM 2846 C CA . GLN A 1 401 ? -6.007 3.568 26.496 1.00 98.69 401 GLN A CA 1
ATOM 2847 C C . GLN A 1 401 ? -6.565 4.174 25.208 1.00 98.69 401 GLN A C 1
ATOM 2849 O O . GLN A 1 401 ? -5.812 4.694 24.386 1.00 98.69 401 GLN A O 1
ATOM 2854 N N . VAL A 1 402 ? -7.881 4.107 25.010 1.00 98.75 402 VAL A N 1
ATOM 2855 C CA . VAL A 1 402 ? -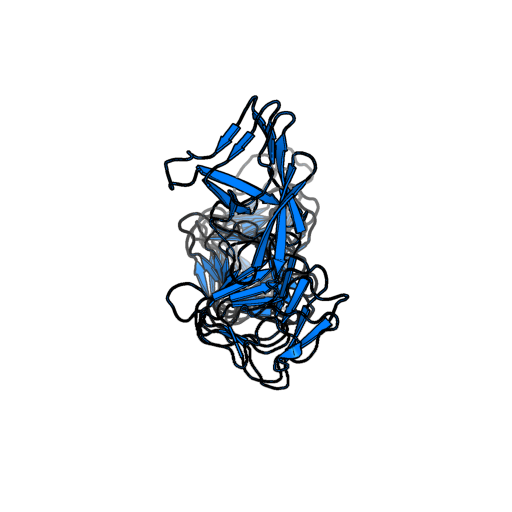8.517 4.495 23.745 1.00 98.75 402 VAL A CA 1
ATOM 2856 C C . VAL A 1 402 ? -9.570 5.570 23.980 1.00 98.75 402 VAL A C 1
ATOM 2858 O O . VAL A 1 402 ? -10.447 5.417 24.821 1.00 98.75 402 VAL A O 1
ATOM 2861 N N . THR A 1 403 ? -9.515 6.647 23.205 1.00 98.38 403 THR A N 1
ATOM 2862 C CA . THR A 1 403 ? -10.553 7.673 23.088 1.00 98.38 403 THR A CA 1
ATOM 2863 C C . THR A 1 403 ? -11.017 7.749 21.637 1.00 98.38 403 THR A C 1
ATOM 2865 O O . THR A 1 403 ? -10.220 8.035 20.744 1.00 98.38 403 THR A O 1
ATOM 2868 N N . LEU A 1 404 ? -12.304 7.520 21.390 1.00 98.19 404 LEU A N 1
ATOM 2869 C CA . LEU A 1 404 ? -12.926 7.691 20.074 1.00 98.19 404 LEU A CA 1
ATOM 2870 C C . LEU A 1 404 ? -13.948 8.828 20.143 1.00 98.19 404 LEU A C 1
ATOM 2872 O O . LEU A 1 404 ? -14.707 8.899 21.104 1.00 98.19 404 LEU A O 1
ATOM 2876 N N . ALA A 1 405 ? -14.051 9.691 19.134 1.00 96.56 405 ALA A N 1
ATOM 2877 C CA . ALA A 1 405 ? -15.138 10.679 19.136 1.00 96.56 405 ALA A CA 1
ATOM 2878 C C . ALA A 1 405 ? -16.516 10.019 19.007 1.00 96.56 405 ALA A C 1
ATOM 2880 O O . ALA A 1 405 ? -17.458 10.405 19.696 1.00 96.56 405 ALA A O 1
ATOM 2881 N N . GLY A 1 406 ? -16.622 8.946 18.225 1.00 96.56 406 GLY A N 1
ATOM 2882 C CA . GLY A 1 406 ? -17.806 8.107 18.253 1.00 96.56 406 GLY A CA 1
ATOM 2883 C C . GLY A 1 406 ? -17.650 6.767 17.560 1.00 96.56 406 GLY A C 1
ATOM 2884 O O . GLY A 1 406 ? -16.697 6.528 16.814 1.00 96.56 406 GLY A O 1
ATOM 2885 N N . LEU A 1 407 ? -18.613 5.895 17.844 1.00 97.00 407 LEU A N 1
ATOM 2886 C CA . LEU A 1 407 ? -18.739 4.556 17.287 1.00 97.00 407 LEU A CA 1
ATOM 2887 C C . LEU A 1 407 ? -20.050 4.441 16.506 1.00 97.00 407 LEU A C 1
ATOM 2889 O O . LEU A 1 407 ? -21.145 4.532 17.069 1.00 97.00 407 LEU A O 1
ATOM 2893 N N . TYR A 1 408 ? -19.931 4.210 15.202 1.00 96.50 408 TYR A N 1
ATOM 2894 C CA . TYR A 1 408 ? -21.043 4.189 14.260 1.00 96.50 408 TYR A CA 1
ATOM 2895 C C . TYR A 1 408 ? -21.194 2.797 13.634 1.00 96.50 408 TYR A C 1
ATOM 2897 O O . TYR A 1 408 ? -20.490 2.457 12.680 1.00 96.50 408 TYR A O 1
ATOM 2905 N N . MET A 1 409 ? -22.101 1.982 14.180 1.00 96.31 409 MET A N 1
ATOM 2906 C CA . MET A 1 409 ? -22.340 0.596 13.757 1.00 96.31 409 MET A CA 1
ATOM 2907 C C . MET A 1 409 ? -23.682 0.478 13.028 1.00 96.31 409 MET A C 1
ATOM 2909 O O . MET A 1 409 ? -24.699 1.036 13.457 1.00 96.31 409 MET A O 1
ATOM 2913 N N . ALA A 1 410 ? -23.679 -0.215 11.889 1.00 92.31 410 ALA A N 1
ATOM 2914 C CA . ALA A 1 410 ? -24.839 -0.284 11.007 1.00 92.31 410 ALA A CA 1
ATOM 2915 C C . ALA A 1 410 ? -25.131 -1.715 10.522 1.00 92.31 410 ALA A C 1
ATOM 2917 O O . ALA A 1 410 ? -25.791 -2.484 11.224 1.00 92.31 410 ALA A O 1
ATOM 2918 N N . SER A 1 411 ? -24.680 -2.069 9.319 1.00 87.94 411 SER A N 1
ATOM 2919 C CA . SER A 1 411 ? -24.953 -3.355 8.663 1.00 87.94 411 SER A CA 1
ATOM 2920 C C . SER A 1 411 ? -23.974 -4.443 9.126 1.00 87.94 411 SER A C 1
ATOM 2922 O O . SER A 1 411 ? -22.938 -4.133 9.711 1.00 87.94 411 SER A O 1
ATOM 2924 N N . GLY A 1 412 ? -24.283 -5.714 8.862 1.00 87.19 412 GLY A N 1
ATOM 2925 C CA . GLY A 1 412 ? -23.387 -6.841 9.153 1.00 87.19 412 GLY A CA 1
ATOM 2926 C C . GLY A 1 412 ? -23.362 -7.285 10.614 1.00 87.19 412 GLY A C 1
ATOM 2927 O O . GLY A 1 412 ? -24.260 -6.954 11.390 1.00 87.19 412 GLY A O 1
ATOM 2928 N N . THR A 1 413 ? -22.356 -8.074 10.991 1.00 91.94 413 THR A N 1
ATOM 2929 C CA . THR A 1 413 ? -22.174 -8.561 12.370 1.00 91.94 413 THR A CA 1
ATOM 2930 C C . THR A 1 413 ? -21.092 -7.734 13.045 1.00 91.94 413 THR A C 1
ATOM 2932 O O . THR A 1 413 ? -19.924 -7.892 12.698 1.00 91.94 413 THR A O 1
ATOM 2935 N N . ASN A 1 414 ? -21.453 -6.878 14.000 1.00 97.19 414 ASN A N 1
ATOM 2936 C CA . ASN A 1 414 ? -20.496 -5.979 14.638 1.00 97.19 414 ASN A CA 1
ATOM 2937 C C . ASN A 1 414 ? -20.422 -6.231 16.148 1.00 97.19 414 ASN A C 1
ATOM 2939 O O . ASN A 1 414 ? -21.442 -6.255 16.844 1.00 97.19 414 ASN A O 1
ATOM 2943 N N . ALA A 1 415 ? -19.203 -6.386 16.652 1.00 98.19 415 ALA A N 1
ATOM 2944 C CA . ALA A 1 415 ? -18.916 -6.601 18.059 1.00 98.19 415 ALA A CA 1
ATOM 2945 C C . ALA A 1 415 ? -17.845 -5.625 18.556 1.00 98.19 415 ALA A C 1
ATOM 2947 O O . ALA A 1 415 ? -16.879 -5.325 17.854 1.00 98.19 415 ALA A O 1
ATOM 2948 N N . VAL A 1 416 ? -17.994 -5.166 19.795 1.00 98.81 416 VAL A N 1
ATOM 2949 C CA . VAL A 1 416 ? -16.968 -4.423 20.526 1.00 98.81 416 VAL A CA 1
ATOM 2950 C C . VAL A 1 416 ? -16.685 -5.127 21.837 1.00 98.81 416 VAL A C 1
ATOM 2952 O O . VAL A 1 416 ? -17.604 -5.509 22.558 1.00 98.81 416 VAL A O 1
ATOM 2955 N N . VAL A 1 417 ? -15.408 -5.283 22.140 1.00 98.81 417 VAL A N 1
ATOM 2956 C CA . VAL A 1 417 ? -14.900 -5.956 23.324 1.00 98.81 417 VAL A CA 1
ATOM 2957 C C . VAL A 1 417 ? -13.951 -5.014 24.047 1.00 98.81 417 VAL A C 1
ATOM 2959 O O . VAL A 1 417 ? -12.990 -4.532 23.451 1.00 98.81 417 VAL A O 1
ATOM 2962 N N . VAL A 1 418 ? -14.216 -4.762 25.325 1.00 98.88 418 VAL A N 1
ATOM 2963 C CA . VAL A 1 418 ? -13.438 -3.837 26.150 1.00 98.88 418 VAL A CA 1
ATOM 2964 C C . VAL A 1 418 ? -12.912 -4.569 27.378 1.00 98.88 418 VAL A C 1
ATOM 2966 O O . VAL A 1 418 ? -13.662 -4.831 28.319 1.00 98.88 418 VAL A O 1
ATOM 2969 N N . ASP A 1 419 ? -11.616 -4.867 27.351 1.00 98.75 419 ASP A N 1
ATOM 2970 C CA . ASP A 1 419 ? -10.832 -5.383 28.477 1.00 98.75 419 ASP A CA 1
ATOM 2971 C C . ASP A 1 419 ? -9.896 -4.282 29.051 1.00 98.75 419 ASP A C 1
ATOM 2973 O O . ASP A 1 419 ? -9.459 -4.371 30.197 1.00 98.75 419 ASP A O 1
ATOM 2977 N N . GLY A 1 420 ? -9.603 -3.225 28.273 1.00 98.62 420 GLY A N 1
ATOM 2978 C CA . GLY A 1 420 ? -8.860 -2.014 28.667 1.00 98.62 420 GLY A CA 1
ATOM 2979 C C . GLY A 1 420 ? -9.745 -0.787 28.919 1.00 98.62 420 GLY A C 1
ATOM 2980 O O . GLY A 1 420 ? -10.845 -0.913 29.451 1.00 98.62 420 GLY A O 1
ATOM 2981 N N . GLN A 1 421 ? -9.280 0.412 28.549 1.00 98.81 421 GLN A N 1
ATOM 2982 C CA . GLN A 1 421 ? -10.067 1.649 28.659 1.00 98.81 421 GLN A CA 1
ATOM 2983 C C . GLN A 1 421 ? -10.552 2.131 27.290 1.00 98.81 421 GLN A C 1
ATOM 2985 O O . GLN A 1 421 ? -9.743 2.386 26.398 1.00 98.81 421 GLN A O 1
ATOM 2990 N N . LEU A 1 422 ? -11.868 2.299 27.147 1.00 98.75 422 LEU A N 1
ATOM 2991 C CA . LEU A 1 422 ? -12.512 2.898 25.982 1.00 98.75 422 LEU A CA 1
ATOM 2992 C C . LEU A 1 422 ? -13.373 4.091 26.412 1.00 98.75 422 LEU A C 1
ATOM 2994 O O . LEU A 1 422 ? -14.426 3.930 27.025 1.00 98.75 422 LEU A O 1
ATOM 2998 N N . ALA A 1 423 ? -12.933 5.290 26.060 1.00 98.06 423 ALA A N 1
ATOM 2999 C CA . ALA A 1 423 ? -13.634 6.540 26.297 1.00 98.06 423 ALA A CA 1
ATOM 3000 C C . ALA A 1 423 ? -14.226 7.101 24.998 1.00 98.06 423 ALA A C 1
ATOM 3002 O O . ALA A 1 423 ? -13.670 6.920 23.911 1.00 98.06 423 ALA A O 1
ATOM 3003 N N . PHE A 1 424 ? -15.322 7.845 25.124 1.00 97.62 424 PHE A N 1
ATOM 3004 C CA . PHE A 1 424 ? -15.935 8.579 24.025 1.00 97.62 424 PHE A CA 1
ATOM 3005 C C . PHE A 1 424 ? -15.930 10.088 24.265 1.00 97.62 424 PHE A C 1
ATOM 3007 O O . PHE A 1 424 ? -16.470 10.547 25.275 1.00 97.62 424 PHE A O 1
ATOM 3014 N N . SER A 1 425 ? -15.352 10.852 23.329 1.00 94.62 425 SER A N 1
ATOM 3015 C CA . SER A 1 425 ? -15.256 12.323 23.400 1.00 94.62 425 SER A CA 1
ATOM 3016 C C . SER A 1 425 ? -16.364 13.072 22.653 1.00 94.62 425 SER A C 1
ATOM 3018 O O . SER A 1 425 ? -16.508 14.278 22.840 1.00 94.62 425 SER A O 1
ATOM 3020 N N . GLY A 1 426 ? -17.172 12.388 21.839 1.00 89.69 426 GLY A N 1
ATOM 3021 C CA . GLY A 1 426 ? -18.307 12.997 21.147 1.00 89.69 426 GLY A CA 1
ATOM 3022 C C . GLY A 1 426 ? -19.359 13.528 22.117 1.00 89.69 426 GLY A C 1
ATOM 3023 O O . GLY A 1 426 ? -19.721 12.870 23.092 1.00 89.69 426 GLY A O 1
ATOM 3024 N N . ASN A 1 427 ? -19.874 14.726 21.840 1.00 85.19 427 ASN A N 1
ATOM 3025 C CA . ASN A 1 427 ? -20.774 15.460 22.738 1.00 85.19 427 ASN A CA 1
ATOM 3026 C C . ASN A 1 427 ? -22.274 15.265 22.441 1.00 85.19 427 ASN A C 1
ATOM 3028 O O . ASN A 1 427 ? -23.108 15.771 23.191 1.00 85.19 427 ASN A O 1
ATOM 3032 N N . ASN A 1 428 ? -22.626 14.548 21.368 1.00 88.38 428 ASN A N 1
ATOM 3033 C CA . ASN A 1 428 ? -24.014 14.275 20.993 1.00 88.38 428 ASN A CA 1
ATOM 3034 C C . ASN A 1 428 ? -24.292 12.774 20.876 1.00 88.38 428 ASN A C 1
ATOM 3036 O O . ASN A 1 428 ? -24.805 12.198 21.820 1.00 88.38 428 ASN A O 1
ATOM 3040 N N . ASP A 1 429 ? -23.940 12.122 19.767 1.00 92.94 429 ASP A N 1
ATOM 3041 C CA . ASP A 1 429 ? -24.066 10.666 19.624 1.00 92.94 429 ASP A CA 1
ATOM 3042 C C . ASP A 1 429 ? -22.693 10.017 19.799 1.00 92.94 429 ASP A C 1
ATOM 3044 O O . ASP A 1 429 ? -21.951 9.876 18.831 1.00 92.94 429 ASP A O 1
ATOM 3048 N N . ALA A 1 430 ? -22.348 9.620 21.021 1.00 94.69 430 ALA A N 1
ATOM 3049 C CA . ALA A 1 430 ? -21.093 8.914 21.272 1.00 94.69 430 ALA A CA 1
ATOM 3050 C C . ALA A 1 430 ? -21.109 7.516 20.635 1.00 94.69 430 ALA A C 1
ATOM 3052 O O . ALA A 1 430 ? -20.131 7.088 20.028 1.00 94.69 430 ALA A O 1
ATOM 3053 N N . VAL A 1 431 ? -22.234 6.803 20.743 1.00 97.25 431 VAL A N 1
ATOM 3054 C CA . VAL A 1 431 ? -22.368 5.444 20.206 1.00 97.25 431 VAL A CA 1
ATOM 3055 C C . VAL A 1 431 ? -23.723 5.259 19.538 1.00 97.25 431 VAL A C 1
ATOM 3057 O O . VAL A 1 431 ? -24.763 5.636 20.081 1.00 97.25 431 VAL A O 1
ATOM 3060 N N . CYS A 1 432 ? -23.714 4.651 18.355 1.00 96.44 432 CYS A N 1
ATOM 3061 C CA . CYS A 1 432 ? -24.906 4.202 17.648 1.00 96.44 432 CYS A CA 1
ATOM 3062 C C . CYS A 1 432 ? -24.777 2.721 17.296 1.00 96.44 432 CYS A C 1
ATOM 3064 O O . CYS A 1 432 ? -24.006 2.365 16.406 1.00 96.44 432 CYS A O 1
ATOM 3066 N N . LEU A 1 433 ? -25.571 1.881 17.959 1.00 96.88 433 LEU A N 1
ATOM 3067 C CA . LEU A 1 433 ? -25.715 0.462 17.639 1.00 96.88 433 LEU A CA 1
ATOM 3068 C C . LEU A 1 433 ? -26.940 0.273 16.740 1.00 96.88 433 LEU A C 1
ATOM 3070 O O . LEU A 1 433 ? -28.056 0.665 17.106 1.00 96.88 433 LEU A O 1
ATOM 3074 N N . ARG A 1 434 ? -26.742 -0.347 15.574 1.00 93.38 434 ARG A N 1
ATOM 3075 C CA . ARG A 1 434 ? -27.757 -0.559 14.533 1.00 93.38 434 ARG A CA 1
ATOM 3076 C C . ARG A 1 434 ? -28.397 0.709 13.994 1.00 93.38 434 ARG A C 1
ATOM 3078 O O . ARG A 1 434 ? -29.619 0.825 13.965 1.00 93.38 434 ARG A O 1
ATOM 3085 N N . ILE A 1 435 ? -27.603 1.658 13.506 1.00 92.00 435 ILE A N 1
ATOM 3086 C CA . ILE A 1 435 ? -28.142 2.869 12.856 1.00 92.00 435 ILE A CA 1
ATOM 3087 C C . ILE A 1 435 ? -28.791 2.596 11.481 1.00 92.00 435 ILE A C 1
ATOM 3089 O O . ILE A 1 435 ? -29.534 3.439 10.974 1.00 92.00 435 ILE A O 1
ATOM 3093 N N . GLN A 1 436 ? -28.556 1.407 10.910 1.00 91.38 436 GLN A N 1
ATOM 3094 C CA . GLN A 1 436 ? -29.227 0.853 9.726 1.00 91.38 436 GLN A CA 1
ATOM 3095 C C . GLN A 1 436 ? -29.933 -0.466 10.070 1.00 91.38 436 GLN A C 1
ATOM 3097 O O . GLN A 1 436 ? -29.587 -1.124 11.053 1.00 91.38 436 GLN A O 1
ATOM 3102 N N . GLY A 1 437 ? -30.946 -0.829 9.279 1.00 85.06 437 GLY A N 1
ATOM 3103 C CA . GLY A 1 437 ? -31.746 -2.036 9.503 1.00 85.06 437 GLY A CA 1
ATOM 3104 C C . GLY A 1 437 ? -30.951 -3.324 9.272 1.00 85.06 437 GLY A C 1
ATOM 3105 O O . GLY A 1 437 ? -30.303 -3.477 8.243 1.00 85.06 437 GLY A O 1
ATOM 3106 N N . SER A 1 438 ? -31.016 -4.248 10.230 1.00 88.06 438 SER A N 1
ATOM 3107 C CA . SER A 1 438 ? -30.412 -5.586 10.177 1.00 88.06 438 SER A CA 1
ATOM 3108 C C . SER A 1 438 ? -31.093 -6.489 11.208 1.00 88.06 438 SER A C 1
ATOM 3110 O O . SER A 1 438 ? -31.595 -5.998 12.221 1.00 88.06 438 SER A O 1
ATOM 3112 N N . THR A 1 439 ? -31.111 -7.801 10.969 1.00 88.19 439 THR A N 1
ATOM 3113 C CA . THR A 1 439 ? -31.623 -8.801 11.924 1.00 88.19 439 THR A CA 1
ATOM 3114 C C . THR A 1 439 ? -30.547 -9.342 12.861 1.00 88.19 439 THR A C 1
ATOM 3116 O O . THR A 1 439 ? -30.872 -10.001 13.846 1.00 88.19 439 THR A O 1
ATOM 3119 N N . VAL A 1 440 ? -29.272 -9.103 12.554 1.00 91.12 440 VAL A N 1
ATOM 3120 C CA . VAL A 1 440 ? -28.147 -9.510 13.402 1.00 91.12 440 VAL A CA 1
ATOM 3121 C C . VAL A 1 440 ? -28.022 -8.518 14.557 1.00 91.12 440 VAL A C 1
ATOM 3123 O O . VAL A 1 440 ? -28.374 -7.354 14.402 1.00 91.12 440 VAL A O 1
ATOM 3126 N N . GLU A 1 441 ? -27.558 -8.948 15.730 1.00 93.88 441 GLU A N 1
ATOM 3127 C CA . GLU A 1 441 ? -27.367 -8.055 16.879 1.00 93.88 441 GLU A CA 1
ATOM 3128 C C . GLU A 1 441 ? -26.025 -7.312 16.783 1.00 93.88 441 GLU A C 1
ATOM 3130 O O . GLU A 1 441 ? -25.021 -7.907 16.401 1.00 93.88 441 GLU A O 1
ATOM 3135 N N . ASP A 1 442 ? -26.000 -6.006 17.063 1.00 97.19 442 ASP A N 1
ATOM 3136 C CA . ASP A 1 442 ? -24.746 -5.301 17.381 1.00 97.19 442 ASP A CA 1
ATOM 3137 C C . ASP A 1 442 ? -24.503 -5.405 18.886 1.00 97.19 442 ASP A C 1
ATOM 3139 O O . ASP A 1 442 ? -25.420 -5.137 19.669 1.00 97.19 442 ASP A O 1
ATOM 3143 N N . ARG A 1 443 ? -23.282 -5.740 19.309 1.00 97.81 443 ARG A N 1
ATOM 3144 C CA . ARG A 1 443 ? -22.986 -5.911 20.737 1.00 97.81 443 ARG A CA 1
ATOM 3145 C C . ARG A 1 443 ? -21.730 -5.174 21.177 1.00 97.81 443 ARG A C 1
ATOM 3147 O O . ARG A 1 443 ? -20.681 -5.316 20.562 1.00 97.81 443 ARG A O 1
ATOM 3154 N N . VAL A 1 444 ? -21.833 -4.452 22.289 1.00 98.75 444 VAL A N 1
ATOM 3155 C CA . VAL A 1 444 ? -20.692 -3.929 23.050 1.00 98.75 444 VAL A CA 1
ATOM 3156 C C . VAL A 1 444 ? -20.602 -4.700 24.362 1.00 98.75 444 VAL A C 1
ATOM 3158 O O . VAL A 1 444 ? -21.580 -4.745 25.107 1.00 98.75 444 VAL A O 1
ATOM 3161 N N . THR A 1 445 ? -19.448 -5.292 24.652 1.00 98.81 445 THR A N 1
ATOM 3162 C CA . THR A 1 445 ? -19.180 -6.036 25.885 1.00 98.81 445 THR A CA 1
ATOM 3163 C C . THR A 1 445 ? -18.000 -5.413 26.627 1.00 98.81 445 THR A C 1
ATOM 3165 O O . THR A 1 445 ? -16.901 -5.325 26.086 1.00 98.81 445 THR A O 1
ATOM 3168 N N . VAL A 1 446 ? -18.221 -5.019 27.878 1.00 98.81 446 VAL A N 1
ATOM 3169 C CA . VAL A 1 446 ? -17.197 -4.533 28.808 1.00 98.81 446 VAL A CA 1
ATOM 3170 C C . VAL A 1 446 ? -16.946 -5.632 29.828 1.00 98.81 446 VAL A C 1
ATOM 3172 O O . VAL A 1 446 ? -17.815 -5.907 30.656 1.00 98.81 446 VAL A O 1
ATOM 3175 N N . ARG A 1 447 ? -15.797 -6.301 29.743 1.00 98.50 447 ARG A N 1
ATOM 3176 C CA . ARG A 1 447 ? -15.487 -7.447 30.607 1.00 98.50 447 ARG A CA 1
ATOM 3177 C C . ARG A 1 447 ? -14.782 -7.012 31.883 1.00 98.50 447 ARG A C 1
ATOM 3179 O O . ARG A 1 447 ? -14.515 -5.833 32.102 1.00 98.50 447 ARG A O 1
ATOM 3186 N N . THR A 1 448 ? -14.478 -7.985 32.734 1.00 96.56 448 THR A N 1
ATOM 3187 C CA . THR A 1 448 ? -13.760 -7.785 33.994 1.00 96.56 448 THR A CA 1
ATOM 3188 C C . THR A 1 448 ? -12.462 -7.005 33.779 1.00 96.56 448 THR A C 1
ATOM 3190 O O . THR A 1 448 ? -11.618 -7.405 32.984 1.00 96.56 448 THR A O 1
ATOM 3193 N N . GLY A 1 449 ? -12.307 -5.892 34.501 1.00 95.25 449 GLY A N 1
ATOM 3194 C CA . GLY A 1 449 ? -11.166 -4.974 34.370 1.00 95.25 449 GLY A CA 1
ATOM 3195 C C . GLY A 1 449 ? -11.318 -3.904 33.281 1.00 95.25 449 GLY A C 1
ATOM 3196 O O . GLY A 1 449 ? -10.634 -2.883 33.351 1.00 95.25 449 GLY A O 1
ATOM 3197 N N . GLY A 1 450 ? -12.248 -4.086 32.340 1.00 98.56 450 GLY A N 1
ATOM 3198 C CA . GLY A 1 450 ? -12.563 -3.115 31.300 1.00 98.56 450 GLY A CA 1
ATOM 3199 C C . GLY A 1 450 ? -13.318 -1.897 31.833 1.00 98.56 450 GLY A C 1
ATOM 3200 O O . GLY A 1 450 ? -14.162 -2.001 32.732 1.00 98.56 450 GLY A O 1
ATOM 3201 N N . VAL A 1 451 ? -13.030 -0.736 31.245 1.00 98.81 451 VAL A N 1
ATOM 3202 C CA . VAL A 1 451 ? -13.660 0.547 31.571 1.00 98.81 451 VAL A CA 1
ATOM 3203 C C . VAL A 1 451 ? -14.202 1.193 30.305 1.00 98.81 451 VAL A C 1
ATOM 3205 O O . VAL A 1 451 ? -13.467 1.419 29.345 1.00 98.81 451 VAL A O 1
ATOM 3208 N N . LEU A 1 452 ? -15.485 1.533 30.331 1.00 98.69 452 LEU A N 1
ATOM 3209 C CA . LEU A 1 452 ? -16.165 2.289 29.286 1.00 98.69 452 LEU A CA 1
ATOM 3210 C C . LEU A 1 452 ? -16.588 3.654 29.830 1.00 98.69 452 LEU A C 1
ATOM 3212 O O . LEU A 1 452 ? -17.202 3.723 30.894 1.00 98.69 452 LEU A O 1
ATOM 3216 N N . SER A 1 453 ? -16.321 4.739 29.109 1.00 97.69 453 SER A N 1
ATOM 3217 C CA . SER A 1 453 ? -16.801 6.063 29.515 1.00 97.69 453 SER A CA 1
ATOM 3218 C C . SER A 1 453 ? -17.332 6.896 28.354 1.00 97.69 453 SER A C 1
ATOM 3220 O O . SER A 1 453 ? -16.845 6.824 27.229 1.00 97.69 453 SER A O 1
ATOM 3222 N N . CYS A 1 454 ? -18.350 7.708 28.623 1.00 94.88 454 CYS A N 1
ATOM 3223 C CA . CYS A 1 454 ? -18.854 8.726 27.705 1.00 94.88 454 CYS A CA 1
ATOM 3224 C C . CYS A 1 454 ? -18.944 10.066 28.431 1.00 94.88 454 CYS A C 1
ATOM 3226 O O . CYS A 1 454 ? -19.199 10.106 29.637 1.00 94.88 454 CYS A O 1
ATOM 3228 N N . LEU A 1 455 ? -18.806 11.168 27.691 1.00 92.56 455 LEU A N 1
ATOM 3229 C CA . LEU A 1 455 ? -19.060 12.493 28.251 1.00 92.56 455 LEU A CA 1
ATOM 3230 C C . LEU A 1 455 ? -20.497 12.616 28.797 1.00 92.56 455 LEU A C 1
ATOM 3232 O O . LEU A 1 455 ? -21.436 12.060 28.212 1.00 92.56 455 LEU A O 1
ATOM 3236 N N . PRO A 1 456 ? -20.705 13.393 29.877 1.00 89.50 456 PRO A N 1
ATOM 3237 C CA . PRO A 1 456 ? -22.041 13.735 30.348 1.00 89.50 456 PRO A CA 1
ATOM 3238 C C . PRO A 1 456 ? -22.894 14.335 29.224 1.00 89.50 456 PRO A C 1
ATOM 3240 O O . PRO A 1 456 ? -22.439 15.191 28.469 1.00 89.50 456 PRO A O 1
ATOM 3243 N N . GLY A 1 457 ? -24.144 13.885 29.108 1.00 86.50 457 GLY A N 1
ATOM 3244 C CA . GLY A 1 457 ? -25.074 14.346 28.070 1.00 86.50 457 GLY A CA 1
ATOM 3245 C C . GLY A 1 457 ? -24.937 13.665 26.702 1.00 86.50 457 GLY A C 1
ATOM 3246 O O . GLY A 1 457 ? -25.906 13.702 25.947 1.00 86.50 457 GLY A O 1
ATOM 3247 N N . ALA A 1 458 ? -23.826 12.980 26.406 1.00 94.69 458 ALA A N 1
ATOM 3248 C CA . ALA A 1 458 ? -23.671 12.226 25.163 1.00 94.69 458 ALA A CA 1
ATOM 3249 C C . ALA A 1 458 ? -24.525 10.946 25.161 1.00 94.69 458 ALA A C 1
ATOM 3251 O O . ALA A 1 458 ? -24.635 10.252 26.173 1.00 94.69 458 ALA A O 1
ATOM 3252 N N . TRP A 1 459 ? -25.120 10.623 24.016 1.00 96.38 459 TRP A N 1
ATOM 3253 C CA . TRP A 1 459 ? -26.010 9.489 23.809 1.00 96.38 459 TRP A CA 1
ATOM 3254 C C . TRP A 1 459 ? -25.259 8.211 23.448 1.00 96.38 459 TRP A C 1
ATOM 3256 O O . TRP A 1 459 ? -24.500 8.150 22.478 1.00 96.38 459 TRP A O 1
ATOM 3266 N N . PHE A 1 460 ? -25.571 7.161 24.197 1.00 97.25 460 PHE A N 1
ATOM 3267 C CA . PHE A 1 460 ? -25.303 5.774 23.867 1.00 97.25 460 PHE A CA 1
ATOM 3268 C C . PHE A 1 460 ? -26.610 5.143 23.366 1.00 97.25 460 PHE A C 1
ATOM 3270 O O . PHE A 1 460 ? -27.497 4.788 24.149 1.00 97.25 460 PHE A O 1
ATOM 3277 N N . ASN A 1 461 ? -26.763 5.068 22.044 1.00 97.12 461 ASN A N 1
ATOM 3278 C CA . ASN A 1 461 ? -27.977 4.597 21.382 1.00 97.12 461 ASN A CA 1
ATOM 3279 C C . ASN A 1 461 ? -27.880 3.096 21.082 1.00 97.12 461 ASN A C 1
ATOM 3281 O O . ASN A 1 461 ? -26.991 2.657 20.350 1.00 97.12 461 ASN A O 1
ATOM 3285 N N . ILE A 1 462 ? -28.814 2.312 21.617 1.00 96.75 462 ILE A N 1
ATOM 3286 C CA . ILE A 1 462 ? -28.814 0.848 21.567 1.00 96.75 462 ILE A CA 1
ATOM 3287 C C . ILE A 1 462 ? -30.032 0.366 20.785 1.00 96.75 462 ILE A C 1
ATOM 3289 O O . ILE A 1 462 ? -31.171 0.597 21.192 1.00 96.75 462 ILE A O 1
ATOM 3293 N N . GLY A 1 463 ? -29.792 -0.349 19.686 1.00 94.62 463 GLY A N 1
ATOM 3294 C CA . GLY A 1 463 ? -30.855 -0.951 18.886 1.00 94.62 463 GLY A CA 1
ATOM 3295 C C . GLY A 1 463 ? -31.709 0.098 18.179 1.00 94.62 463 GLY A C 1
ATOM 3296 O O . GLY A 1 463 ? -32.923 0.157 18.382 1.00 94.62 463 GLY A O 1
ATOM 3297 N N . VAL A 1 464 ? -31.080 0.973 17.385 1.00 94.12 464 VAL A N 1
ATOM 3298 C CA . VAL A 1 464 ? -31.774 2.090 16.719 1.00 94.12 464 VAL A CA 1
ATOM 3299 C C . VAL A 1 464 ? -32.762 1.578 15.662 1.00 94.12 464 VAL A C 1
ATOM 3301 O O . VAL A 1 464 ? -33.957 1.828 15.785 1.00 94.12 464 VAL A O 1
ATOM 3304 N N . ARG A 1 465 ? -32.294 0.809 14.673 1.00 92.75 465 ARG A N 1
ATOM 3305 C CA . ARG A 1 465 ? -33.092 0.216 13.576 1.00 92.75 465 ARG A CA 1
ATOM 3306 C C . ARG A 1 465 ? -33.035 -1.316 13.521 1.00 92.75 465 ARG A C 1
ATOM 3308 O O . ARG A 1 465 ? -33.507 -1.923 12.568 1.00 92.75 465 ARG A O 1
ATOM 3315 N N . GLY A 1 466 ? -32.442 -1.947 14.527 1.00 91.44 466 GLY A N 1
ATOM 3316 C CA . GLY A 1 466 ? -32.258 -3.396 14.615 1.00 91.44 466 GLY A CA 1
ATOM 3317 C C . GLY A 1 466 ? -31.985 -3.822 16.057 1.00 91.44 466 GLY A C 1
ATOM 3318 O O . GLY A 1 466 ? -32.175 -3.010 16.966 1.00 91.44 466 GLY A O 1
ATOM 3319 N N . PRO A 1 467 ? -31.567 -5.072 16.296 1.00 94.12 467 PRO A N 1
ATOM 3320 C CA . PRO A 1 467 ? -31.234 -5.535 17.633 1.00 94.12 467 PRO A CA 1
ATOM 3321 C C . PRO A 1 467 ? -29.857 -5.029 18.083 1.00 94.12 467 PRO A C 1
ATOM 3323 O O . PRO A 1 467 ? -28.863 -5.167 17.371 1.00 94.12 467 PRO A O 1
ATOM 3326 N N . GLY A 1 468 ? -29.787 -4.445 19.278 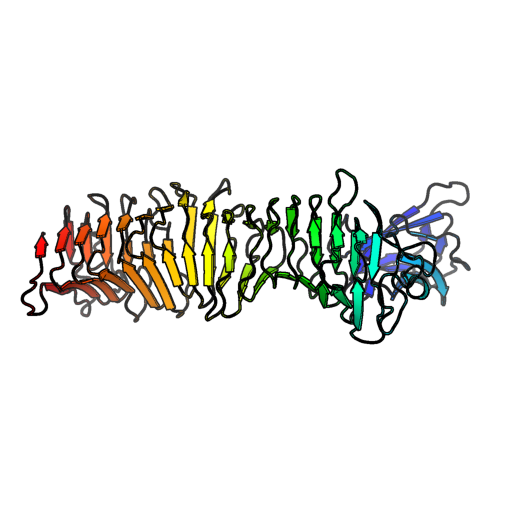1.00 96.31 468 GLY A N 1
ATOM 3327 C CA . GLY A 1 468 ? -28.535 -3.978 19.877 1.00 96.31 468 GLY A CA 1
ATOM 3328 C C . GLY A 1 468 ? -28.426 -4.342 21.354 1.00 96.31 468 GLY A C 1
ATOM 3329 O O . GLY A 1 468 ? -29.436 -4.362 22.064 1.00 96.31 468 GLY A O 1
ATOM 3330 N N . ALA A 1 469 ? -27.204 -4.594 21.822 1.00 97.75 469 ALA A N 1
ATOM 3331 C CA . ALA A 1 469 ? -26.928 -4.932 23.213 1.00 97.75 469 ALA A CA 1
ATOM 3332 C C . ALA A 1 469 ? -25.675 -4.239 23.771 1.00 97.75 469 ALA A C 1
ATOM 3334 O O . ALA A 1 469 ? -24.632 -4.178 23.120 1.00 97.75 469 ALA A O 1
ATOM 3335 N N . LEU A 1 470 ? -25.771 -3.790 25.022 1.00 98.50 470 LEU A N 1
ATOM 3336 C CA . LEU A 1 470 ? -24.639 -3.431 25.875 1.00 98.50 470 LEU A CA 1
ATOM 3337 C C . LEU A 1 470 ? -24.545 -4.448 27.017 1.00 98.50 470 LEU A C 1
ATOM 3339 O O . LEU A 1 470 ? -25.524 -4.660 27.727 1.00 98.50 470 LEU A O 1
ATOM 3343 N N . SER A 1 471 ? -23.386 -5.068 27.206 1.00 98.31 471 SER A N 1
ATOM 3344 C CA . SER A 1 471 ? -23.147 -6.060 28.260 1.00 98.31 471 SER A CA 1
ATOM 3345 C C . SER A 1 471 ? -21.980 -5.617 29.135 1.00 98.31 471 SER A C 1
ATOM 3347 O O . SER A 1 471 ? -20.879 -5.419 28.636 1.00 98.31 471 SER A O 1
ATOM 3349 N N . ILE A 1 472 ? -22.214 -5.448 30.431 1.00 98.25 472 ILE A N 1
ATOM 3350 C CA . ILE A 1 472 ? -21.198 -5.135 31.437 1.00 98.25 472 ILE A CA 1
ATOM 3351 C C . ILE A 1 472 ? -20.972 -6.402 32.267 1.00 98.25 472 ILE A C 1
ATOM 3353 O O . ILE A 1 472 ? -21.735 -6.697 33.182 1.00 98.25 472 ILE A O 1
ATOM 3357 N N . GLU A 1 473 ? -19.944 -7.166 31.912 1.00 96.75 473 GLU A N 1
ATOM 3358 C CA . GLU A 1 473 ? -19.630 -8.503 32.428 1.00 96.75 473 GLU A CA 1
ATOM 3359 C C . GLU A 1 473 ? -18.448 -8.416 33.414 1.00 96.75 473 GLU A C 1
ATOM 3361 O O . GLU A 1 473 ? -17.307 -8.765 33.103 1.00 96.75 473 GLU A O 1
ATOM 3366 N N . GLY A 1 474 ? -18.700 -7.860 34.602 1.00 95.62 474 GLY A N 1
ATOM 3367 C CA . GLY A 1 474 ? -17.675 -7.589 35.624 1.00 95.62 474 GLY A CA 1
ATOM 3368 C C . GLY A 1 474 ? -16.826 -6.332 35.387 1.00 95.62 474 GLY A C 1
ATOM 3369 O O . GLY A 1 474 ? -15.959 -6.018 36.201 1.00 95.62 474 GLY A O 1
ATOM 3370 N N . GLY A 1 475 ? -17.050 -5.615 34.283 1.00 97.75 475 GLY A N 1
ATOM 3371 C CA . GLY A 1 475 ? -16.416 -4.326 33.989 1.00 97.75 475 GLY A CA 1
ATOM 3372 C C . GLY A 1 475 ? -17.128 -3.126 34.621 1.00 97.75 475 GLY A C 1
ATOM 3373 O O . GLY A 1 475 ? -18.107 -3.272 35.355 1.00 97.75 475 GLY A O 1
ATOM 3374 N N . THR A 1 476 ? -16.653 -1.918 34.311 1.00 98.31 476 THR A N 1
ATOM 3375 C CA . THR A 1 476 ? -17.290 -0.658 34.735 1.00 98.31 476 THR A CA 1
ATOM 3376 C C . THR A 1 476 ? -17.623 0.215 33.531 1.00 98.31 476 THR A C 1
ATOM 3378 O O . THR A 1 476 ? -16.798 0.396 32.641 1.00 98.31 476 THR A O 1
ATOM 3381 N N . ALA A 1 477 ? -18.818 0.798 33.512 1.00 98.31 477 ALA A N 1
ATOM 3382 C CA . ALA A 1 477 ? -19.234 1.763 32.508 1.00 98.31 477 ALA A CA 1
ATOM 3383 C C . ALA A 1 477 ? -19.811 3.023 33.161 1.00 98.31 477 ALA A C 1
ATOM 3385 O O . ALA A 1 477 ? -20.709 2.923 33.993 1.00 98.31 477 ALA A O 1
ATOM 3386 N N . GLN A 1 478 ? -19.333 4.198 32.749 1.00 97.81 478 GLN A N 1
ATOM 3387 C CA . GLN A 1 478 ? -19.925 5.492 33.085 1.00 97.81 478 GLN A CA 1
ATOM 3388 C C . GLN A 1 478 ? -20.446 6.158 31.810 1.00 97.81 478 GLN A C 1
ATOM 3390 O O . GLN A 1 478 ? -19.668 6.593 30.965 1.00 97.81 478 GLN A O 1
ATOM 3395 N N . ILE A 1 479 ? -21.762 6.241 31.650 1.00 96.44 479 ILE A N 1
ATOM 3396 C CA . ILE A 1 479 ? -22.388 6.722 30.415 1.00 96.44 479 ILE A CA 1
ATOM 3397 C C . ILE A 1 479 ? -23.129 8.035 30.681 1.00 96.44 479 ILE A C 1
ATOM 3399 O O . ILE A 1 479 ? -23.717 8.234 31.744 1.00 96.44 479 ILE A O 1
ATOM 3403 N N . GLY A 1 480 ? -23.098 8.949 29.709 1.00 92.75 480 GLY A N 1
ATOM 3404 C CA . GLY A 1 480 ? -23.848 10.201 29.747 1.00 92.75 480 GLY A CA 1
ATOM 3405 C C . GLY A 1 480 ? -25.353 9.944 29.734 1.00 92.75 480 GLY A C 1
ATOM 3406 O O . GLY A 1 480 ? -26.012 10.018 30.761 1.00 92.75 480 GLY A O 1
ATOM 3407 N N . SER A 1 481 ? -25.910 9.629 28.571 1.00 95.69 481 SER A N 1
ATOM 3408 C CA . SER A 1 481 ? -27.317 9.254 28.415 1.00 95.69 481 SER A CA 1
ATOM 3409 C C . SER A 1 481 ? -27.440 7.939 27.656 1.00 95.69 481 SER A C 1
ATOM 3411 O O . SER A 1 481 ? -26.709 7.699 26.699 1.00 95.69 481 SER A O 1
ATOM 3413 N N . VAL A 1 482 ? -28.386 7.093 28.049 1.00 96.31 482 VAL A N 1
ATOM 3414 C CA . VAL A 1 482 ? -28.681 5.818 27.386 1.00 96.31 482 VAL A CA 1
ATOM 3415 C C . VAL A 1 482 ? -30.028 5.915 26.689 1.00 96.31 482 VAL A C 1
ATOM 3417 O O . VAL A 1 482 ? -31.017 6.344 27.282 1.00 96.31 482 VAL A O 1
ATOM 3420 N N . SER A 1 483 ? -30.088 5.475 25.436 1.00 95.25 483 SER A N 1
ATOM 3421 C CA . SER A 1 483 ? -31.346 5.292 24.717 1.00 95.25 483 SER A CA 1
ATOM 3422 C C . SER A 1 483 ? -31.466 3.853 24.232 1.00 95.25 483 SER A C 1
ATOM 3424 O O . SER A 1 483 ? -30.652 3.396 23.435 1.00 95.25 483 SER A O 1
ATOM 3426 N N . LEU A 1 484 ? -32.514 3.150 24.663 1.00 94.69 484 LEU A N 1
ATOM 3427 C CA . LEU A 1 484 ? -32.942 1.892 24.050 1.00 94.69 484 LEU A CA 1
ATOM 3428 C C . LEU A 1 484 ? -33.839 2.241 22.855 1.00 94.69 484 LEU A C 1
ATOM 3430 O O . LEU A 1 484 ? -35.061 2.340 22.981 1.00 94.69 484 LEU A O 1
ATOM 3434 N N . GLY A 1 485 ? -33.202 2.518 21.719 1.00 93.25 485 GLY A N 1
ATOM 3435 C CA . GLY A 1 485 ? -33.747 3.252 20.577 1.00 93.25 485 GLY A CA 1
ATOM 3436 C C . GLY A 1 485 ? -32.811 4.390 20.184 1.00 93.25 485 GLY A C 1
ATOM 3437 O O . GLY A 1 485 ? -31.596 4.256 20.314 1.00 93.25 485 GLY A O 1
ATOM 3438 N N . TYR A 1 486 ? -33.354 5.533 19.765 1.00 93.44 486 TYR A N 1
ATOM 3439 C CA . TYR A 1 486 ? -32.551 6.678 19.321 1.00 93.44 486 TYR A CA 1
ATOM 3440 C C . TYR A 1 486 ? -32.901 7.985 20.044 1.00 93.44 486 TYR A C 1
ATOM 3442 O O . TYR A 1 486 ? -33.990 8.536 19.865 1.00 93.44 486 TYR A O 1
ATOM 3450 N N . GLN A 1 487 ? -31.942 8.494 20.825 1.00 92.50 487 GLN A N 1
ATOM 3451 C CA . GLN A 1 487 ? -32.021 9.746 21.584 1.00 92.50 487 GLN A CA 1
ATOM 3452 C C . GLN A 1 487 ? -33.355 9.861 22.345 1.00 92.50 487 GLN A C 1
ATOM 3454 O O . GLN A 1 487 ? -33.758 8.900 22.978 1.00 92.50 487 GLN A O 1
ATOM 3459 N N . GLN A 1 488 ? -34.059 10.998 22.291 1.00 89.19 488 GLN A N 1
ATOM 3460 C CA . GLN A 1 488 ? -35.441 11.160 22.789 1.00 89.19 488 GLN A CA 1
ATOM 3461 C C . GLN A 1 488 ? -36.432 11.372 21.641 1.00 89.19 488 GLN A C 1
ATOM 3463 O O . GLN A 1 488 ? -37.416 12.101 21.776 1.00 89.19 488 GLN A O 1
ATOM 3468 N N . ARG A 1 489 ? -36.129 10.815 20.467 1.00 85.81 489 ARG A N 1
ATOM 3469 C CA . ARG A 1 489 ? -36.908 11.108 19.271 1.00 85.81 489 ARG A CA 1
ATOM 3470 C C . ARG A 1 489 ? -38.200 10.290 19.227 1.00 85.81 489 ARG A C 1
ATOM 3472 O O . ARG A 1 489 ? -38.173 9.114 19.578 1.00 85.81 489 ARG A O 1
ATOM 3479 N N . PRO A 1 490 ? -39.322 10.879 18.781 1.00 76.00 490 PRO A N 1
ATOM 3480 C CA . PRO A 1 490 ? -40.593 10.169 18.654 1.00 76.00 490 PRO A CA 1
ATOM 3481 C C . PRO A 1 490 ? -40.751 9.458 17.301 1.00 76.00 490 PRO A C 1
ATOM 3483 O O . PRO A 1 490 ? -41.755 8.780 17.086 1.00 76.00 490 PRO A O 1
ATOM 3486 N N . GLU A 1 491 ? -39.818 9.654 16.359 1.00 82.94 491 GLU A N 1
ATOM 3487 C CA . GLU A 1 491 ? -39.952 9.113 15.006 1.00 82.94 491 GLU A CA 1
ATOM 3488 C C . GLU A 1 491 ? -39.832 7.584 14.963 1.00 82.94 491 GLU A C 1
ATOM 3490 O O . GLU A 1 491 ? -39.232 6.943 15.826 1.00 82.94 491 GLU A O 1
ATOM 3495 N N . TYR A 1 492 ? -40.392 6.996 13.905 1.00 84.19 492 TYR A N 1
ATOM 3496 C CA . TYR A 1 492 ? -40.297 5.566 13.647 1.00 84.19 492 TYR A CA 1
ATOM 3497 C C . TYR A 1 492 ? -38.930 5.203 13.053 1.00 84.19 492 TYR A C 1
ATOM 3499 O O . TYR A 1 492 ? -38.574 5.649 11.957 1.00 84.19 492 TYR A O 1
ATOM 3507 N N . TYR A 1 493 ? -38.186 4.351 13.760 1.00 85.69 493 TYR A N 1
ATOM 3508 C CA . TYR A 1 493 ? -36.883 3.847 13.321 1.00 85.69 493 TYR A CA 1
ATOM 3509 C C . TYR A 1 493 ? -36.907 2.369 12.913 1.00 85.69 493 TYR A C 1
ATOM 3511 O O . TYR A 1 493 ? -36.014 1.952 12.170 1.00 85.69 493 TYR A O 1
ATOM 3519 N N . GLY A 1 494 ? -37.937 1.612 13.314 1.00 83.94 494 GLY A N 1
ATOM 3520 C CA . GLY A 1 494 ? -38.118 0.206 12.949 1.00 83.94 494 GLY A CA 1
ATOM 3521 C C . GLY A 1 494 ? -37.224 -0.753 13.735 1.00 83.94 494 GLY A C 1
ATOM 3522 O O . GLY A 1 494 ? -36.910 -1.831 13.241 1.00 83.94 494 GLY A O 1
ATOM 3523 N N . GLY A 1 495 ? -36.766 -0.367 14.932 1.00 84.19 495 GLY A N 1
ATOM 3524 C CA . GLY A 1 495 ? -35.852 -1.198 15.719 1.00 84.19 495 GLY A CA 1
ATOM 3525 C C . GLY A 1 495 ? -36.526 -2.395 16.392 1.00 84.19 495 GLY A C 1
ATOM 3526 O O . GLY A 1 495 ? -37.698 -2.345 16.753 1.00 84.19 495 GLY A O 1
ATOM 3527 N N . ALA A 1 496 ? -35.774 -3.481 16.587 1.00 89.00 496 ALA A N 1
ATOM 3528 C CA . ALA A 1 496 ? -36.285 -4.706 17.209 1.00 89.00 496 ALA A CA 1
ATOM 3529 C C . ALA A 1 496 ? -36.187 -4.664 18.742 1.00 89.00 496 ALA A C 1
ATOM 3531 O O . ALA A 1 496 ? -37.164 -4.906 19.443 1.00 89.00 496 ALA A O 1
ATOM 3532 N N . TYR A 1 497 ? -35.009 -4.352 19.283 1.00 92.62 497 TYR A N 1
ATOM 3533 C CA . TYR A 1 497 ? -34.808 -4.194 20.721 1.00 92.62 497 TYR A CA 1
ATOM 3534 C C . TYR A 1 497 ? -33.491 -3.481 21.024 1.00 92.62 497 TYR A C 1
ATOM 3536 O O . TYR A 1 497 ? -32.500 -3.659 20.317 1.00 92.62 497 TYR A O 1
ATOM 3544 N N . GLY A 1 498 ? -33.466 -2.739 22.129 1.00 95.12 498 GLY A N 1
ATOM 3545 C CA . GLY A 1 498 ? -32.244 -2.405 22.850 1.00 95.12 498 GLY A CA 1
ATOM 3546 C C . GLY A 1 498 ? -32.176 -3.192 24.157 1.00 95.12 498 GLY A C 1
ATOM 3547 O O . GLY A 1 498 ? -33.153 -3.226 24.912 1.00 95.12 498 GLY A O 1
ATOM 3548 N N . ARG A 1 499 ? -31.038 -3.837 24.425 1.00 96.56 499 ARG A N 1
ATOM 3549 C CA . ARG A 1 499 ? -30.810 -4.606 25.654 1.00 96.56 499 ARG A CA 1
ATOM 3550 C C . ARG A 1 499 ? -29.593 -4.122 26.422 1.00 96.56 499 ARG A C 1
ATOM 3552 O O . ARG A 1 499 ? -28.571 -3.784 25.830 1.00 96.56 499 ARG A O 1
ATOM 3559 N N . VAL A 1 500 ? -29.701 -4.144 27.744 1.00 97.81 500 VAL A N 1
ATOM 3560 C CA . VAL A 1 500 ? -28.572 -3.927 28.651 1.00 97.81 500 VAL A CA 1
ATOM 3561 C C . VAL A 1 500 ? -28.468 -5.108 29.601 1.00 97.81 500 VAL A C 1
ATOM 3563 O O . VAL A 1 500 ? -29.466 -5.506 30.198 1.00 97.81 500 VAL A O 1
ATOM 3566 N N . PHE A 1 501 ? -27.265 -5.646 29.753 1.00 97.31 501 PHE A N 1
ATOM 3567 C CA . PHE A 1 501 ? -26.934 -6.686 30.719 1.00 97.31 501 PHE A CA 1
ATOM 3568 C C . PHE A 1 501 ? -25.867 -6.150 31.669 1.00 97.31 501 PHE A C 1
ATOM 3570 O O . PHE A 1 501 ? -24.866 -5.604 31.215 1.00 97.31 501 PHE A O 1
ATOM 3577 N N . VAL A 1 502 ? -26.065 -6.306 32.973 1.00 97.19 502 VAL A N 1
ATOM 3578 C CA . VAL A 1 502 ? -25.055 -6.013 33.996 1.00 97.19 502 VAL A CA 1
ATOM 3579 C C . VAL A 1 502 ? -24.911 -7.259 34.858 1.00 97.19 502 VAL A C 1
ATOM 3581 O O . VAL A 1 502 ? -25.847 -7.626 35.565 1.00 97.19 502 VAL A O 1
ATOM 3584 N N . THR A 1 503 ? -23.776 -7.942 34.765 1.00 96.19 503 THR A N 1
ATOM 3585 C CA . THR A 1 503 ? -23.547 -9.279 35.337 1.00 96.19 503 THR A CA 1
ATOM 3586 C C . THR A 1 503 ? -22.132 -9.398 35.907 1.00 96.19 503 THR A C 1
ATOM 3588 O O . THR A 1 503 ? -21.315 -8.490 35.746 1.00 96.19 503 THR A O 1
ATOM 3591 N N . GLY A 1 504 ? -21.832 -10.498 36.609 1.00 92.62 504 GLY A N 1
ATOM 3592 C CA . GLY A 1 504 ? -20.470 -10.810 37.064 1.00 92.62 504 GLY A CA 1
ATOM 3593 C C . GLY A 1 504 ? -19.798 -9.757 37.958 1.00 92.62 504 GLY A C 1
ATOM 3594 O O . GLY A 1 504 ? -18.585 -9.595 37.883 1.00 92.62 504 GLY A O 1
ATOM 3595 N N . GLY A 1 505 ? -20.554 -9.010 38.769 1.00 93.06 505 GLY A N 1
ATOM 3596 C CA . GLY A 1 505 ? -20.033 -7.900 39.582 1.00 93.06 505 GLY A CA 1
ATOM 3597 C C . GLY A 1 505 ? -19.880 -6.575 38.829 1.00 93.06 505 GLY A C 1
ATOM 3598 O O . GLY A 1 505 ? -19.306 -5.631 39.365 1.00 93.06 505 GLY A O 1
ATOM 3599 N N . GLY A 1 506 ? -20.385 -6.491 37.596 1.00 96.44 506 GLY A N 1
ATOM 3600 C CA . GLY A 1 506 ? -20.287 -5.305 36.754 1.00 96.44 506 GLY A CA 1
ATOM 3601 C C . GLY A 1 506 ? -21.036 -4.093 37.311 1.00 96.44 506 GLY A C 1
ATOM 3602 O O . GLY A 1 506 ? -22.019 -4.221 38.051 1.00 96.44 506 GLY A O 1
ATOM 3603 N N . MET A 1 507 ? -20.587 -2.903 36.913 1.00 97.06 507 MET A N 1
ATOM 3604 C CA . MET A 1 507 ? -21.196 -1.632 37.296 1.00 97.06 507 MET A CA 1
ATOM 3605 C C . MET A 1 507 ? -21.498 -0.769 36.070 1.00 97.06 507 MET A C 1
ATOM 3607 O O . MET A 1 507 ? -20.599 -0.443 35.300 1.00 97.06 507 MET A O 1
ATOM 3611 N N . LEU A 1 508 ? -22.754 -0.349 35.929 1.00 97.69 508 LEU A N 1
ATOM 3612 C CA . LEU A 1 508 ? -23.181 0.674 34.976 1.00 97.69 508 LEU A CA 1
ATOM 3613 C C . LEU A 1 508 ? -23.701 1.895 35.740 1.00 97.69 508 LEU A C 1
ATOM 3615 O O . LEU A 1 508 ? -24.669 1.790 36.493 1.00 97.69 508 LEU A O 1
ATOM 3619 N N . ASP A 1 509 ? -23.063 3.042 35.533 1.00 97.19 509 ASP A N 1
ATOM 3620 C CA . ASP A 1 509 ? -23.446 4.339 36.088 1.00 97.19 509 ASP A CA 1
ATOM 3621 C C . ASP A 1 509 ? -23.886 5.270 34.955 1.00 97.19 509 ASP A C 1
ATOM 3623 O O . ASP A 1 509 ? -23.079 5.648 34.102 1.00 97.19 509 ASP A O 1
ATOM 3627 N N . VAL A 1 510 ? -25.176 5.604 34.901 1.00 96.06 510 VAL A N 1
ATOM 3628 C CA . VAL A 1 510 ? -25.703 6.557 33.920 1.00 96.06 510 VAL A CA 1
ATOM 3629 C C . VAL A 1 510 ? -25.887 7.903 34.597 1.00 96.06 510 VAL A C 1
ATOM 3631 O O . VAL A 1 510 ? -26.716 8.071 35.478 1.00 96.06 510 VAL A O 1
ATOM 3634 N N . THR A 1 511 ? -25.098 8.878 34.163 1.00 92.69 511 THR A N 1
ATOM 3635 C CA . THR A 1 511 ? -24.989 10.191 34.822 1.00 92.69 511 THR A CA 1
ATOM 3636 C C . THR A 1 511 ? -26.032 11.209 34.357 1.00 92.69 511 THR A C 1
ATOM 3638 O O . THR A 1 511 ? -26.167 12.279 34.950 1.00 92.69 511 THR A O 1
ATOM 3641 N N . GLY A 1 512 ? -26.735 10.911 33.266 1.00 91.38 512 GLY A N 1
ATOM 3642 C CA . GLY A 1 512 ? -27.671 11.803 32.595 1.00 91.38 512 GLY A CA 1
ATOM 3643 C C . GLY A 1 512 ? -29.058 11.190 32.467 1.00 91.38 512 GLY A C 1
ATOM 3644 O O . GLY A 1 512 ? -29.816 11.155 33.429 1.00 91.38 512 GLY A O 1
ATOM 3645 N N . ARG A 1 513 ? -29.457 10.815 31.246 1.00 91.25 513 ARG A N 1
ATOM 3646 C CA . ARG A 1 513 ? -30.848 10.433 30.950 1.00 91.25 513 ARG A CA 1
ATOM 3647 C C . ARG A 1 513 ? -30.965 8.990 30.496 1.00 91.25 513 ARG A C 1
ATOM 3649 O O . ARG A 1 513 ? -30.111 8.488 29.774 1.00 91.25 513 ARG A O 1
ATOM 3656 N N . TRP A 1 514 ? -32.109 8.392 30.805 1.00 93.00 514 TRP A N 1
ATOM 3657 C CA . TRP A 1 514 ? -32.592 7.180 30.155 1.00 93.00 514 TRP A CA 1
ATOM 3658 C C . TRP A 1 514 ? -33.734 7.510 29.200 1.00 93.00 514 TRP A C 1
ATOM 3660 O O . TRP A 1 514 ? -34.678 8.210 29.565 1.00 93.00 514 TRP A O 1
ATOM 3670 N N . ASN A 1 515 ? -33.665 6.974 27.986 1.00 91.56 515 ASN A N 1
ATOM 3671 C CA . ASN A 1 515 ? -34.790 6.916 27.068 1.00 91.56 515 ASN A CA 1
ATOM 3672 C C . ASN A 1 515 ? -35.163 5.463 26.772 1.00 91.56 515 ASN A C 1
ATOM 3674 O O . ASN A 1 515 ? -34.330 4.651 26.366 1.00 91.56 515 ASN A O 1
ATOM 3678 N N . TRP A 1 516 ? -36.446 5.168 26.937 1.00 89.69 516 TRP A N 1
ATOM 3679 C CA . TRP A 1 516 ? -37.056 3.904 26.563 1.00 89.69 516 TRP A CA 1
ATOM 3680 C C . TRP A 1 516 ? -37.989 4.169 25.393 1.00 89.69 516 TRP A C 1
ATOM 3682 O O . TRP A 1 516 ? -39.122 4.607 25.579 1.00 89.69 516 TRP A O 1
ATOM 3692 N N . MET A 1 517 ? -37.504 3.934 24.175 1.00 86.44 517 MET A N 1
ATOM 3693 C CA . MET A 1 517 ? -38.303 4.198 22.987 1.00 86.44 517 MET A CA 1
ATOM 3694 C C . MET A 1 517 ? -39.442 3.178 22.884 1.00 86.44 517 MET A C 1
ATOM 3696 O O . MET A 1 517 ? -39.201 1.989 22.672 1.00 86.44 517 MET A O 1
ATOM 3700 N N . GLY A 1 518 ? -40.679 3.655 23.016 1.00 72.25 518 GLY A N 1
ATOM 3701 C CA . GLY A 1 518 ? -41.871 2.980 22.513 1.00 72.25 518 GLY A CA 1
ATOM 3702 C C . GLY A 1 518 ? -42.217 3.584 21.157 1.00 72.25 518 GLY A C 1
ATOM 3703 O O . GLY A 1 518 ? -42.604 4.747 21.087 1.00 72.25 518 GLY A O 1
ATOM 3704 N N . GLU A 1 519 ? -42.023 2.844 20.069 1.00 67.25 519 GLU A N 1
ATOM 3705 C CA . GLU A 1 519 ? -42.355 3.349 18.733 1.00 67.25 519 GLU A CA 1
ATOM 3706 C C . GLU A 1 519 ? -43.864 3.177 18.504 1.00 67.25 519 GLU A C 1
ATOM 3708 O O . GLU A 1 519 ? -44.389 2.070 18.617 1.00 67.25 519 GLU A O 1
ATOM 3713 N N . SER A 1 520 ? -44.564 4.259 18.152 1.00 59.66 520 SER A N 1
ATOM 3714 C CA . SER A 1 520 ? -46.033 4.300 18.016 1.00 59.66 520 SER A CA 1
ATOM 3715 C C . SER A 1 520 ? -46.625 3.275 17.036 1.00 59.66 520 SER A C 1
ATOM 3717 O O . SER A 1 520 ? -47.804 2.954 17.145 1.00 59.66 520 SER A O 1
ATOM 3719 N N . ASN A 1 521 ? -45.808 2.724 16.128 1.00 56.66 521 ASN A N 1
ATOM 3720 C CA . ASN A 1 521 ? -46.201 1.758 15.096 1.00 56.66 521 ASN A CA 1
ATOM 3721 C C . ASN A 1 521 ? -45.368 0.459 15.101 1.00 56.66 521 ASN A C 1
ATOM 3723 O O . ASN A 1 521 ? -45.433 -0.310 14.142 1.00 56.66 521 ASN A O 1
ATOM 3727 N N . ASN A 1 522 ? -44.576 0.192 16.145 1.00 64.06 522 ASN A N 1
ATOM 3728 C CA . ASN A 1 522 ? -43.807 -1.050 16.260 1.00 64.06 522 ASN A CA 1
ATOM 3729 C C . ASN A 1 522 ? -44.297 -1.877 17.449 1.00 64.06 522 ASN A C 1
ATOM 3731 O O . ASN A 1 522 ? -43.719 -1.839 18.533 1.00 64.06 522 ASN A O 1
ATOM 3735 N N . LEU A 1 523 ? -45.355 -2.662 17.232 1.00 62.97 523 LEU A N 1
ATOM 3736 C CA . LEU A 1 523 ? -45.883 -3.578 18.251 1.00 62.97 523 LEU A CA 1
ATOM 3737 C C . LEU A 1 523 ? -44.867 -4.662 18.678 1.00 62.97 523 LEU A C 1
ATOM 3739 O O . LEU A 1 523 ? -45.129 -5.386 19.633 1.00 62.97 523 LEU A O 1
ATOM 3743 N N . GLY A 1 524 ? -43.728 -4.789 17.981 1.00 76.38 524 GLY A N 1
ATOM 3744 C CA . GLY A 1 524 ? -42.702 -5.798 18.233 1.00 76.38 524 GLY A CA 1
ATOM 3745 C C . GLY A 1 524 ? -41.469 -5.324 19.009 1.00 76.38 524 GLY A C 1
ATOM 3746 O O . GLY A 1 524 ? -40.668 -6.180 19.386 1.00 76.38 524 GLY A O 1
ATOM 3747 N N . ARG A 1 525 ? -41.276 -4.014 19.262 1.00 87.75 525 ARG A N 1
ATOM 3748 C CA . ARG A 1 525 ? -40.074 -3.551 19.982 1.00 87.75 525 ARG A CA 1
ATOM 3749 C C . ARG A 1 525 ? -40.154 -3.923 21.463 1.00 87.75 525 ARG A C 1
ATOM 3751 O O . ARG A 1 525 ? -41.016 -3.422 22.180 1.00 87.75 525 ARG A O 1
ATOM 3758 N N . VAL A 1 526 ? -39.198 -4.721 21.944 1.00 88.88 526 VAL A N 1
ATOM 3759 C CA . VAL A 1 526 ? -39.101 -5.103 23.366 1.00 88.88 526 VAL A CA 1
ATOM 3760 C C . VAL A 1 526 ? -37.729 -4.744 23.917 1.00 88.88 526 VAL A C 1
ATOM 3762 O O . VAL A 1 526 ? -36.760 -5.483 23.767 1.00 88.88 526 VAL A O 1
ATOM 3765 N N . ASN A 1 527 ? -37.654 -3.597 24.582 1.00 92.56 527 ASN A N 1
ATOM 3766 C CA . ASN A 1 527 ? -36.453 -3.170 25.289 1.00 92.56 527 ASN A CA 1
ATOM 3767 C C . ASN A 1 527 ? -36.339 -3.897 26.638 1.00 92.56 527 ASN A C 1
ATOM 3769 O O . ASN A 1 527 ? -37.350 -4.218 27.267 1.00 92.56 527 ASN A O 1
ATOM 3773 N N . SER A 1 528 ? -35.121 -4.189 27.096 1.00 94.06 528 SER A N 1
ATOM 3774 C CA . SER A 1 528 ? -34.924 -4.909 28.363 1.00 94.06 528 SER A CA 1
ATOM 3775 C C . SER A 1 528 ? -33.622 -4.523 29.050 1.00 94.06 528 SER A C 1
ATOM 3777 O O . SER A 1 528 ? -32.608 -4.285 28.397 1.00 94.06 528 SER A O 1
ATOM 3779 N N . VAL A 1 529 ? -33.646 -4.514 30.379 1.00 95.56 529 VAL A N 1
ATOM 3780 C CA . VAL A 1 529 ? -32.460 -4.343 31.219 1.00 95.56 529 VAL A CA 1
ATOM 3781 C C . VAL A 1 529 ? -32.414 -5.505 32.203 1.00 95.56 529 VAL A C 1
ATOM 3783 O O . VAL A 1 529 ? -33.401 -5.777 32.884 1.00 95.56 529 VAL A O 1
ATOM 3786 N N . PHE A 1 530 ? -31.276 -6.187 32.258 1.00 94.50 530 PHE A N 1
ATOM 3787 C CA . PHE A 1 530 ? -31.014 -7.316 33.143 1.00 94.50 530 PHE A CA 1
ATOM 3788 C C . PHE A 1 530 ? -29.902 -6.925 34.112 1.00 94.50 530 PHE A C 1
ATOM 3790 O O . PHE A 1 530 ? -28.815 -6.540 33.680 1.00 94.50 530 PHE A O 1
ATOM 3797 N N . VAL A 1 531 ? -30.180 -7.009 35.412 1.00 92.44 531 VAL A N 1
ATOM 3798 C CA . VAL A 1 531 ? -29.215 -6.698 36.471 1.00 92.44 531 VAL A CA 1
ATOM 3799 C C . VAL A 1 531 ? -29.046 -7.932 37.341 1.00 92.44 531 VAL A C 1
ATOM 3801 O O . VAL A 1 531 ? -29.990 -8.384 37.987 1.00 92.44 531 VAL A O 1
ATOM 3804 N N . GLY A 1 532 ? -27.830 -8.462 37.341 1.00 87.75 532 GLY A N 1
ATOM 3805 C CA . GLY A 1 532 ? -27.470 -9.715 37.977 1.00 87.75 532 GLY A CA 1
ATOM 3806 C C . GLY A 1 532 ? -27.717 -10.925 37.077 1.00 87.75 532 GLY A C 1
ATOM 3807 O O . GLY A 1 532 ? -28.479 -10.898 36.114 1.00 87.75 532 GLY A O 1
ATOM 3808 N N . ASP A 1 533 ? -27.043 -12.008 37.429 1.00 82.00 533 ASP A N 1
ATOM 3809 C CA . ASP A 1 533 ? -27.089 -13.325 36.788 1.00 82.00 533 ASP A CA 1
ATOM 3810 C C . ASP A 1 533 ? -27.349 -14.442 37.819 1.00 82.00 533 ASP A C 1
ATOM 3812 O O . ASP A 1 533 ? -27.193 -15.626 37.530 1.00 82.00 533 ASP A O 1
ATOM 3816 N N . GLY A 1 534 ? -27.736 -14.063 39.044 1.00 72.94 534 GLY A N 1
ATOM 3817 C CA . GLY A 1 534 ? -27.870 -14.974 40.180 1.00 72.94 534 GLY A CA 1
ATOM 3818 C C . GLY A 1 534 ? -26.541 -15.336 40.853 1.00 72.94 534 GLY A C 1
ATOM 3819 O O . GLY A 1 534 ? -26.547 -16.141 41.784 1.00 72.94 534 GLY A O 1
ATOM 3820 N N . SER A 1 535 ? -25.411 -14.757 40.425 1.00 73.75 535 SER A N 1
ATOM 3821 C CA . SER A 1 535 ? -24.111 -14.985 41.061 1.00 73.75 535 SER A CA 1
ATOM 3822 C C . SER A 1 535 ? -23.922 -14.161 42.349 1.00 73.75 535 SER A C 1
ATOM 3824 O O . SER A 1 535 ? -24.503 -13.080 42.498 1.00 73.75 535 SER A O 1
ATOM 3826 N N . PRO A 1 536 ? -23.054 -14.615 43.280 1.00 69.81 536 PRO A N 1
ATOM 3827 C CA . PRO A 1 536 ? -22.722 -13.865 44.495 1.00 69.81 536 PRO A CA 1
ATOM 3828 C C . PRO A 1 536 ? -22.001 -12.537 44.235 1.00 69.81 536 PRO A C 1
ATOM 3830 O O . PRO A 1 536 ? -21.985 -11.682 45.114 1.00 69.81 536 PRO A O 1
ATOM 3833 N N . ALA A 1 537 ? -21.390 -12.368 43.054 1.00 75.00 537 ALA A N 1
ATOM 3834 C CA . ALA A 1 537 ? -20.670 -11.150 42.685 1.00 75.00 537 ALA A CA 1
ATOM 3835 C C . ALA A 1 537 ? -21.606 -9.933 42.565 1.00 75.00 537 ALA A C 1
ATOM 3837 O O . ALA A 1 537 ? -21.154 -8.794 42.673 1.00 75.00 537 ALA A O 1
ATOM 3838 N N . GLY A 1 538 ? -22.912 -10.169 42.386 1.00 83.44 538 GLY A N 1
ATOM 3839 C CA . GLY A 1 538 ? -23.913 -9.121 42.240 1.00 83.44 538 GLY A CA 1
ATOM 3840 C C . GLY A 1 538 ? -23.778 -8.351 40.924 1.00 83.44 538 GLY A C 1
ATOM 3841 O O . GLY A 1 538 ? -23.100 -8.774 39.990 1.00 83.44 538 GLY A O 1
ATOM 3842 N N . ALA A 1 539 ? -24.473 -7.223 40.836 1.00 90.00 539 ALA A N 1
ATOM 3843 C CA . ALA A 1 539 ? -24.399 -6.274 39.730 1.00 90.00 539 ALA A CA 1
ATOM 3844 C C . ALA A 1 539 ? -24.946 -4.926 40.209 1.00 90.00 539 ALA A C 1
ATOM 3846 O O . ALA A 1 539 ? -25.877 -4.894 41.016 1.00 90.00 539 ALA A O 1
ATOM 3847 N N . THR A 1 540 ? -24.388 -3.821 39.714 1.00 91.81 540 THR A N 1
ATOM 3848 C CA . THR A 1 540 ? -24.830 -2.472 40.093 1.00 91.81 540 THR A CA 1
ATOM 3849 C C . THR A 1 540 ? -25.271 -1.681 38.871 1.00 91.81 540 THR A C 1
ATOM 3851 O O . THR A 1 540 ? -24.491 -1.460 37.950 1.00 91.81 540 THR A O 1
ATOM 3854 N N . LEU A 1 541 ? -26.509 -1.194 38.902 1.00 92.56 541 LEU A N 1
ATOM 3855 C CA . LEU A 1 541 ? -27.031 -0.215 37.957 1.00 92.56 541 LEU A CA 1
ATOM 3856 C C . LEU A 1 541 ? -27.403 1.057 38.723 1.00 92.56 541 LEU A C 1
ATOM 3858 O O . LEU A 1 541 ? -28.247 1.002 39.617 1.00 92.56 541 LEU A O 1
ATOM 3862 N N . ARG A 1 542 ? -26.777 2.185 38.380 1.00 91.00 542 ARG A N 1
ATOM 3863 C CA . ARG A 1 542 ? -27.149 3.518 38.873 1.00 91.00 542 ARG A CA 1
ATOM 3864 C C . ARG A 1 542 ? -27.839 4.278 37.746 1.00 91.00 542 ARG A C 1
ATOM 3866 O O . ARG A 1 542 ? -27.331 4.303 36.622 1.00 91.00 542 ARG A O 1
ATOM 3873 N N . LEU A 1 543 ? -29.025 4.798 38.052 1.00 82.62 543 LEU A N 1
ATOM 3874 C CA . LEU A 1 543 ? -29.944 5.435 37.110 1.00 82.62 543 LEU A CA 1
ATOM 3875 C C . LEU A 1 543 ? -30.004 6.942 37.309 1.00 82.62 543 LEU A C 1
ATOM 3877 O O . LEU A 1 543 ? -29.976 7.362 38.491 1.00 82.62 543 LEU A O 1
#

Sequence (543 aa):
AQTVTASALTLGDALDTTPAELVFGIDTPNATNDQIAVSGDVTAHHAVFHLFWQSSATENIVANGRYALLRWSGSGPSTADAFSVANPQPGKAYVFTVEDNTLWLEVDGASSGAHVWTAADGGTWSDAGKWALAPGAGAAGATVRFDDSLAADASVLLDQNATAGLLFFNSTNAYTLSGNGMNALSLDNGGTTPGAIQIEQGRHTLSAPIALLGETDIKPIAGTALSLNAPVGGIGSLVKRNAGELILGAANTFTGGLRLVSGTLTLTNGANAGTGPLSLENDYAPLRVAGTGPSELGGPLSVRVAQPVVEVAPQAGAVLAGGLAYEHAGAATLIKRGAGELVLAGVTEAATDNARLSMEEGQVRFAAGSVSRIGDVDRQAFRMDTNNDRARTLAVDAGAQVTLAGLYMASGTNAVVVDGQLAFSGNNDAVCLRIQGSTVEDRVTVRTGGVLSCLPGAWFNIGVRGPGALSIEGGTAQIGSVSLGYQQRPEYYGGAYGRVFVTGGGMLDVTGRWNWMGESNNLGRVNSVFVGDGSPAGATLRL

pLDDT: mean 94.28, std 5.9, range [56.66, 98.88]

Radius of gyration: 30.88 Å; chains: 1; bounding box: 78×43×98 Å

Secondary structure (DSSP, 8-state):
--EEEES-EEES-SS--SPEEEEEEEEGGGTEE-EEEESS-EEESSEEEEEEETT-SS-----SEEEEEEEESS---SSSTTEEESSPPTTEEEEEEEETTEEEEEEEE-SSSSEEB--TT-EETT-GGGBSS--TTB-TT-EEEE-TT-SSSEEEEE-S-EEESEEEE--SSPEEEEE-TT--EEE--SSSSPEEEEE-SSEEEEES-EEESS-EEEEEPTT-EEEE-S-EEES--EEE-SSSEEEE-S----SS-EEE-SSEEEEETT----SS-EEE-STT-EEEEESSS-EEESS-EEE-SSS-EEEE-TT-EEEETT-EEE--SS-EEEEEESSSEEEE-SEEEE-STTEEEEE-SEEEEE-TT-EEEE-SS-TTSEEE--SS--EEEEEE-TT-EEEES-EEE-SSEEEEEESSEEEE--SSEEEES-SS--SSPEEEEEETT-EEEE-TT-EEEESSSSEEEEEEEB-EEEESEEEESSTT--S-----EEEEEEETT-EEEE-S-EEE---TT-TT---EEEE--S-TT--EEE-

Foldseek 3Di:
DAEAEEQEEEWDDQPDQDGREDDKEAALAVREIYEYEYAEEYHAAAYEYEYAHNVDPPHRQHAFDKYWHYAYDYHYDPACVNYDYPDDDAQKDWDWGADPRTIMIGIDGDQADAQEFQAAAAEELQPCVRGSGRQHQHDAQHEHEDAANHPAAHEYEDAAAHEHQEYEYRHQHEYEDAYDPQREYEHHNPDDDHREYEYSHHEYEYRHEYEYAEEYEYHYEPPYEYEYQHEYAYAYEYEYDYAYEYEYNDAYAHARFYEDQYHEYEYEDQHERHQYEHEDNDAPHEDEYDYQHEHEYNAEHEYADAHYEYEYEPNYEYEGQNFYHYPHPAAHEYEYHYQEEYEGAEEADAQAQSAAYEYAAHEYEDDAQYAHAFYNADQRRYHQAPADQHEYEYEYAANYHYETCHYYHAHHHAEYEFQHEYEHNHQEARYDWHQYADAHEHEYEAAANGEYEYDANYEHEAQAQEHYEYEFHNGEYEYREYEFYDDQDQDDRNGQTGEYHFENLGEYHHPHYYHYHDHPPCPRYDYYYHWYDPDPSGGYYHD